Protein AF-0000000087551495 (afdb_homodimer)

Sequence (576 aa):
MKAAIYSQKKDLDTFLYLSKFISELESRNVKSVLYDGMAEALQFSKIFETFNNKQDLLDKEVDLFFTFGGDGTIVNSLTFIEDLEIPIVGVNTGRLGFLASFTKEEAFKELDAILKGDVKTSRRSVIEVVSPKLDDFFPYALNDVTVSRKETTSMITVDSYINNEFLNIFWGDGVIMSTPTGSTAYSLSCGGPIISPNNENFVITPIAPHNLNVRPLVVNDKVEIKFRVESRVPQYSLSLDSRIIHIETDKEVIIKKANFQILLVQPNNLSFYETIRQKLLWGRDKRNMKAAIYSQKKDLDTFLYLSKFISELESRNVKSVLYDGMAEALQFSKIFETFNNKQDLLDKEVDLFFTFGGDGTIVNSLTFIEDLEIPIVGVNTGRLGFLASFTKEEAFKELDAILKGDVKTSRRSVIEVVSPKLDDFFPYALNDVTVSRKETTSMITVDSYINNEFLNIFWGDGVIMSTPTGSTAYSLSCGGPIISPNNENFVITPIAPHNLNVRPLVVNDKVEIKFRVESRVPQYSLSLDSRIIHIETDKEVIIKKANFQILLVQPNNLSFYETIRQKLLWGRDKRN

Nearest PDB structures (foldseek):
  7mh7-assembly1_A  TM=9.220E-01  e=7.967E-30  Pseudomonas aeruginosa PAO1
  2an1-assembly3_B  TM=9.034E-01  e=3.719E-29  Salmonella enterica subsp. enterica serovar Typhimurium str. LT2
  2an1-assembly3_C  TM=9.181E-01  e=1.859E-27  Salmonella enterica subsp. enterica serovar Typhimurium str. LT2
  1u0r-assembly1_C  TM=8.702E-01  e=1.492E-25  Mycobacterium tuberculosis
  1u0r-assembly1_A  TM=8.605E-01  e=1.695E-24  Mycobacterium tuberculosis

Organism: NCBI:txid2305228

InterPro domains:
  IPR002504 NAD kinase [MF_00361] (1-282)
  IPR002504 NAD kinase [PF01513] (55-119)
  IPR016064 NAD kinase/diacylglycerol kinase-like domain superfamily [SSF111331] (5-285)
  IPR017437 ATP-NAD kinase, PpnK-type, C-terminal [G3DSA:2.60.200.30] (126-259)
  IPR017438 Inorganic polyphosphate/ATP-NAD kinase, N-terminal [G3DSA:3.40.50.10330] (20-282)

Radius of gyration: 27.6 Å; Cα contacts (8 Å, |Δi|>4): 1375; chains: 2; bounding box: 57×89×57 Å

Foldseek 3Di:
DEEEEDEPDADPVVLVLVVVVQVLCVVVVYAYEYAPVNCVSNVDPDDHHYDPAQVSCVVVVHQEYEYEAAPVRVQVCCRHNPFVQREYAAEHDDDHYLFNAHHSVRCSVCVVCVVVVVFDKAWAWKKFWPPPDDPPDDGIARFKKKWFADPDPAWKWKFKDKQNHTDDIFTGGTKIKTTLSNQPPPQVVQPGDRHDRPAQWIKMGHHGTPDPPDGIDIDGQAIKMKIQMDDPDQWIWIDRPPDIDIDGRVIMIIMGIDPHT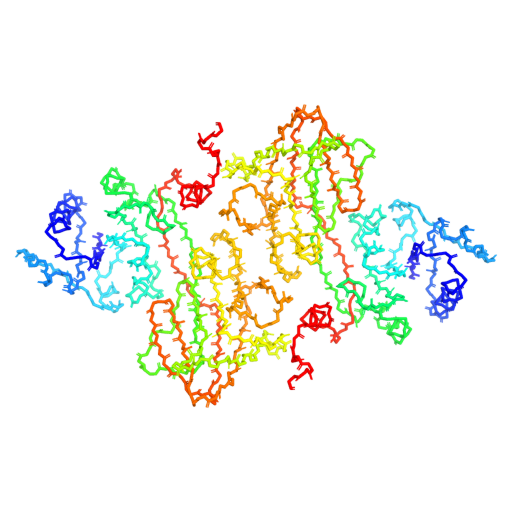HMYTHGRPDDSVVNCCVPVVPDDPPVD/DEEEEDEPDADPVVLVLVVVVQVLCVVVVYAYEYAPVNCVSNVDPDDHHYDPAQVSCVVVVHQEYEYEAAPVRVQVCCRHNPFVQREYAAEHDDDHYLFNAHHSVRCSVCVVCVVVVVFDKAWAWKKFWPPPDDPPDDGIARFKKKWFADPDPAWKWKFKDKQNHTDDIFTGGTKIKTTLSNQPPPQVVQPGDRHDRPAQWIKMGHHGTPDPPDDIDIDGQAIKMKIQMDDPDQWIWIDRPPDIDIDGRVIMIIMGIDPHTHMGTHGRPDDSVVNCCVPVVPDDDPVD

Structure (mmCIF, N/CA/C/O backbone):
data_AF-0000000087551495-model_v1
#
loop_
_entity.id
_entity.type
_entity.pdbx_description
1 polymer 'NAD kinase'
#
loop_
_atom_site.group_PDB
_atom_site.id
_atom_site.type_symbol
_atom_site.label_atom_id
_atom_site.label_alt_id
_atom_site.label_comp_id
_atom_site.label_asym_id
_atom_site.label_entity_id
_atom_site.label_seq_id
_atom_site.pdbx_PDB_ins_code
_atom_site.Cartn_x
_atom_site.Cartn_y
_atom_site.Cartn_z
_atom_site.occupancy
_atom_site.B_iso_or_equiv
_atom_site.auth_seq_id
_atom_site.auth_comp_id
_atom_site.auth_asym_id
_atom_site.auth_atom_id
_atom_site.pdbx_PDB_model_num
ATOM 1 N N . MET A 1 1 ? 10.328 -38.562 3.535 1 96.19 1 MET A N 1
ATOM 2 C CA . MET A 1 1 ? 9.852 -37.281 2.992 1 96.19 1 MET A CA 1
ATOM 3 C C . MET A 1 1 ? 9.156 -37.5 1.649 1 96.19 1 MET A C 1
ATOM 5 O O . MET A 1 1 ? 9.547 -38.375 0.874 1 96.19 1 MET A O 1
ATOM 9 N N . LYS A 1 2 ? 8.039 -36.844 1.337 1 98.44 2 LYS A N 1
ATOM 10 C CA . LYS A 1 2 ? 7.316 -36.969 0.073 1 98.44 2 LYS A CA 1
ATOM 11 C C . LYS A 1 2 ? 7.18 -35.594 -0.617 1 98.44 2 LYS A C 1
ATOM 13 O O . LYS A 1 2 ? 6.926 -34.594 0.038 1 98.44 2 LYS A O 1
ATOM 18 N N . ALA A 1 3 ? 7.367 -35.625 -1.881 1 98.69 3 ALA A N 1
ATOM 19 C CA . ALA A 1 3 ? 7.277 -34.406 -2.705 1 98.69 3 ALA A CA 1
ATOM 20 C C . ALA A 1 3 ? 6.203 -34.562 -3.777 1 98.69 3 ALA A C 1
ATOM 22 O O . ALA A 1 3 ? 6.23 -35.5 -4.57 1 98.69 3 ALA A O 1
ATOM 23 N N . ALA A 1 4 ? 5.266 -33.688 -3.717 1 98.81 4 ALA A N 1
ATOM 24 C CA . ALA A 1 4 ? 4.305 -33.625 -4.812 1 98.81 4 ALA A CA 1
ATOM 25 C C . ALA A 1 4 ? 4.887 -32.875 -6.012 1 98.81 4 ALA A C 1
ATOM 27 O O . ALA A 1 4 ? 5.59 -31.891 -5.855 1 98.81 4 ALA A O 1
ATOM 28 N N . ILE A 1 5 ? 4.59 -33.375 -7.195 1 98.44 5 ILE A N 1
ATOM 29 C CA . ILE A 1 5 ? 5.078 -32.781 -8.43 1 98.44 5 ILE A CA 1
ATOM 30 C C . ILE A 1 5 ? 3.9 -32.406 -9.328 1 98.44 5 ILE A C 1
ATOM 32 O O . ILE A 1 5 ? 3.057 -33.25 -9.633 1 98.44 5 ILE A O 1
ATOM 36 N N . TYR A 1 6 ? 3.873 -31.141 -9.664 1 98.12 6 TYR A N 1
ATOM 37 C CA . TYR A 1 6 ? 2.773 -30.594 -10.453 1 98.12 6 TYR A CA 1
ATOM 38 C C . TYR A 1 6 ? 3.297 -29.797 -11.641 1 98.12 6 TYR A C 1
ATOM 40 O O . TYR A 1 6 ? 4.18 -28.953 -11.484 1 98.12 6 TYR A O 1
ATOM 48 N N . SER A 1 7 ? 2.822 -30.031 -12.859 1 96.62 7 SER A N 1
ATOM 49 C CA . SER A 1 7 ? 3.07 -29.25 -14.062 1 96.62 7 SER A CA 1
ATOM 50 C C . SER A 1 7 ? 1.831 -29.188 -14.953 1 96.62 7 SER A C 1
ATOM 52 O O . SER A 1 7 ? 1.068 -30.156 -15.031 1 96.62 7 SER A O 1
ATOM 54 N N . GLN A 1 8 ? 1.647 -28.062 -15.57 1 92.69 8 GLN A N 1
ATOM 55 C CA . GLN A 1 8 ? 0.551 -27.922 -16.531 1 92.69 8 GLN A CA 1
ATOM 56 C C . GLN A 1 8 ? 0.999 -28.281 -17.938 1 92.69 8 GLN A C 1
ATOM 58 O O . GLN A 1 8 ? 0.169 -28.594 -18.797 1 92.69 8 GLN A O 1
ATOM 63 N N . LYS A 1 9 ? 2.301 -28.266 -18.125 1 90.5 9 LYS A N 1
ATOM 64 C CA . LYS A 1 9 ? 2.854 -28.656 -19.422 1 90.5 9 LYS A CA 1
ATOM 65 C C . LYS A 1 9 ? 2.959 -30.172 -19.547 1 90.5 9 LYS A C 1
ATOM 67 O O . LYS A 1 9 ? 3.236 -30.859 -18.562 1 90.5 9 LYS A O 1
ATOM 72 N N . LYS A 1 10 ? 2.785 -30.641 -20.828 1 87.06 10 LYS A N 1
ATOM 73 C CA . LYS A 1 10 ? 2.777 -32.094 -21.031 1 87.06 10 LYS A CA 1
ATOM 74 C C . LYS A 1 10 ? 3.609 -32.469 -22.25 1 87.06 10 LYS A C 1
ATOM 76 O O . LYS A 1 10 ? 3.328 -33.469 -22.906 1 87.06 10 LYS A O 1
ATOM 81 N N . ASP A 1 11 ? 4.578 -31.672 -22.484 1 89.75 11 ASP A N 1
ATOM 82 C CA . ASP A 1 11 ? 5.398 -31.953 -23.656 1 89.75 11 ASP A CA 1
ATOM 83 C C . ASP A 1 11 ? 6.574 -32.875 -23.297 1 89.75 11 ASP A C 1
ATOM 85 O O . ASP A 1 11 ? 6.797 -33.156 -22.125 1 89.75 11 ASP A O 1
ATOM 89 N N . LEU A 1 12 ? 7.289 -33.344 -24.281 1 90.5 12 LEU A N 1
ATOM 90 C CA . LEU A 1 12 ? 8.375 -34.312 -24.125 1 90.5 12 LEU A CA 1
ATOM 91 C C . LEU A 1 12 ? 9.516 -33.719 -23.312 1 90.5 12 LEU A C 1
ATOM 93 O O . LEU A 1 12 ? 10.117 -34.406 -22.484 1 90.5 12 LEU A O 1
ATOM 97 N N . ASP A 1 13 ? 9.805 -32.5 -23.547 1 91 13 ASP A N 1
ATOM 98 C CA . ASP A 1 13 ? 10.875 -31.844 -22.812 1 91 13 ASP A CA 1
ATOM 99 C C . ASP A 1 13 ? 10.578 -31.828 -21.312 1 91 13 ASP A C 1
ATOM 101 O O . ASP A 1 13 ? 11.461 -32.094 -20.5 1 91 13 ASP A O 1
ATOM 105 N N . THR A 1 14 ? 9.383 -31.531 -21 1 90.88 14 THR A N 1
ATOM 106 C CA . THR A 1 14 ? 8.953 -31.531 -19.594 1 90.88 14 THR A CA 1
ATOM 107 C C . THR A 1 14 ? 9.055 -32.938 -19.016 1 90.88 14 THR A C 1
ATOM 109 O O . THR A 1 14 ? 9.531 -33.094 -17.891 1 90.88 14 THR A O 1
ATOM 112 N N . PHE A 1 15 ? 8.648 -33.906 -19.812 1 93.12 15 PHE A N 1
ATOM 113 C CA . PHE A 1 15 ? 8.719 -35.281 -19.375 1 93.12 15 PHE A CA 1
ATOM 114 C C . PHE A 1 15 ? 10.148 -35.688 -19.031 1 93.12 15 PHE A C 1
ATOM 116 O O . PHE A 1 15 ? 10.398 -36.281 -17.984 1 93.12 15 PHE A O 1
ATOM 123 N N . LEU A 1 16 ? 11.016 -35.375 -19.891 1 93.75 16 LEU A N 1
ATOM 124 C CA . LEU A 1 16 ? 12.414 -35.719 -19.688 1 93.75 16 LEU A CA 1
ATOM 125 C C . LEU A 1 16 ? 12.984 -35.062 -18.453 1 93.75 16 LEU A C 1
ATOM 127 O O . LEU A 1 16 ? 13.688 -35.688 -17.656 1 93.75 16 LEU A O 1
ATOM 131 N N . TYR A 1 17 ? 12.648 -33.875 -18.312 1 93.62 17 TYR A N 1
ATOM 132 C CA . TYR A 1 17 ? 13.133 -33.125 -17.172 1 93.62 17 TYR A CA 1
ATOM 133 C C . TYR A 1 17 ? 12.562 -33.688 -15.867 1 93.62 17 TYR A C 1
ATOM 135 O O . TYR A 1 17 ? 13.297 -33.844 -14.891 1 93.62 17 TYR A O 1
ATOM 143 N N . LEU A 1 18 ? 11.32 -33.906 -15.867 1 95.62 18 LEU A N 1
ATOM 144 C CA . LEU A 1 18 ? 10.664 -34.406 -14.672 1 95.62 18 LEU A CA 1
ATOM 145 C C . LEU A 1 18 ? 11.203 -35.812 -14.312 1 95.62 18 LEU A C 1
ATOM 147 O O . LEU A 1 18 ? 11.367 -36.125 -13.133 1 95.62 18 LEU A O 1
ATOM 151 N N . SER A 1 19 ? 11.461 -36.625 -15.328 1 95.56 19 SER A N 1
ATOM 152 C CA . SER A 1 19 ? 12.016 -37.938 -15.094 1 95.56 19 SER A CA 1
ATOM 153 C C . SER A 1 19 ? 13.367 -37.875 -14.383 1 95.56 19 SER A C 1
ATOM 155 O O . SER A 1 19 ? 13.617 -38.594 -13.422 1 95.56 19 SER A O 1
ATOM 157 N N . LYS A 1 20 ? 14.133 -36.969 -14.906 1 96.31 20 LYS A N 1
ATOM 158 C CA . LYS A 1 20 ? 15.438 -36.75 -14.273 1 96.31 20 LYS A CA 1
ATOM 159 C C . LYS A 1 20 ? 15.273 -36.25 -12.844 1 96.31 20 LYS A C 1
ATOM 161 O O . LYS A 1 20 ? 15.969 -36.688 -11.93 1 96.31 20 LYS A O 1
ATOM 166 N N . PHE A 1 21 ? 14.398 -35.312 -12.641 1 97.19 21 PHE A N 1
ATOM 167 C CA . PHE A 1 21 ? 14.164 -34.688 -11.336 1 97.19 21 PHE A CA 1
ATOM 168 C C . PHE A 1 21 ? 13.672 -35.75 -10.344 1 97.19 21 PHE A C 1
ATOM 170 O O . PHE A 1 21 ? 14.133 -35.781 -9.203 1 97.19 21 PHE A O 1
ATOM 177 N N . ILE A 1 22 ? 12.766 -36.594 -10.742 1 97.19 22 ILE A N 1
ATOM 178 C CA . ILE A 1 22 ? 12.219 -37.656 -9.914 1 97.19 22 ILE A CA 1
ATOM 179 C C . ILE A 1 22 ? 13.336 -38.625 -9.508 1 97.19 22 ILE A C 1
ATOM 181 O O . ILE A 1 22 ? 13.406 -39.031 -8.352 1 97.19 22 ILE A O 1
ATOM 185 N N . SER A 1 23 ? 14.188 -38.938 -10.469 1 96.88 23 SER A N 1
ATOM 186 C CA . SER A 1 23 ? 15.32 -39.812 -10.18 1 96.88 23 SER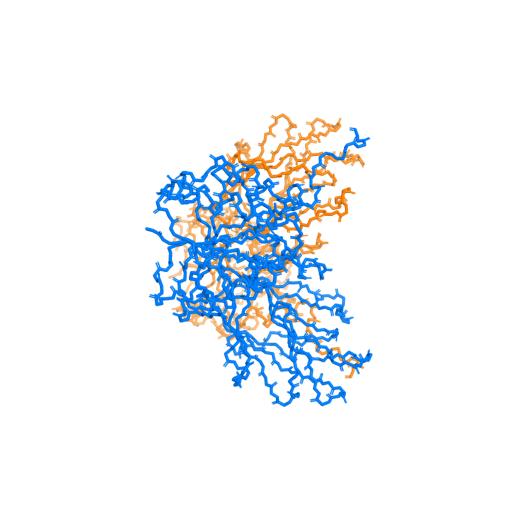 A CA 1
ATOM 187 C C . SER A 1 23 ? 16.234 -39.188 -9.117 1 96.88 23 SER A C 1
ATOM 189 O O . SER A 1 23 ? 16.734 -39.906 -8.242 1 96.88 23 SER A O 1
ATOM 191 N N . GLU A 1 24 ? 16.391 -37.906 -9.211 1 97.62 24 GLU A N 1
ATOM 192 C CA . GLU A 1 24 ? 17.219 -37.219 -8.227 1 97.62 24 GLU A CA 1
ATOM 193 C C . GLU A 1 24 ? 16.578 -37.25 -6.844 1 97.62 24 GLU A C 1
ATOM 195 O O . GLU A 1 24 ? 17.266 -37.406 -5.836 1 97.62 24 GLU A O 1
ATOM 200 N N . LEU A 1 25 ? 15.289 -37.031 -6.773 1 98.12 25 LEU A N 1
ATOM 201 C CA . LEU A 1 25 ? 14.578 -37.156 -5.504 1 98.12 25 LEU A CA 1
ATOM 202 C C . LEU A 1 25 ? 14.75 -38.562 -4.914 1 98.12 25 LEU A C 1
ATOM 204 O O . LEU A 1 25 ? 15.047 -38.688 -3.725 1 98.12 25 LEU A O 1
ATOM 208 N N . GLU A 1 26 ? 14.633 -39.562 -5.766 1 96.81 26 GLU A N 1
ATOM 209 C CA . GLU A 1 26 ? 14.742 -40.938 -5.328 1 96.81 26 GLU A CA 1
ATOM 210 C C . GLU A 1 26 ? 16.141 -41.219 -4.766 1 96.81 26 GLU A C 1
ATOM 212 O O . GLU A 1 26 ? 16.266 -41.938 -3.775 1 96.81 26 GLU A O 1
ATOM 217 N N . SER A 1 27 ? 17.109 -40.719 -5.414 1 97.56 27 SER A N 1
ATOM 218 C CA . SER A 1 27 ? 18.484 -40.906 -4.969 1 97.56 27 SER A CA 1
ATOM 219 C C . SER A 1 27 ? 18.703 -40.312 -3.58 1 97.56 27 SER A C 1
ATOM 221 O O . SER A 1 27 ? 19.672 -40.656 -2.904 1 97.56 27 SER A O 1
ATOM 223 N N . ARG A 1 28 ? 17.797 -39.469 -3.131 1 97.56 28 ARG A N 1
ATOM 224 C CA . ARG A 1 28 ? 17.875 -38.844 -1.816 1 97.56 28 ARG A CA 1
ATOM 225 C C . ARG A 1 28 ? 16.812 -39.406 -0.884 1 97.56 28 ARG A C 1
ATOM 227 O O . ARG A 1 28 ? 16.516 -38.812 0.158 1 97.56 28 ARG A O 1
ATOM 234 N N . ASN A 1 29 ? 16.172 -40.406 -1.341 1 97.56 29 ASN A N 1
ATOM 235 C CA . ASN A 1 29 ? 15.164 -41.156 -0.581 1 97.56 29 ASN A CA 1
ATOM 236 C C . ASN A 1 29 ? 13.906 -40.312 -0.379 1 97.56 29 ASN A C 1
ATOM 238 O O . ASN A 1 29 ? 13.312 -40.312 0.702 1 97.56 29 ASN A O 1
ATOM 242 N N . VAL A 1 30 ? 13.578 -39.469 -1.336 1 98.19 30 VAL A N 1
ATOM 243 C CA . VAL A 1 30 ? 12.344 -38.688 -1.342 1 98.19 30 VAL A CA 1
ATOM 244 C C . VAL A 1 30 ? 11.359 -39.281 -2.336 1 98.19 30 VAL A C 1
ATOM 246 O O . VAL A 1 30 ? 11.695 -39.5 -3.5 1 98.19 30 VAL A O 1
ATOM 249 N N . LYS A 1 31 ? 10.195 -39.625 -1.886 1 97.94 31 LYS A N 1
ATOM 250 C CA . LYS A 1 31 ? 9.172 -40.219 -2.738 1 97.94 31 LYS A CA 1
ATOM 251 C C . LYS A 1 31 ? 8.391 -39.156 -3.496 1 97.94 31 LYS A C 1
ATOM 253 O O . LYS A 1 31 ? 8.039 -38.094 -2.932 1 97.94 31 LYS A O 1
ATOM 258 N N . SER A 1 32 ? 8.125 -39.438 -4.734 1 98.06 32 SER A N 1
ATOM 259 C CA . SER A 1 32 ? 7.383 -38.5 -5.566 1 98.06 32 SER A CA 1
ATOM 260 C C . SER A 1 32 ? 5.906 -38.875 -5.641 1 98.06 32 SER A C 1
ATOM 262 O O . SER A 1 32 ? 5.566 -40.031 -5.734 1 98.06 32 SER A O 1
ATOM 264 N N . VAL A 1 33 ? 5.066 -37.938 -5.461 1 98.31 33 VAL A N 1
ATOM 265 C CA . VAL A 1 33 ? 3.631 -38.031 -5.695 1 98.31 33 VAL A CA 1
ATOM 266 C C . VAL A 1 33 ? 3.227 -37.125 -6.863 1 98.31 33 VAL A C 1
ATOM 268 O O . VAL A 1 33 ? 3.334 -35.906 -6.773 1 98.31 33 VAL A O 1
ATOM 271 N N . LEU A 1 34 ? 2.736 -37.688 -7.965 1 97.88 34 LEU A N 1
ATOM 272 C CA . LEU A 1 34 ? 2.543 -36.906 -9.188 1 97.88 34 LEU A CA 1
ATOM 273 C C . LEU A 1 34 ? 1.095 -36.469 -9.32 1 97.88 34 LEU A C 1
ATOM 275 O O . LEU A 1 34 ? 0.173 -37.188 -8.953 1 97.88 34 LEU A O 1
ATOM 279 N N . TYR A 1 35 ? 0.896 -35.25 -9.836 1 97.94 35 TYR A N 1
ATOM 280 C CA . TYR A 1 35 ? -0.448 -34.844 -10.234 1 97.94 35 TYR A CA 1
ATOM 281 C C . TYR A 1 35 ? -1.043 -35.844 -11.227 1 97.94 35 TYR A C 1
ATOM 283 O O . TYR A 1 35 ? -0.409 -36.188 -12.234 1 97.94 35 TYR A O 1
ATOM 291 N N . ASP A 1 36 ? -2.234 -36.25 -10.992 1 95.38 36 ASP A N 1
ATOM 292 C CA . ASP A 1 36 ? -2.887 -37.344 -11.719 1 95.38 36 ASP A CA 1
ATOM 293 C C . ASP A 1 36 ? -2.955 -37.031 -13.219 1 95.38 36 ASP A C 1
ATOM 295 O O . ASP A 1 36 ? -2.549 -37.844 -14.047 1 95.38 36 ASP A O 1
ATOM 299 N N . GLY A 1 37 ? -3.447 -35.781 -13.516 1 93.06 37 GLY A N 1
ATOM 300 C CA . GLY A 1 37 ? -3.584 -35.406 -14.906 1 93.06 37 GLY A CA 1
ATOM 301 C C . GLY A 1 37 ? -2.262 -35.375 -15.656 1 93.06 37 GLY A C 1
ATOM 302 O O . GLY A 1 37 ? -2.191 -35.781 -16.812 1 93.06 37 GLY A O 1
ATOM 303 N N . MET A 1 38 ? -1.267 -34.969 -14.977 1 93.5 38 MET A N 1
ATOM 304 C CA . MET A 1 38 ? 0.078 -34.906 -15.547 1 93.5 38 MET A CA 1
ATOM 305 C C . MET A 1 38 ? 0.646 -36.312 -15.75 1 93.5 38 MET A C 1
ATOM 307 O O . MET A 1 38 ? 1.216 -36.594 -16.797 1 93.5 38 MET A O 1
ATOM 311 N N . ALA A 1 39 ? 0.529 -37.219 -14.789 1 93.19 39 ALA A N 1
ATOM 312 C CA . ALA A 1 39 ? 1.035 -38.562 -14.859 1 93.19 39 ALA A CA 1
ATOM 313 C C . ALA A 1 39 ? 0.414 -39.312 -16.031 1 93.19 39 ALA A C 1
ATOM 315 O O . ALA A 1 39 ? 1.105 -40.062 -16.75 1 93.19 39 ALA A O 1
ATOM 316 N N . GLU A 1 40 ? -0.836 -39.125 -16.219 1 91.38 40 GLU A N 1
ATOM 317 C CA . GLU A 1 40 ? -1.546 -39.781 -17.312 1 91.38 40 GLU A CA 1
ATOM 318 C C . GLU A 1 40 ? -1.064 -39.25 -18.672 1 91.38 40 GLU A C 1
ATOM 320 O O . GLU A 1 40 ? -0.816 -40.031 -19.594 1 91.38 40 GLU A O 1
ATOM 325 N N . ALA A 1 41 ? -0.933 -37.969 -18.734 1 91.25 41 ALA A N 1
ATOM 326 C CA . ALA A 1 41 ? -0.586 -37.312 -20 1 91.25 41 ALA A CA 1
ATOM 327 C C . ALA A 1 41 ? 0.837 -37.688 -20.422 1 91.25 41 ALA A C 1
ATOM 329 O O . ALA A 1 41 ? 1.111 -37.875 -21.609 1 91.25 41 ALA A O 1
ATOM 330 N N . LEU A 1 42 ? 1.707 -37.75 -19.469 1 89.81 42 LEU A N 1
ATOM 331 C CA . LEU A 1 42 ? 3.117 -37.969 -19.766 1 89.81 42 LEU A CA 1
ATOM 332 C C . LEU A 1 42 ? 3.441 -39.469 -19.797 1 89.81 42 LEU A C 1
ATOM 334 O O . LEU A 1 42 ? 4.551 -39.844 -20.172 1 89.81 42 LEU A O 1
ATOM 338 N N . GLN A 1 43 ? 2.57 -40.312 -19.453 1 85.44 43 GLN A N 1
ATOM 339 C CA . GLN A 1 43 ? 2.666 -41.781 -19.531 1 85.44 43 GLN A CA 1
ATOM 340 C C . GLN A 1 43 ? 3.934 -42.281 -18.859 1 85.44 43 GLN A C 1
ATOM 342 O O . GLN A 1 43 ? 4.703 -43.031 -19.453 1 85.44 43 GLN A O 1
ATOM 347 N N . PHE A 1 44 ? 4.066 -41.906 -17.656 1 84.06 44 PHE A N 1
ATOM 348 C CA . PHE A 1 44 ? 5.203 -42.438 -16.891 1 84.06 44 PHE A CA 1
ATOM 349 C C . PHE A 1 44 ? 5.145 -43.969 -16.812 1 84.06 44 PHE A C 1
ATOM 351 O O . PHE A 1 44 ? 4.066 -44.531 -16.641 1 84.06 44 PHE A O 1
ATOM 358 N N . SER A 1 45 ? 6.285 -44.594 -16.953 1 75.44 45 SER A N 1
ATOM 359 C CA . SER A 1 45 ? 6.355 -46.031 -16.938 1 75.44 45 SER A CA 1
ATOM 360 C C . SER A 1 45 ? 6.18 -46.594 -15.531 1 75.44 45 SER A C 1
ATOM 362 O O . SER A 1 45 ? 5.531 -47.625 -15.344 1 75.44 45 SER A O 1
ATOM 364 N N . LYS A 1 46 ? 6.773 -45.969 -14.625 1 79.44 46 LYS A N 1
ATOM 365 C CA . LYS A 1 46 ? 6.695 -46.375 -13.227 1 79.44 46 LYS A CA 1
ATOM 366 C C . LYS A 1 46 ? 5.375 -45.938 -12.594 1 79.44 46 LYS A C 1
ATOM 368 O O . LYS A 1 46 ? 4.852 -44.875 -12.922 1 79.44 46 LYS A O 1
ATOM 373 N N . ILE A 1 47 ? 4.914 -46.812 -11.805 1 84.44 47 ILE A N 1
ATOM 374 C CA . ILE A 1 47 ? 3.686 -46.5 -11.086 1 84.44 47 ILE A CA 1
ATOM 375 C C . ILE A 1 47 ? 4.004 -45.562 -9.914 1 84.44 47 ILE A C 1
ATOM 377 O O . ILE A 1 47 ? 4.793 -45.938 -9.031 1 84.44 47 ILE A O 1
ATOM 381 N N . PHE A 1 48 ? 3.5 -44.438 -9.961 1 91.69 48 PHE A N 1
ATOM 382 C CA . PHE A 1 48 ? 3.672 -43.438 -8.898 1 91.69 48 PHE A CA 1
ATOM 383 C C . PHE A 1 48 ? 2.369 -43.25 -8.133 1 91.69 48 PHE A C 1
ATOM 385 O O . PHE A 1 48 ? 1.284 -43.469 -8.672 1 91.69 48 PHE A O 1
ATOM 392 N N . GLU A 1 49 ? 2.52 -42.938 -6.863 1 96 49 GLU A N 1
ATOM 393 C CA . GLU A 1 49 ? 1.368 -42.312 -6.207 1 96 49 GLU A CA 1
ATOM 394 C C . GLU A 1 49 ? 0.967 -41.031 -6.887 1 96 49 GLU A C 1
ATOM 396 O O . GLU A 1 49 ? 1.818 -40.312 -7.414 1 96 49 GLU A O 1
ATOM 401 N N . THR A 1 50 ? -0.335 -40.781 -6.891 1 97.25 50 THR A N 1
ATOM 402 C CA . THR A 1 50 ? -0.809 -39.594 -7.566 1 97.25 50 THR A CA 1
ATOM 403 C C . THR A 1 50 ? -1.723 -38.781 -6.652 1 97.25 50 THR A C 1
ATOM 405 O O . THR A 1 50 ? -2.135 -39.25 -5.594 1 97.25 50 THR A O 1
ATOM 408 N N . PHE A 1 51 ? -1.935 -37.531 -6.918 1 98.25 51 PHE A N 1
ATOM 409 C CA . PHE A 1 51 ? -2.875 -36.656 -6.215 1 98.25 51 PHE A CA 1
ATOM 410 C C . PHE A 1 51 ? -3.74 -35.875 -7.199 1 98.25 51 PHE A C 1
ATOM 412 O O . PHE A 1 51 ? -3.354 -35.688 -8.352 1 98.25 51 PHE A O 1
ATOM 419 N N . ASN A 1 52 ? -4.957 -35.469 -6.742 1 97.44 52 ASN A N 1
ATOM 420 C CA . ASN A 1 52 ? -5.848 -34.656 -7.574 1 97.44 52 ASN A CA 1
ATOM 421 C C . ASN A 1 52 ? -6.547 -33.562 -6.762 1 97.44 52 ASN A C 1
ATOM 423 O O . ASN A 1 52 ? -7.184 -32.688 -7.328 1 97.44 52 ASN A O 1
ATOM 427 N N . ASN A 1 53 ? -6.371 -33.656 -5.473 1 97.44 53 ASN A N 1
ATOM 428 C CA . ASN A 1 53 ? -7.012 -32.688 -4.594 1 97.44 53 ASN A CA 1
ATOM 429 C C . ASN A 1 53 ? -6.285 -32.594 -3.26 1 97.44 53 ASN A C 1
ATOM 431 O O . ASN A 1 53 ? -5.301 -33.281 -3.021 1 97.44 53 ASN A O 1
ATOM 435 N N . LYS A 1 54 ? -6.758 -31.719 -2.424 1 97.94 54 LYS A N 1
ATOM 436 C CA . LYS A 1 54 ? -6.16 -31.438 -1.122 1 97.94 54 LYS A CA 1
ATOM 437 C C . LYS A 1 54 ? -6.098 -32.688 -0.261 1 97.94 54 LYS A C 1
ATOM 439 O O . LYS A 1 54 ? -5.094 -32.969 0.401 1 97.94 54 LYS A O 1
ATOM 444 N N . GLN A 1 55 ? -7.176 -33.438 -0.258 1 98.25 55 GLN A N 1
ATOM 445 C CA . GLN A 1 55 ? -7.266 -34.656 0.583 1 98.25 55 GLN A CA 1
ATOM 446 C C . GLN A 1 55 ? -6.164 -35.656 0.239 1 98.25 55 GLN A C 1
ATOM 448 O O . GLN A 1 55 ? -5.605 -36.281 1.129 1 98.25 55 GLN A O 1
ATOM 453 N N . ASP A 1 56 ? -5.895 -35.781 -1.039 1 98.5 56 ASP A N 1
ATOM 454 C CA . ASP A 1 56 ? -4.82 -36.656 -1.463 1 98.5 56 ASP A CA 1
ATOM 455 C C . ASP A 1 56 ? -3.484 -36.25 -0.86 1 98.5 56 ASP A C 1
ATOM 457 O O . ASP A 1 56 ? -2.721 -37.094 -0.375 1 98.5 56 ASP A O 1
ATOM 461 N N . LEU A 1 57 ? -3.213 -34.938 -0.881 1 98.69 57 LEU A N 1
ATOM 462 C CA . LEU A 1 57 ? -1.963 -34.438 -0.34 1 98.69 57 LEU A CA 1
ATOM 463 C C . LEU A 1 57 ? -1.864 -34.688 1.157 1 98.69 57 LEU A C 1
ATOM 465 O O . LEU A 1 57 ? -0.794 -35.062 1.66 1 98.69 57 LEU A O 1
ATOM 469 N N . LEU A 1 58 ? -2.99 -34.469 1.819 1 98.25 58 LEU A N 1
ATOM 470 C CA . LEU A 1 58 ? -3.057 -34.719 3.256 1 98.25 58 LEU A CA 1
ATOM 471 C C . LEU A 1 58 ? -2.822 -36.188 3.566 1 98.25 58 LEU A C 1
ATOM 473 O O . LEU A 1 58 ? -1.981 -36.531 4.402 1 98.25 58 LEU A O 1
ATOM 477 N N . ASP A 1 59 ? -3.549 -37.094 2.854 1 98.31 59 ASP A N 1
ATOM 478 C CA . ASP A 1 59 ? -3.494 -38.531 3.096 1 98.31 59 ASP A CA 1
ATOM 479 C C . ASP A 1 59 ? -2.098 -39.062 2.814 1 98.31 59 ASP A C 1
ATOM 481 O O . ASP A 1 59 ? -1.638 -40 3.5 1 98.31 59 ASP A O 1
ATOM 485 N N . LYS A 1 60 ? -1.453 -38.5 1.877 1 98.06 60 LYS A N 1
ATOM 486 C CA . LYS A 1 60 ? -0.147 -39.031 1.464 1 98.06 60 LYS A CA 1
ATOM 487 C C . LYS A 1 60 ? 0.978 -38.312 2.227 1 98.06 60 LYS A C 1
ATOM 489 O O . LYS A 1 60 ? 2.156 -38.594 1.99 1 98.06 60 LYS A O 1
ATOM 494 N N . GLU A 1 61 ? 0.613 -37.375 3.084 1 98.19 61 GLU A N 1
ATOM 495 C CA . GLU A 1 61 ? 1.553 -36.688 3.969 1 98.19 61 GLU A CA 1
ATOM 496 C C . GLU A 1 61 ? 2.654 -36 3.174 1 98.19 61 GLU A C 1
ATOM 498 O O . GLU A 1 61 ? 3.84 -36.188 3.459 1 98.19 61 GLU A O 1
ATOM 503 N N . VAL A 1 62 ? 2.24 -35.281 2.199 1 98.69 62 VAL A N 1
ATOM 504 C CA . VAL A 1 62 ? 3.176 -34.562 1.341 1 98.69 62 VAL A CA 1
ATOM 505 C C . VAL A 1 62 ? 3.885 -33.469 2.145 1 98.69 62 VAL A C 1
ATOM 507 O O . VAL A 1 62 ? 3.244 -32.719 2.891 1 98.69 62 VAL A O 1
ATOM 510 N N . ASP A 1 63 ? 5.223 -33.375 1.947 1 98.56 63 ASP A N 1
ATOM 511 C CA . ASP A 1 63 ? 6.027 -32.406 2.707 1 98.56 63 ASP A CA 1
ATOM 512 C C . ASP A 1 63 ? 6.328 -31.172 1.882 1 98.56 63 ASP A C 1
ATOM 514 O O . ASP A 1 63 ? 6.465 -30.078 2.43 1 98.56 63 ASP A O 1
ATOM 518 N N . LEU A 1 64 ? 6.516 -31.359 0.63 1 98.69 64 LEU A N 1
ATOM 519 C CA . LEU A 1 64 ? 6.891 -30.297 -0.301 1 98.69 64 LEU A CA 1
ATOM 520 C C . LEU A 1 64 ? 6.082 -30.406 -1.591 1 98.69 64 LEU A C 1
ATOM 522 O O . LEU A 1 64 ? 5.742 -31.5 -2.033 1 98.69 64 LEU A O 1
ATOM 526 N N . PHE A 1 65 ? 5.785 -29.297 -2.148 1 98.88 65 PHE A N 1
ATOM 527 C CA . PHE A 1 65 ? 5.047 -29.219 -3.402 1 98.88 65 PHE A CA 1
ATOM 528 C C . PHE A 1 65 ? 5.871 -28.531 -4.477 1 98.88 65 PHE A C 1
ATOM 530 O O . PHE A 1 65 ? 6.078 -27.312 -4.414 1 98.88 65 PHE A O 1
ATOM 537 N N . PHE A 1 66 ? 6.289 -29.266 -5.477 1 98.69 66 PHE A N 1
ATOM 538 C CA . PHE A 1 66 ? 7.066 -28.703 -6.578 1 98.69 66 PHE A CA 1
ATOM 539 C C . PHE A 1 66 ? 6.164 -28.375 -7.766 1 98.69 66 PHE A C 1
ATOM 541 O O . PHE A 1 66 ? 5.355 -29.203 -8.18 1 98.69 66 PHE A O 1
ATOM 548 N N . THR A 1 67 ? 6.293 -27.219 -8.25 1 98.31 67 THR A N 1
ATOM 549 C CA . THR A 1 67 ? 5.629 -26.844 -9.492 1 98.31 67 THR A CA 1
ATOM 550 C C . THR A 1 67 ? 6.648 -26.609 -10.609 1 98.31 67 THR A C 1
ATOM 552 O O . THR A 1 67 ? 7.73 -26.078 -10.367 1 98.31 67 THR A O 1
ATOM 555 N N . PHE A 1 68 ? 6.352 -27.109 -11.727 1 97.19 68 PHE A N 1
ATOM 556 C CA . PHE A 1 68 ? 7.164 -26.891 -12.914 1 97.19 68 PHE A CA 1
ATOM 557 C C . PHE A 1 68 ? 6.383 -26.109 -13.969 1 97.19 68 PHE A C 1
ATOM 559 O O . PHE A 1 68 ? 5.438 -26.641 -14.562 1 97.19 68 PHE A O 1
ATOM 566 N N . GLY A 1 69 ? 6.723 -24.922 -14.203 1 95.75 69 GLY A N 1
ATOM 567 C CA . GLY A 1 69 ? 6.035 -23.938 -15.031 1 95.75 69 GLY A CA 1
ATOM 568 C C . GLY A 1 69 ? 6.234 -22.516 -14.555 1 95.75 69 GLY A C 1
ATOM 569 O O . GLY A 1 69 ? 7.125 -22.25 -13.75 1 95.75 69 GLY A O 1
ATOM 570 N N . GLY A 1 70 ? 5.469 -21.594 -15.07 1 95.06 70 GLY A N 1
ATOM 571 C CA . GLY A 1 70 ? 5.57 -20.203 -14.68 1 95.06 70 GLY A CA 1
ATOM 572 C C . GLY A 1 70 ? 4.73 -19.859 -13.469 1 95.06 70 GLY A C 1
ATOM 573 O O . GLY A 1 70 ? 4.301 -20.75 -12.734 1 95.06 70 GLY A O 1
ATOM 574 N N . ASP A 1 71 ? 4.516 -18.578 -13.266 1 96.62 71 ASP A N 1
ATOM 575 C CA . ASP A 1 71 ? 3.754 -18.078 -12.125 1 96.62 71 ASP A CA 1
ATOM 576 C C . ASP A 1 71 ? 2.338 -18.656 -12.117 1 96.62 71 ASP A C 1
ATOM 578 O O . ASP A 1 71 ? 1.799 -18.984 -11.062 1 96.62 71 ASP A O 1
ATOM 582 N N . GLY A 1 72 ? 1.774 -18.781 -13.297 1 96.25 72 GLY A N 1
ATOM 583 C CA . GLY A 1 72 ? 0.427 -19.328 -13.391 1 96.25 72 GLY A CA 1
ATOM 584 C C . GLY A 1 72 ? 0.296 -20.719 -12.781 1 96.25 72 GLY A C 1
ATOM 585 O O . GLY A 1 72 ? -0.749 -21.062 -12.227 1 96.25 72 GLY A O 1
ATOM 586 N N . THR A 1 73 ? 1.334 -21.531 -12.922 1 96.75 73 THR A N 1
ATOM 587 C CA . THR A 1 73 ? 1.329 -22.875 -12.359 1 96.75 73 THR A CA 1
ATOM 588 C C . THR A 1 73 ? 1.285 -22.828 -10.836 1 96.75 73 THR A C 1
ATOM 590 O O . THR A 1 73 ? 0.589 -23.625 -10.195 1 96.75 73 THR A O 1
ATOM 593 N N . ILE A 1 74 ? 2.008 -21.953 -10.258 1 97.69 74 ILE A N 1
ATOM 594 C CA . ILE A 1 74 ? 1.997 -21.781 -8.812 1 97.69 74 ILE A CA 1
ATOM 595 C C . ILE A 1 74 ? 0.625 -21.281 -8.359 1 97.69 74 ILE A C 1
ATOM 597 O O . ILE A 1 74 ? 0.068 -21.781 -7.379 1 97.69 74 ILE A O 1
ATOM 601 N N . VAL A 1 75 ? 0.112 -20.297 -9.047 1 98.19 75 VAL A N 1
ATOM 602 C CA . VAL A 1 75 ? -1.212 -19.766 -8.719 1 98.19 75 VAL A CA 1
ATOM 603 C C . VAL A 1 75 ? -2.227 -20.906 -8.703 1 98.19 75 VAL A C 1
ATOM 605 O O . VAL A 1 75 ? -3.035 -21.031 -7.781 1 98.19 75 VAL A O 1
ATOM 608 N N . ASN A 1 76 ? -2.123 -21.781 -9.688 1 97.38 76 ASN A N 1
ATOM 609 C CA . ASN A 1 76 ? -3.062 -22.906 -9.797 1 97.38 76 ASN A CA 1
ATOM 610 C C . ASN A 1 76 ? -2.84 -23.938 -8.695 1 97.38 76 ASN A C 1
ATOM 612 O O . ASN A 1 76 ? -3.76 -24.656 -8.328 1 97.38 76 ASN A O 1
ATOM 616 N N . SER A 1 77 ? -1.672 -24.031 -8.172 1 97.81 77 SER A N 1
ATOM 617 C CA . SER A 1 77 ? -1.387 -25 -7.121 1 97.81 77 SER A CA 1
ATOM 618 C C . SER A 1 77 ? -2.232 -24.719 -5.879 1 97.81 77 SER A C 1
ATOM 620 O O . SER A 1 77 ? -2.449 -25.625 -5.066 1 97.81 77 SER A O 1
ATOM 622 N N . LEU A 1 78 ? -2.691 -23.484 -5.703 1 98.12 78 LEU A N 1
ATOM 623 C CA . LEU A 1 78 ? -3.562 -23.125 -4.594 1 98.12 78 LEU A CA 1
ATOM 624 C C . LEU A 1 78 ? -4.781 -24.031 -4.531 1 98.12 78 LEU A C 1
ATOM 626 O O . LEU A 1 78 ? -5.254 -24.375 -3.443 1 98.12 78 LEU A O 1
ATOM 630 N N . THR A 1 79 ? -5.25 -24.516 -5.684 1 97 79 THR A N 1
ATOM 631 C CA . THR A 1 79 ? -6.469 -25.312 -5.738 1 97 79 THR A CA 1
ATOM 632 C C . THR A 1 79 ? -6.242 -26.703 -5.125 1 97 79 THR A C 1
ATOM 634 O O . THR A 1 79 ? -7.195 -27.391 -4.758 1 97 79 THR A O 1
ATOM 637 N N . PHE A 1 80 ? -5 -27.125 -5.039 1 97.88 80 PHE A N 1
ATOM 638 C CA . PHE A 1 80 ? -4.672 -28.422 -4.453 1 97.88 80 PHE A CA 1
ATOM 639 C C . PHE A 1 80 ? -4.266 -28.266 -2.994 1 97.88 80 PHE A C 1
ATOM 641 O O . PHE A 1 80 ? -4.676 -29.062 -2.143 1 97.88 80 PHE A O 1
ATOM 648 N N . ILE A 1 81 ? -3.492 -27.219 -2.684 1 97.94 81 ILE A N 1
ATOM 649 C CA . ILE A 1 81 ? -2.848 -27.062 -1.385 1 97.94 81 ILE A CA 1
ATOM 650 C C . ILE A 1 81 ? -3.85 -26.516 -0.375 1 97.94 81 ILE A C 1
ATOM 652 O O . ILE A 1 81 ? -3.953 -27.016 0.746 1 97.94 81 ILE A O 1
ATOM 656 N N . GLU A 1 82 ? -4.504 -25.344 -0.81 1 96.75 82 GLU A N 1
ATOM 657 C CA . GLU A 1 82 ? -5.48 -24.656 0.034 1 96.75 82 GLU A CA 1
ATOM 658 C C . GLU A 1 82 ? -4.871 -24.266 1.377 1 96.75 82 GLU A C 1
ATOM 660 O O . GLU A 1 82 ? -3.875 -23.547 1.425 1 96.75 82 GLU A O 1
ATOM 665 N N . ASP A 1 83 ? -5.406 -24.812 2.51 1 98.06 83 ASP A N 1
ATOM 666 C CA . ASP A 1 83 ? -4.992 -24.344 3.828 1 98.06 83 ASP A CA 1
ATOM 667 C C . ASP A 1 83 ? -3.955 -25.281 4.449 1 98.06 83 ASP A C 1
ATOM 669 O O . ASP A 1 83 ? -3.654 -25.172 5.641 1 98.06 83 ASP A O 1
ATOM 673 N N . LEU A 1 84 ? -3.418 -26.188 3.625 1 98.31 84 LEU A N 1
ATOM 674 C CA . LEU A 1 84 ? -2.461 -27.141 4.172 1 98.31 84 LEU A CA 1
ATOM 675 C C . LEU A 1 84 ? -1.133 -26.469 4.484 1 98.31 84 LEU A C 1
ATOM 677 O O . LEU A 1 84 ? -0.353 -26.953 5.301 1 98.31 84 LEU A O 1
ATOM 681 N N . GLU A 1 85 ? -0.864 -25.344 3.773 1 98.12 85 GLU A N 1
ATOM 682 C CA . GLU A 1 85 ? 0.356 -24.547 3.938 1 98.12 85 GLU A CA 1
ATOM 683 C C . GLU A 1 85 ? 1.599 -25.406 3.707 1 98.12 85 GLU A C 1
ATOM 685 O O . GLU A 1 85 ? 2.562 -25.328 4.473 1 98.12 85 GLU A O 1
ATOM 690 N N . ILE A 1 86 ? 1.48 -26.375 2.736 1 98.62 86 ILE A N 1
ATOM 691 C CA . ILE A 1 86 ? 2.645 -27.109 2.244 1 98.62 86 ILE A CA 1
ATOM 692 C C . ILE A 1 86 ? 3.547 -26.156 1.45 1 98.62 86 ILE A C 1
ATOM 694 O O . ILE A 1 86 ? 3.078 -25.453 0.554 1 98.62 86 ILE A O 1
ATOM 698 N N . PRO A 1 87 ? 4.867 -26.109 1.787 1 98.69 87 PRO A N 1
ATOM 699 C CA . PRO A 1 87 ? 5.766 -25.234 1.042 1 98.69 87 PRO A CA 1
ATOM 700 C C . PRO A 1 87 ? 5.809 -25.547 -0.45 1 98.69 87 PRO A C 1
ATOM 702 O O . PRO A 1 87 ? 5.875 -26.719 -0.832 1 98.69 87 PRO A O 1
ATOM 705 N N . ILE A 1 88 ? 5.758 -24.547 -1.256 1 98.75 88 ILE A N 1
ATOM 706 C CA . ILE A 1 88 ? 5.77 -24.688 -2.709 1 98.75 88 ILE A CA 1
ATOM 707 C C . ILE A 1 88 ? 7.137 -24.281 -3.254 1 98.75 88 ILE A C 1
ATOM 709 O O . ILE A 1 88 ? 7.645 -23.203 -2.932 1 98.75 88 ILE A O 1
ATOM 713 N N . VAL A 1 89 ? 7.68 -25.109 -4 1 98.44 89 VAL A N 1
ATOM 714 C CA . VAL A 1 89 ? 8.906 -24.812 -4.738 1 98.44 89 VAL A CA 1
ATOM 715 C C . VAL A 1 89 ? 8.586 -24.641 -6.223 1 98.44 89 VAL A C 1
ATOM 717 O O . VAL A 1 89 ? 8.312 -25.625 -6.918 1 98.44 89 VAL A O 1
ATOM 720 N N . GLY A 1 90 ? 8.664 -23.406 -6.691 1 97.94 90 GLY A N 1
ATOM 721 C CA . GLY A 1 90 ? 8.359 -23.125 -8.086 1 97.94 90 GLY A CA 1
ATOM 722 C C . GLY A 1 90 ? 9.578 -23.141 -8.984 1 97.94 90 GLY A C 1
ATOM 723 O O . GLY A 1 90 ? 10.484 -22.312 -8.828 1 97.94 90 GLY A O 1
ATOM 724 N N . VAL A 1 91 ? 9.57 -24.062 -9.914 1 96.88 91 VAL A N 1
ATOM 725 C CA . VAL A 1 91 ? 10.648 -24.156 -10.898 1 96.88 91 VAL A CA 1
ATOM 726 C C . VAL A 1 91 ? 10.172 -23.609 -12.242 1 96.88 91 VAL A C 1
ATOM 728 O O . VAL A 1 91 ? 9.289 -24.188 -12.875 1 96.88 91 VAL A O 1
ATOM 731 N N . ASN A 1 92 ? 10.781 -22.516 -12.594 1 93.69 92 ASN A N 1
ATOM 732 C CA . ASN A 1 92 ? 10.406 -21.859 -13.844 1 93.69 92 ASN A CA 1
ATOM 733 C C . ASN A 1 92 ? 11.031 -22.578 -15.047 1 93.69 92 ASN A C 1
ATOM 735 O O . ASN A 1 92 ? 12.258 -22.688 -15.141 1 93.69 92 ASN A O 1
ATOM 739 N N . THR A 1 93 ? 10.289 -23.062 -15.969 1 86.06 93 THR A N 1
ATOM 740 C CA . THR A 1 93 ? 10.773 -23.766 -17.156 1 86.06 93 THR A CA 1
ATOM 741 C C . THR A 1 93 ? 11.008 -22.781 -18.297 1 86.06 93 THR A C 1
ATOM 743 O O . THR A 1 93 ? 11.383 -23.203 -19.406 1 86.06 93 THR A O 1
ATOM 746 N N . GLY A 1 94 ? 10.812 -21.484 -18.141 1 82.31 94 GLY A N 1
ATOM 747 C CA . GLY A 1 94 ? 11.086 -20.391 -19.062 1 82.31 94 GLY A CA 1
ATOM 748 C C . GLY A 1 94 ? 11.844 -19.234 -18.438 1 82.31 94 GLY A C 1
ATOM 749 O O . GLY A 1 94 ? 12.898 -19.438 -17.844 1 82.31 94 GLY A O 1
ATOM 750 N N . ARG A 1 95 ? 11.312 -18.078 -18.578 1 80.69 95 ARG A N 1
ATOM 751 C CA . ARG A 1 95 ? 11.898 -16.891 -17.953 1 80.69 95 ARG A CA 1
ATOM 752 C C . ARG A 1 95 ? 11.43 -16.75 -16.516 1 80.69 95 ARG A C 1
ATOM 754 O O . ARG A 1 95 ? 10.273 -17.047 -16.188 1 80.69 95 ARG A O 1
ATOM 761 N N . LEU A 1 96 ? 12.273 -16.266 -15.742 1 83.75 96 LEU A N 1
ATOM 762 C CA . LEU A 1 96 ? 12 -16.125 -14.312 1 83.75 96 LEU A CA 1
ATOM 763 C C . LEU A 1 96 ? 10.75 -15.281 -14.078 1 83.75 96 LEU A C 1
ATOM 765 O O . LEU A 1 96 ? 10.555 -14.258 -14.734 1 83.75 96 LEU A O 1
ATOM 769 N N . GLY A 1 97 ? 9.906 -15.75 -13.156 1 89.5 97 GLY A N 1
ATOM 770 C CA . GLY A 1 97 ? 8.688 -15.047 -12.789 1 89.5 97 GLY A CA 1
ATOM 771 C C . GLY A 1 97 ? 8.773 -14.383 -11.43 1 89.5 97 GLY A C 1
ATOM 772 O O . GLY A 1 97 ? 9.852 -14.289 -10.844 1 89.5 97 GLY A O 1
ATOM 773 N N . PHE A 1 98 ? 7.723 -13.836 -10.977 1 92.94 98 PHE A N 1
ATOM 774 C CA . PHE A 1 98 ? 7.625 -13.234 -9.656 1 92.94 98 PHE A CA 1
ATOM 775 C C . PHE A 1 98 ? 7.469 -14.297 -8.578 1 92.94 98 PHE A C 1
ATOM 777 O O . PHE A 1 98 ? 7.855 -14.086 -7.426 1 92.94 98 PHE A O 1
ATOM 784 N N . LEU A 1 99 ? 6.906 -15.453 -8.984 1 96.31 99 LEU A N 1
ATOM 785 C CA . LEU A 1 99 ? 6.633 -16.516 -8.016 1 96.31 99 LEU A CA 1
ATOM 786 C C . LEU A 1 99 ? 7.555 -17.703 -8.227 1 96.31 99 LEU A C 1
ATOM 788 O O . LEU A 1 99 ? 8.18 -18.188 -7.285 1 96.31 99 LEU A O 1
ATOM 792 N N . ALA A 1 100 ? 7.609 -18.188 -9.438 1 95.75 100 ALA A N 1
ATOM 793 C CA . ALA A 1 100 ? 8.516 -19.281 -9.758 1 95.75 100 ALA A CA 1
ATOM 794 C C . ALA A 1 100 ? 9.969 -18.812 -9.75 1 95.75 100 ALA A C 1
ATOM 796 O O . ALA A 1 100 ? 10.477 -18.328 -10.758 1 95.75 100 ALA A O 1
ATOM 797 N N . SER A 1 101 ? 10.688 -19.109 -8.703 1 94.06 101 SER A N 1
ATOM 798 C CA . SER A 1 101 ? 11.922 -18.375 -8.438 1 94.06 101 SER A CA 1
ATOM 799 C C . SER A 1 101 ? 13.141 -19.25 -8.711 1 94.06 101 SER A C 1
ATOM 801 O O . SER A 1 101 ? 14.281 -18.781 -8.648 1 94.06 101 SER A O 1
ATOM 803 N N . PHE A 1 102 ? 12.953 -20.531 -9 1 95.94 102 PHE A N 1
ATOM 804 C CA . PHE A 1 102 ? 14.078 -21.406 -9.336 1 95.94 102 PHE A CA 1
ATOM 805 C C . PHE A 1 102 ? 14.117 -21.672 -10.836 1 95.94 102 PHE A C 1
ATOM 807 O O . PHE A 1 102 ? 13.094 -21.984 -11.445 1 95.94 102 PHE A O 1
ATOM 814 N N . THR A 1 103 ? 15.273 -21.547 -11.367 1 94.06 103 THR A N 1
ATOM 815 C CA . THR A 1 103 ? 15.461 -22.109 -12.703 1 94.06 103 THR A CA 1
ATOM 816 C C . THR A 1 103 ? 15.594 -23.625 -12.633 1 94.06 103 THR A C 1
ATOM 818 O O . THR A 1 103 ? 15.789 -24.188 -11.555 1 94.06 103 THR A O 1
ATOM 821 N N . LYS A 1 104 ? 15.539 -24.281 -13.75 1 93.88 104 LYS A N 1
ATOM 822 C CA . LYS A 1 104 ? 15.758 -25.734 -13.805 1 93.88 104 LYS A CA 1
ATOM 823 C C . LYS A 1 104 ? 17.109 -26.109 -13.203 1 93.88 104 LYS A C 1
ATOM 825 O O . LYS A 1 104 ? 17.188 -27.047 -12.414 1 93.88 104 LYS A O 1
ATOM 830 N N . GLU A 1 105 ? 18.094 -25.328 -13.547 1 93.81 105 GLU A N 1
ATOM 831 C CA . GLU A 1 105 ? 19.438 -25.578 -13.055 1 93.81 105 GLU A CA 1
ATOM 832 C C . GLU A 1 105 ? 19.531 -25.375 -11.547 1 93.81 105 GLU A C 1
ATOM 834 O O . GLU A 1 105 ? 20.109 -26.188 -10.836 1 93.81 105 GLU A O 1
ATOM 839 N N . GLU A 1 106 ? 18.953 -24.375 -11.086 1 93.88 106 GLU A N 1
ATOM 840 C CA . GLU A 1 106 ? 19 -24.047 -9.664 1 93.88 106 GLU A CA 1
ATOM 841 C C . GLU A 1 106 ? 18.25 -25.078 -8.828 1 93.88 106 GLU A C 1
ATOM 843 O O . GLU A 1 106 ? 18.656 -25.391 -7.703 1 93.88 106 GLU A O 1
ATOM 848 N N . ALA A 1 107 ? 17.156 -25.547 -9.375 1 95.12 107 ALA A N 1
ATOM 849 C CA . ALA A 1 107 ? 16.375 -26.562 -8.656 1 95.12 107 ALA A CA 1
ATOM 850 C C . ALA A 1 107 ? 17.234 -27.797 -8.359 1 95.12 107 ALA A C 1
ATOM 852 O O . ALA A 1 107 ? 17.156 -28.359 -7.266 1 95.12 107 ALA A O 1
ATOM 853 N N . PHE A 1 108 ? 18.031 -28.203 -9.344 1 95.81 108 PHE A N 1
ATOM 854 C CA . PHE A 1 108 ? 18.922 -29.344 -9.141 1 95.81 108 PHE A CA 1
ATOM 855 C C . PHE A 1 108 ? 20.047 -29 -8.172 1 95.81 108 PHE A C 1
ATOM 857 O O . PHE A 1 108 ? 20.328 -29.75 -7.242 1 95.81 108 PHE A O 1
ATOM 864 N N . LYS A 1 109 ? 20.625 -27.859 -8.398 1 96.12 109 LYS A N 1
ATOM 865 C CA . LYS A 1 109 ? 21.781 -27.438 -7.613 1 96.12 109 LYS A CA 1
ATOM 866 C C . LYS A 1 109 ? 21.406 -27.266 -6.141 1 96.12 109 LYS A C 1
ATOM 868 O O . LYS A 1 109 ? 22.203 -27.594 -5.254 1 96.12 109 LYS A O 1
ATOM 873 N N . GLU A 1 110 ? 20.188 -26.75 -5.918 1 96.75 110 GLU A N 1
ATOM 874 C CA . GLU A 1 110 ? 19.797 -26.406 -4.555 1 96.75 110 GLU A CA 1
ATOM 875 C C . GLU A 1 110 ? 18.891 -27.469 -3.947 1 96.75 110 GLU A C 1
ATOM 877 O O . GLU A 1 110 ? 18.312 -27.266 -2.873 1 96.75 110 GLU A O 1
ATOM 882 N N . LEU A 1 111 ? 18.75 -28.578 -4.559 1 98.06 111 LEU A N 1
ATOM 883 C CA . LEU A 1 111 ? 17.781 -29.594 -4.152 1 98.06 111 LEU A CA 1
ATOM 884 C C . LEU A 1 111 ? 18.047 -30.047 -2.717 1 98.06 111 LEU A C 1
ATOM 886 O O . LEU A 1 111 ? 17.094 -30.156 -1.925 1 98.06 111 LEU A O 1
ATOM 890 N N . ASP A 1 112 ? 19.281 -30.25 -2.316 1 98.12 112 ASP A N 1
ATOM 891 C CA . ASP A 1 112 ? 19.609 -30.672 -0.958 1 98.12 112 ASP A CA 1
ATOM 892 C C . ASP A 1 112 ? 19.188 -29.625 0.061 1 98.12 112 ASP A C 1
ATOM 894 O O . ASP A 1 112 ? 18.578 -29.953 1.087 1 98.12 112 ASP A O 1
ATOM 898 N N . ALA A 1 113 ? 19.5 -28.391 -0.274 1 97.81 113 ALA A N 1
ATOM 899 C CA . ALA A 1 113 ? 19.125 -27.281 0.615 1 97.81 113 ALA A CA 1
ATOM 900 C C . ALA A 1 113 ? 17.609 -27.188 0.749 1 97.81 113 ALA A C 1
ATOM 902 O O . ALA A 1 113 ? 17.094 -26.953 1.845 1 97.81 113 ALA A O 1
ATOM 903 N N . ILE A 1 114 ? 16.938 -27.344 -0.367 1 98.12 114 ILE A N 1
ATOM 904 C CA . ILE A 1 114 ? 15.477 -27.281 -0.387 1 98.12 114 ILE A CA 1
ATOM 905 C C . ILE A 1 114 ? 14.906 -28.406 0.488 1 98.12 114 ILE A C 1
ATOM 907 O O . ILE A 1 114 ? 14.039 -28.156 1.331 1 98.12 114 ILE A O 1
ATOM 911 N N . LEU A 1 115 ? 15.422 -29.641 0.344 1 98.25 115 LEU A N 1
ATOM 912 C CA . LEU A 1 115 ? 14.914 -30.797 1.063 1 98.25 115 LEU A CA 1
ATOM 913 C C . LEU A 1 115 ? 15.188 -30.688 2.559 1 98.25 115 LEU A C 1
ATOM 915 O O . LEU A 1 115 ? 14.406 -31.156 3.381 1 98.25 115 LEU A O 1
ATOM 919 N N . LYS A 1 116 ? 16.25 -29.938 2.914 1 97 116 LYS A N 1
ATOM 920 C CA . LYS A 1 116 ? 16.641 -29.781 4.312 1 97 116 LYS A CA 1
ATOM 921 C C . LYS A 1 116 ? 15.945 -28.578 4.945 1 97 116 LYS A C 1
ATOM 923 O O . LYS A 1 116 ? 16.016 -28.375 6.164 1 97 116 LYS A O 1
ATOM 928 N N . GLY A 1 117 ? 15.367 -27.766 4.168 1 96 117 GLY A N 1
ATOM 929 C CA . GLY A 1 117 ? 14.711 -26.562 4.668 1 96 117 GLY A CA 1
ATOM 930 C C . GLY A 1 117 ? 15.672 -25.406 4.887 1 96 117 GLY A C 1
ATOM 931 O O . GLY A 1 117 ? 15.344 -24.438 5.59 1 96 117 GLY A O 1
ATOM 932 N N . ASP A 1 118 ? 16.828 -25.469 4.285 1 96.38 118 ASP A N 1
ATOM 933 C CA . ASP A 1 118 ? 17.844 -24.422 4.402 1 96.38 118 ASP A CA 1
ATOM 934 C C . ASP A 1 118 ? 17.656 -23.359 3.318 1 96.38 118 ASP A C 1
ATOM 936 O O . ASP A 1 118 ? 18.609 -23.016 2.621 1 96.38 118 ASP A O 1
ATOM 940 N N . VAL A 1 119 ? 16.453 -22.984 3.08 1 95.06 119 VAL A N 1
ATOM 941 C CA . VAL A 1 119 ? 16.078 -21.969 2.098 1 95.06 119 VAL A CA 1
ATOM 942 C C . VAL A 1 119 ? 15.062 -21 2.709 1 95.06 119 VAL A C 1
ATOM 944 O O . VAL A 1 119 ? 14.43 -21.312 3.721 1 95.06 119 VAL A O 1
ATOM 947 N N . LYS A 1 120 ? 14.977 -19.844 2.088 1 94.81 120 LYS A N 1
ATOM 948 C CA . LYS A 1 120 ? 14.023 -18.828 2.521 1 94.81 120 LYS A CA 1
ATOM 949 C C . LYS A 1 120 ? 12.594 -19.219 2.156 1 94.81 120 LYS A C 1
ATOM 951 O O . LYS A 1 120 ? 12.359 -19.812 1.104 1 94.81 120 LYS A O 1
ATOM 956 N N . THR A 1 121 ? 11.672 -18.938 3.055 1 96 121 THR A N 1
ATOM 957 C CA . THR A 1 121 ? 10.258 -19.141 2.785 1 96 121 THR A CA 1
ATOM 958 C C . THR A 1 121 ? 9.492 -17.828 2.914 1 96 121 THR A C 1
ATOM 960 O O . THR A 1 121 ? 9.648 -17.094 3.898 1 96 121 THR A O 1
ATOM 963 N N . SER A 1 122 ? 8.789 -17.469 1.9 1 95.81 122 SER A N 1
ATOM 964 C CA . SER A 1 122 ? 7.953 -16.281 1.88 1 95.81 122 SER A CA 1
ATOM 965 C C . SER A 1 122 ? 6.484 -16.625 2.09 1 95.81 122 SER A C 1
ATOM 967 O O . SER A 1 122 ? 5.945 -17.5 1.407 1 95.81 122 SER A O 1
ATOM 969 N N . ARG A 1 123 ? 5.844 -15.961 3.01 1 97 123 ARG A N 1
ATOM 970 C CA . ARG A 1 123 ? 4.426 -16.172 3.271 1 97 123 ARG A CA 1
ATOM 971 C C . ARG A 1 123 ? 3.568 -15.219 2.443 1 97 123 ARG A C 1
ATOM 973 O O . ARG A 1 123 ? 3.771 -14 2.477 1 97 123 ARG A O 1
ATOM 980 N N . ARG A 1 124 ? 2.646 -15.773 1.704 1 98.06 124 ARG A N 1
ATOM 981 C CA . ARG A 1 124 ? 1.81 -15 0.792 1 98.06 124 ARG A CA 1
ATOM 982 C C . ARG A 1 124 ? 0.344 -15.055 1.21 1 98.06 124 ARG A C 1
ATOM 984 O O . ARG A 1 124 ? -0.194 -16.141 1.454 1 98.06 124 ARG A O 1
ATOM 991 N N . SER A 1 125 ? -0.274 -13.859 1.326 1 98.38 125 SER A N 1
ATOM 992 C CA . SER A 1 125 ? -1.682 -13.797 1.706 1 98.38 125 SER A CA 1
ATOM 993 C C . SER A 1 125 ? -2.576 -14.336 0.595 1 98.38 125 SER A C 1
ATOM 995 O O . SER A 1 125 ? -2.189 -14.344 -0.575 1 98.38 125 SER A O 1
ATOM 997 N N . VAL A 1 126 ? -3.732 -14.836 1.003 1 98.62 126 VAL A N 1
ATOM 998 C CA . VAL A 1 126 ? -4.754 -15.359 0.102 1 98.62 126 VAL A CA 1
ATOM 999 C C . VAL A 1 126 ? -6.078 -14.633 0.345 1 98.62 126 VAL A C 1
ATOM 1001 O O . VAL A 1 126 ? -6.398 -14.281 1.481 1 98.62 126 VAL A O 1
ATOM 1004 N N . ILE A 1 127 ? -6.785 -14.352 -0.716 1 98.62 127 ILE A N 1
ATOM 1005 C CA . ILE A 1 127 ? -8.109 -13.758 -0.626 1 98.62 127 ILE A CA 1
ATOM 1006 C C . ILE A 1 127 ? -9.172 -14.852 -0.552 1 98.62 127 ILE A C 1
ATOM 1008 O O . ILE A 1 127 ? -9.047 -15.883 -1.214 1 98.62 127 ILE A O 1
ATOM 1012 N N . GLU A 1 128 ? -10.195 -14.617 0.211 1 98.38 128 GLU A N 1
ATOM 1013 C CA . GLU A 1 128 ? -11.352 -15.5 0.288 1 98.38 128 GLU A CA 1
ATOM 1014 C C . GLU A 1 128 ? -12.641 -14.758 -0.046 1 98.38 128 GLU A C 1
ATOM 1016 O O . GLU A 1 128 ? -12.914 -13.695 0.516 1 98.38 128 GLU A O 1
ATOM 1021 N N . VAL A 1 129 ? -13.406 -15.281 -0.996 1 98.06 129 VAL A N 1
ATOM 1022 C CA . VAL A 1 129 ? -14.773 -14.82 -1.223 1 98.06 129 VAL A CA 1
ATOM 1023 C C . VAL A 1 129 ? -15.727 -15.539 -0.263 1 98.06 129 VAL A C 1
ATOM 1025 O O . VAL A 1 129 ? -15.922 -16.75 -0.363 1 98.06 129 VAL A O 1
ATOM 1028 N N . VAL A 1 130 ? -16.312 -14.805 0.619 1 96.62 130 VAL A N 1
ATOM 1029 C CA . VAL A 1 130 ? -17.125 -15.438 1.652 1 96.62 130 VAL A CA 1
ATOM 1030 C C . VAL A 1 130 ? -18.609 -15.391 1.262 1 96.62 130 VAL A C 1
ATOM 1032 O O . VAL A 1 130 ? -19.422 -16.125 1.81 1 96.62 130 VAL A O 1
ATOM 1035 N N . SER A 1 131 ? -18.969 -14.406 0.378 1 95.75 131 SER A N 1
ATOM 1036 C CA . SER A 1 131 ? -20.312 -14.312 -0.182 1 95.75 131 SER A CA 1
ATOM 1037 C C . SER A 1 131 ? -20.266 -13.859 -1.638 1 95.75 131 SER A C 1
ATOM 1039 O O . SER A 1 131 ? -19.484 -12.977 -1.999 1 95.75 131 SER A O 1
ATOM 1041 N N . PRO A 1 132 ? -21.156 -14.469 -2.486 1 93.19 132 PRO A N 1
ATOM 1042 C CA . PRO A 1 132 ? -22.078 -15.578 -2.217 1 93.19 132 PRO A CA 1
ATOM 1043 C C . PRO A 1 132 ? -21.359 -16.922 -2.037 1 93.19 132 PRO A C 1
ATOM 1045 O O . PRO A 1 132 ? -20.203 -17.062 -2.451 1 93.19 132 PRO A O 1
ATOM 1048 N N . LYS A 1 133 ? -22.062 -17.75 -1.315 1 88.12 133 LYS A N 1
ATOM 1049 C CA . LYS A 1 133 ? -21.531 -19.109 -1.262 1 88.12 133 LYS A CA 1
ATOM 1050 C C . LYS A 1 133 ? -21.75 -19.828 -2.592 1 88.12 133 LYS A C 1
ATOM 1052 O O . LYS A 1 133 ? -22.875 -19.906 -3.09 1 88.12 133 LYS A O 1
ATOM 1057 N N . LEU A 1 134 ? -20.781 -20.156 -3.145 1 79.5 134 LEU A N 1
ATOM 1058 C CA . LEU A 1 134 ? -20.828 -20.797 -4.453 1 79.5 134 LEU A CA 1
ATOM 1059 C C . LEU A 1 134 ? -20.5 -22.281 -4.34 1 79.5 134 LEU A C 1
ATOM 1061 O O . LEU A 1 134 ? -19.391 -22.656 -3.932 1 79.5 134 LEU A O 1
ATOM 1065 N N . ASP A 1 135 ? -21.562 -23.297 -4.414 1 79.25 135 ASP A N 1
ATOM 1066 C CA . ASP A 1 135 ? -21.438 -24.734 -4.227 1 79.25 135 ASP A CA 1
ATOM 1067 C C . ASP A 1 135 ? -20.484 -25.328 -5.254 1 79.25 135 ASP A C 1
ATOM 1069 O O . ASP A 1 135 ? -19.828 -26.344 -4.988 1 79.25 135 ASP A O 1
ATOM 1073 N N . ASP A 1 136 ? -19.516 -25.016 -5.887 1 84.81 136 ASP A N 1
ATOM 1074 C CA . ASP A 1 136 ? -18.641 -25.656 -6.855 1 84.81 136 ASP A CA 1
ATOM 1075 C C . ASP A 1 136 ? -17.625 -24.672 -7.422 1 84.81 136 ASP A C 1
ATOM 1077 O O . ASP A 1 136 ? -17.156 -24.828 -8.555 1 84.81 136 ASP A O 1
ATOM 1081 N N . PHE A 1 137 ? -17.469 -23.734 -6.672 1 90.88 137 PHE A N 1
ATOM 1082 C CA . PHE A 1 137 ? -16.469 -22.781 -7.125 1 90.88 137 PHE A CA 1
ATOM 1083 C C . PHE A 1 137 ? -15.414 -22.562 -6.051 1 90.88 137 PHE A C 1
ATOM 1085 O O . PHE A 1 137 ? -15.742 -22.391 -4.875 1 90.88 137 PHE A O 1
ATOM 1092 N N . PHE A 1 138 ? -14.203 -22.703 -6.434 1 95.06 138 PHE A N 1
ATOM 1093 C CA . PHE A 1 138 ? -13.078 -22.5 -5.531 1 95.06 138 PHE A CA 1
ATOM 1094 C C . PHE A 1 138 ? -12.984 -21.047 -5.098 1 95.06 138 PHE A C 1
ATOM 1096 O O . PHE A 1 138 ? -12.695 -20.172 -5.914 1 95.06 138 PHE A O 1
ATOM 1103 N N . PRO A 1 139 ? -13.156 -20.719 -3.768 1 96.94 139 PRO A N 1
ATOM 1104 C CA . PRO A 1 139 ? -13.43 -19.344 -3.348 1 96.94 139 PRO A CA 1
ATOM 1105 C C . PRO A 1 139 ? -12.164 -18.578 -2.98 1 96.94 139 PRO A C 1
ATOM 1107 O O . PRO A 1 139 ? -12.234 -17.547 -2.316 1 96.94 139 PRO A O 1
ATOM 1110 N N . TYR A 1 140 ? -10.977 -19.109 -3.35 1 97.94 140 TYR A N 1
ATOM 1111 C CA . TYR A 1 140 ? -9.742 -18.469 -2.93 1 97.94 140 TYR A CA 1
ATOM 1112 C C . TYR A 1 140 ? -8.961 -17.953 -4.133 1 97.94 140 TYR A C 1
ATOM 1114 O O . TYR A 1 140 ? -9.062 -18.5 -5.23 1 97.94 140 TYR A O 1
ATOM 1122 N N . ALA A 1 141 ? -8.258 -16.906 -3.943 1 98.62 141 ALA A N 1
ATOM 1123 C CA . ALA A 1 141 ? -7.395 -16.328 -4.973 1 98.62 141 ALA A CA 1
ATOM 1124 C C . ALA A 1 141 ? -6.059 -15.875 -4.387 1 98.62 141 ALA A C 1
ATOM 1126 O O . ALA A 1 141 ? -6.02 -15.305 -3.293 1 98.62 141 ALA A O 1
ATOM 1127 N N . LEU A 1 142 ? -5.016 -16.172 -5.086 1 98.69 142 LEU A N 1
ATOM 1128 C CA . LEU A 1 142 ? -3.682 -15.75 -4.668 1 98.69 142 LEU A CA 1
ATOM 1129 C C . LEU A 1 142 ? -3.379 -14.336 -5.148 1 98.69 142 LEU A C 1
ATOM 1131 O O . LEU A 1 142 ? -2.77 -13.547 -4.422 1 98.69 142 LEU A O 1
ATOM 1135 N N . ASN A 1 143 ? -3.834 -14.016 -6.367 1 98.5 143 ASN A N 1
ATOM 1136 C CA . ASN A 1 143 ? -3.557 -12.703 -6.953 1 98.5 143 ASN A CA 1
ATOM 1137 C C . ASN A 1 143 ? -4.684 -11.719 -6.672 1 98.5 143 ASN A C 1
ATOM 1139 O O . ASN A 1 143 ? -4.465 -10.688 -6.035 1 98.5 143 ASN A O 1
ATOM 1143 N N . ASP A 1 144 ? -5.875 -12.031 -7.191 1 98.75 144 ASP A N 1
ATOM 1144 C CA . ASP A 1 144 ? -6.895 -10.992 -7.102 1 98.75 144 ASP A CA 1
ATOM 1145 C C . ASP A 1 144 ? -8.289 -11.578 -7.305 1 98.75 144 ASP A C 1
ATOM 1147 O O . ASP A 1 144 ? -8.438 -12.711 -7.781 1 98.75 144 ASP A O 1
ATOM 1151 N N . VAL A 1 145 ? -9.242 -10.922 -6.824 1 98.75 145 VAL A N 1
ATOM 1152 C CA . VAL A 1 145 ? -10.656 -11.055 -7.156 1 98.75 145 VAL A CA 1
ATOM 1153 C C . VAL A 1 145 ? -11.109 -9.852 -7.977 1 98.75 145 VAL A C 1
ATOM 1155 O O . VAL A 1 145 ? -10.891 -8.703 -7.582 1 98.75 145 VAL A O 1
ATOM 1158 N N . THR A 1 146 ? -11.773 -10.102 -9.141 1 98.69 146 THR A N 1
ATOM 1159 C CA . THR A 1 146 ? -12.188 -9.031 -10.039 1 98.69 146 THR A CA 1
ATOM 1160 C C . THR A 1 146 ? -13.688 -9.102 -10.312 1 98.69 146 THR A C 1
ATOM 1162 O O . THR A 1 146 ? -14.211 -10.172 -10.625 1 98.69 146 THR A O 1
ATOM 1165 N N . VAL A 1 147 ? -14.328 -8.039 -10.133 1 98.5 147 VAL A N 1
ATOM 1166 C CA . VAL A 1 147 ? -15.695 -7.836 -10.594 1 98.5 147 VAL A CA 1
ATOM 1167 C C . VAL A 1 147 ? -15.68 -7.066 -11.914 1 98.5 147 VAL A C 1
ATOM 1169 O O . VAL A 1 147 ? -15.109 -5.977 -12 1 98.5 147 VAL A O 1
ATOM 1172 N N . SER A 1 148 ? -16.328 -7.605 -12.938 1 98.38 148 SER A N 1
ATOM 1173 C CA . SER A 1 148 ? -16.312 -6.93 -14.227 1 98.38 148 SER A CA 1
ATOM 1174 C C . SER A 1 148 ? -17.625 -7.152 -14.984 1 98.38 148 SER A C 1
ATOM 1176 O O . SER A 1 148 ? -18.406 -8.047 -14.641 1 98.38 148 SER A O 1
ATOM 1178 N N . ARG A 1 149 ? -17.875 -6.398 -15.938 1 97.5 149 ARG A N 1
ATOM 1179 C CA . ARG A 1 149 ? -19.047 -6.523 -16.797 1 97.5 149 ARG A CA 1
ATOM 1180 C C . ARG A 1 149 ? -19.016 -7.836 -17.578 1 97.5 149 ARG A C 1
ATOM 1182 O O . ARG A 1 149 ? -17.953 -8.336 -17.922 1 97.5 149 ARG A O 1
ATOM 1189 N N . LYS A 1 150 ? -20.156 -8.305 -17.766 1 96.38 150 LYS A N 1
ATOM 1190 C CA . LYS A 1 150 ? -20.297 -9.555 -18.5 1 96.38 150 LYS A CA 1
ATOM 1191 C C . LYS A 1 150 ? -20.984 -9.312 -19.859 1 96.38 150 LYS A C 1
ATOM 1193 O O . LYS A 1 150 ? -22.141 -8.891 -19.906 1 96.38 150 LYS A O 1
ATOM 1198 N N . GLU A 1 151 ? -20.344 -9.617 -20.984 1 91.56 151 GLU A N 1
ATOM 1199 C CA . GLU A 1 151 ? -20.906 -9.672 -22.344 1 91.56 151 GLU A CA 1
ATOM 1200 C C . GLU A 1 151 ? -21.688 -8.398 -22.656 1 91.56 151 GLU A C 1
ATOM 1202 O O . GLU A 1 151 ? -22.812 -8.469 -23.156 1 91.56 151 GLU A O 1
ATOM 1207 N N . THR A 1 152 ? -21.312 -7.293 -22.328 1 91.06 152 THR A N 1
ATOM 1208 C CA . THR A 1 152 ? -21.891 -6 -22.656 1 91.06 152 THR A CA 1
ATOM 1209 C C . THR A 1 152 ? -20.812 -4.957 -22.906 1 91.06 152 THR A C 1
ATOM 1211 O O . THR A 1 152 ? -19.703 -5.086 -22.391 1 91.06 152 THR A O 1
ATOM 1214 N N . THR A 1 153 ? -21.109 -3.98 -23.688 1 92.12 153 THR A N 1
ATOM 1215 C CA . THR A 1 153 ? -20.219 -2.848 -23.891 1 92.12 153 THR A CA 1
ATOM 1216 C C . THR A 1 153 ? -20.516 -1.732 -22.891 1 92.12 153 THR A C 1
ATOM 1218 O O . THR A 1 153 ? -19.75 -0.782 -22.766 1 92.12 153 THR A O 1
ATOM 1221 N N . SER A 1 154 ? -21.594 -1.93 -22.234 1 94.5 154 SER A N 1
ATOM 1222 C CA . SER A 1 154 ? -21.969 -0.908 -21.266 1 94.5 154 SER A CA 1
ATOM 1223 C C . SER A 1 154 ? -21.141 -1.009 -20 1 94.5 154 SER A C 1
ATOM 1225 O O . SER A 1 154 ? -20.844 -2.109 -19.531 1 94.5 154 SER A O 1
ATOM 1227 N N . MET A 1 155 ? -20.875 0.078 -19.453 1 95 155 MET A N 1
ATOM 1228 C CA . MET A 1 155 ? -20.188 0.142 -18.156 1 95 155 MET A CA 1
ATOM 1229 C C . MET A 1 155 ? -21.094 -0.388 -17.047 1 95 155 MET A C 1
ATOM 1231 O O . MET A 1 155 ? -22.312 -0.432 -17.203 1 95 155 MET A O 1
ATOM 1235 N N . ILE A 1 156 ? -20.453 -0.785 -16.016 1 96.88 156 ILE A N 1
ATOM 1236 C CA . ILE A 1 156 ? -21.203 -1.186 -14.82 1 96.88 156 ILE A CA 1
ATOM 1237 C C . ILE A 1 156 ? -20.875 -0.243 -13.664 1 96.88 156 ILE A C 1
ATOM 1239 O O . ILE A 1 156 ? -19.875 0.493 -13.719 1 96.88 156 ILE A O 1
ATOM 1243 N N . THR A 1 157 ? -21.781 -0.251 -12.68 1 96.75 157 THR A N 1
ATOM 1244 C CA . THR A 1 157 ? -21.5 0.436 -11.422 1 96.75 157 THR A CA 1
ATOM 1245 C C . THR A 1 157 ? -21.266 -0.569 -10.297 1 96.75 157 THR A C 1
ATOM 1247 O O . THR A 1 157 ? -21.969 -1.586 -10.219 1 96.75 157 THR A O 1
ATOM 1250 N N . VAL A 1 158 ? -20.25 -0.345 -9.539 1 97.75 158 VAL A N 1
ATOM 1251 C CA . VAL A 1 158 ? -19.906 -1.208 -8.414 1 97.75 158 VAL A CA 1
ATOM 1252 C C . VAL A 1 158 ? -19.891 -0.394 -7.125 1 97.75 158 VAL A C 1
ATOM 1254 O O . VAL A 1 158 ? -18.938 0.34 -6.855 1 97.75 158 VAL A O 1
ATOM 1257 N N . ASP A 1 159 ? -20.984 -0.553 -6.336 1 97.5 159 ASP A N 1
ATOM 1258 C CA . ASP A 1 159 ? -20.953 -0.008 -4.98 1 97.5 159 ASP A CA 1
ATOM 1259 C C . ASP A 1 159 ? -19.938 -0.757 -4.117 1 97.5 159 ASP A C 1
ATOM 1261 O O . ASP A 1 159 ? -19.953 -1.988 -4.059 1 97.5 159 ASP A O 1
ATOM 1265 N N . SER A 1 160 ? -19.172 -0.012 -3.434 1 97.75 160 SER A N 1
ATOM 1266 C CA . SER A 1 160 ? -18.094 -0.631 -2.654 1 97.75 160 SER A CA 1
ATOM 1267 C C . SER A 1 160 ? -18.141 -0.179 -1.199 1 97.75 160 SER A C 1
ATOM 1269 O O . SER A 1 160 ? -18.406 0.99 -0.915 1 97.75 160 SER A O 1
ATOM 1271 N N . TYR A 1 161 ? -17.875 -1.113 -0.335 1 98 161 TYR A N 1
ATOM 1272 C CA . TYR A 1 161 ? -17.891 -0.881 1.105 1 98 161 TYR A CA 1
ATOM 1273 C C . TYR A 1 161 ? -16.672 -1.517 1.771 1 98 161 TYR A C 1
ATOM 1275 O O . TYR A 1 161 ? -16.25 -2.607 1.386 1 98 161 TYR A O 1
ATOM 1283 N N . ILE A 1 162 ? -16.141 -0.875 2.752 1 97.31 162 ILE A N 1
ATOM 1284 C CA . ILE A 1 162 ? -15.094 -1.408 3.611 1 97.31 162 ILE A CA 1
ATOM 1285 C C . ILE A 1 162 ? -15.586 -1.465 5.055 1 97.31 162 ILE A C 1
ATOM 1287 O O . ILE A 1 162 ? -15.922 -0.434 5.645 1 97.31 162 ILE A O 1
ATOM 1291 N N . ASN A 1 163 ? -15.641 -2.676 5.641 1 96.5 163 ASN A N 1
ATOM 1292 C CA . ASN A 1 163 ? -16.219 -2.879 6.965 1 96.5 163 ASN A CA 1
ATOM 1293 C C . ASN A 1 163 ? -17.594 -2.225 7.09 1 96.5 163 ASN A C 1
ATOM 1295 O O . ASN A 1 163 ? -17.859 -1.498 8.047 1 96.5 163 ASN A O 1
ATOM 1299 N N . ASN A 1 164 ? -18.375 -2.338 6.09 1 95.62 164 ASN A N 1
ATOM 1300 C CA . ASN A 1 164 ? -19.766 -1.896 6.012 1 95.62 164 ASN A CA 1
ATOM 1301 C C . ASN A 1 164 ? -19.859 -0.377 5.902 1 95.62 164 ASN A C 1
ATOM 1303 O O . ASN A 1 164 ? -20.953 0.183 5.957 1 95.62 164 ASN A O 1
ATOM 1307 N N . GLU A 1 165 ? -18.75 0.248 5.797 1 95.5 165 GLU A N 1
ATOM 1308 C CA . GLU A 1 165 ? -18.75 1.677 5.5 1 95.5 165 GLU A CA 1
ATOM 1309 C C . GLU A 1 165 ? -18.656 1.927 3.996 1 95.5 165 GLU A C 1
ATOM 1311 O O . GLU A 1 165 ? -17.797 1.348 3.32 1 95.5 165 GLU A O 1
ATOM 1316 N N . PHE A 1 166 ? -19.516 2.812 3.539 1 96.19 166 PHE A N 1
ATOM 1317 C CA . PHE A 1 166 ? -19.547 3.117 2.113 1 96.19 166 PHE A CA 1
ATOM 1318 C C . PHE A 1 166 ? -18.25 3.791 1.675 1 96.19 166 PHE A C 1
ATOM 1320 O O . PHE A 1 166 ? -17.812 4.773 2.281 1 96.19 166 PHE A O 1
ATOM 1327 N N . LEU A 1 167 ? -17.594 3.236 0.727 1 95.25 167 LEU A N 1
ATOM 1328 C CA . LEU A 1 167 ? -16.375 3.789 0.155 1 95.25 167 LEU A CA 1
ATOM 1329 C C . LEU A 1 167 ? -16.688 4.668 -1.051 1 95.25 167 LEU A C 1
ATOM 1331 O O . LEU A 1 167 ? -16.578 5.895 -0.977 1 95.25 167 LEU A O 1
ATOM 1335 N N . ASN A 1 168 ? -17.203 4.008 -2.113 1 93.94 168 ASN A N 1
ATOM 1336 C CA . ASN A 1 168 ? -17.422 4.68 -3.389 1 93.94 168 ASN A CA 1
ATOM 1337 C C . ASN A 1 168 ? -18.25 3.811 -4.34 1 93.94 168 ASN A C 1
ATOM 1339 O O . ASN A 1 168 ? -18.484 2.637 -4.062 1 93.94 168 ASN A O 1
ATOM 1343 N N . ILE A 1 169 ? -18.719 4.527 -5.355 1 95.19 169 ILE A N 1
ATOM 1344 C CA . ILE A 1 169 ? -19.25 3.82 -6.516 1 95.19 169 ILE A CA 1
ATOM 1345 C C . ILE A 1 169 ? -18.234 3.869 -7.656 1 95.19 169 ILE A C 1
ATOM 1347 O O . ILE A 1 169 ? -17.906 4.949 -8.156 1 95.19 169 ILE A O 1
ATOM 1351 N N . PHE A 1 170 ? -17.75 2.742 -8.031 1 95.62 170 PHE A N 1
ATOM 1352 C CA . PHE A 1 170 ? -16.906 2.664 -9.211 1 95.62 170 PHE A CA 1
ATOM 1353 C C . PHE A 1 170 ? -17.734 2.508 -10.469 1 95.62 170 PHE A C 1
ATOM 1355 O O . PHE A 1 170 ? -18.578 1.606 -10.562 1 95.62 170 PHE A O 1
ATOM 1362 N N . TRP A 1 171 ? -17.594 3.34 -11.375 1 95.75 171 TRP A N 1
ATOM 1363 C CA . TRP A 1 171 ? -18.281 3.318 -12.664 1 95.75 171 TRP A CA 1
ATOM 1364 C C . TRP A 1 171 ? -17.297 3.068 -13.805 1 95.75 171 TRP A C 1
ATOM 1366 O O . TRP A 1 171 ? -16.391 3.869 -14.031 1 95.75 171 TRP A O 1
ATOM 1376 N N . GLY A 1 172 ? -17.391 1.978 -14.461 1 96.94 172 GLY A N 1
ATOM 1377 C CA . GLY A 1 172 ? -16.469 1.582 -15.508 1 96.94 172 GLY A CA 1
ATOM 1378 C C . GLY A 1 172 ? -16.594 0.119 -15.891 1 96.94 172 GLY A C 1
ATOM 1379 O O . GLY A 1 172 ? -17.688 -0.435 -15.906 1 96.94 172 GLY A O 1
ATOM 1380 N N . ASP A 1 173 ? -15.43 -0.519 -16.281 1 98 173 ASP A N 1
ATOM 1381 C CA . ASP A 1 173 ? -15.438 -1.92 -16.688 1 98 173 ASP A CA 1
ATOM 1382 C C . ASP A 1 173 ? -15.508 -2.846 -15.469 1 98 173 ASP A C 1
ATOM 1384 O O . ASP A 1 173 ? -15.898 -4.008 -15.594 1 98 173 ASP A O 1
ATOM 1388 N N . GLY A 1 174 ? -15.039 -2.369 -14.344 1 98.06 174 GLY A N 1
ATOM 1389 C CA . GLY A 1 174 ? -15.039 -3.184 -13.133 1 98.06 174 GLY A CA 1
ATOM 1390 C C . GLY A 1 174 ? -14.078 -2.688 -12.078 1 98.06 174 GLY A C 1
ATOM 1391 O O . GLY A 1 174 ? -13.68 -1.521 -12.094 1 98.06 174 GLY A O 1
ATOM 1392 N N . VAL A 1 175 ? -13.781 -3.598 -11.125 1 98.62 175 VAL A N 1
ATOM 1393 C CA . VAL A 1 175 ? -12.883 -3.279 -10.023 1 98.62 175 VAL A CA 1
ATOM 1394 C C . VAL A 1 175 ? -12.117 -4.531 -9.602 1 98.62 175 VAL A C 1
ATOM 1396 O O . VAL A 1 175 ? -12.664 -5.641 -9.633 1 98.62 175 VAL A O 1
ATOM 1399 N N . ILE A 1 176 ? -10.867 -4.344 -9.25 1 98.81 176 ILE A N 1
ATOM 1400 C 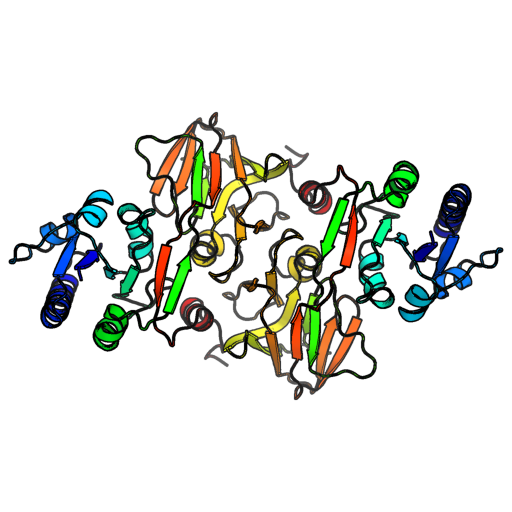CA . ILE A 1 176 ? -9.992 -5.43 -8.836 1 98.81 176 ILE A CA 1
ATOM 1401 C C . ILE A 1 176 ? -9.633 -5.27 -7.359 1 98.81 176 ILE A C 1
ATOM 1403 O O . ILE A 1 176 ? -9.305 -4.172 -6.91 1 98.81 176 ILE A O 1
ATOM 1407 N N . MET A 1 177 ? -9.734 -6.27 -6.562 1 98.75 177 MET A N 1
ATOM 1408 C CA . MET A 1 177 ? -9.094 -6.383 -5.254 1 98.75 177 MET A CA 1
ATOM 1409 C C . MET A 1 177 ? -7.914 -7.344 -5.305 1 98.75 177 MET A C 1
ATOM 1411 O O . MET A 1 177 ? -8.078 -8.523 -5.617 1 98.75 177 MET A O 1
ATOM 1415 N N . SER A 1 178 ? -6.754 -6.852 -4.957 1 98.81 178 SER A N 1
ATOM 1416 C CA . SER A 1 178 ? -5.559 -7.668 -5.156 1 98.81 178 SER A CA 1
ATOM 1417 C C . SER A 1 178 ? -4.746 -7.789 -3.871 1 98.81 178 SER A C 1
ATOM 1419 O O . SER A 1 178 ? -4.758 -6.879 -3.039 1 98.81 178 SER A O 1
ATOM 1421 N N . THR A 1 179 ? -4.078 -8.906 -3.689 1 98.75 179 THR A N 1
ATOM 1422 C CA . THR A 1 179 ? -3.057 -9.117 -2.67 1 98.75 179 THR A CA 1
ATOM 1423 C C . THR A 1 179 ? -1.75 -8.438 -3.072 1 98.75 179 THR A C 1
ATOM 1425 O O . THR A 1 179 ? -1.615 -7.953 -4.199 1 98.75 179 THR A O 1
ATOM 1428 N N . PRO A 1 180 ? -0.75 -8.422 -2.15 1 98.56 180 PRO A N 1
ATOM 1429 C CA . PRO A 1 180 ? 0.581 -7.973 -2.568 1 98.56 180 PRO A CA 1
ATOM 1430 C C . PRO A 1 180 ? 1.146 -8.805 -3.717 1 98.56 180 PRO A C 1
ATOM 1432 O O . PRO A 1 180 ? 1.753 -8.258 -4.641 1 98.56 180 PRO A O 1
ATOM 1435 N N . THR A 1 181 ? 0.886 -10.109 -3.709 1 98.12 181 THR A N 1
ATOM 1436 C CA . THR A 1 181 ? 1.319 -10.969 -4.805 1 98.12 181 THR A CA 1
ATOM 1437 C C . THR A 1 181 ? 0.679 -10.531 -6.117 1 98.12 181 THR A C 1
ATOM 1439 O O . THR A 1 181 ? 1.368 -10.375 -7.129 1 98.12 181 THR A O 1
ATOM 1442 N N . GLY A 1 182 ? -0.583 -10.266 -6.055 1 98.25 182 GLY A N 1
ATOM 1443 C CA . GLY A 1 182 ? -1.339 -9.906 -7.242 1 98.25 182 GLY A CA 1
ATOM 1444 C C . GLY A 1 182 ? -1.071 -8.492 -7.719 1 98.25 182 GLY A C 1
ATOM 1445 O O . GLY A 1 182 ? -1.498 -8.102 -8.805 1 98.25 182 GLY A O 1
ATOM 1446 N N . SER A 1 183 ? -0.385 -7.664 -6.938 1 98.44 183 SER A N 1
ATOM 1447 C CA . SER A 1 183 ? -0.1 -6.281 -7.316 1 98.44 183 SER A CA 1
ATOM 1448 C C . SER A 1 183 ? 0.733 -6.223 -8.594 1 98.44 183 SER A C 1
ATOM 1450 O O . SER A 1 183 ? 0.748 -5.199 -9.281 1 98.44 183 SER A O 1
ATOM 1452 N N . THR A 1 184 ? 1.41 -7.297 -9 1 96.56 184 THR A N 1
ATOM 1453 C CA . THR A 1 184 ? 2.234 -7.332 -10.203 1 96.56 184 THR A CA 1
ATOM 1454 C C . THR A 1 184 ? 1.517 -8.07 -11.328 1 96.56 184 THR A C 1
ATOM 1456 O O . THR A 1 184 ? 2.121 -8.391 -12.352 1 96.56 184 THR A O 1
ATOM 1459 N N . ALA A 1 185 ? 0.288 -8.391 -11.117 1 96.69 185 ALA A N 1
ATOM 1460 C CA . ALA A 1 185 ? -0.521 -9.062 -12.133 1 96.69 185 ALA A CA 1
ATOM 1461 C C . ALA A 1 185 ? -1.508 -8.102 -12.781 1 96.69 185 ALA A C 1
ATOM 1463 O O . ALA A 1 185 ? -1.108 -7.066 -13.328 1 96.69 185 ALA A O 1
ATOM 1464 N N . TYR A 1 186 ? -2.861 -8.43 -12.766 1 98.06 186 TYR A N 1
ATOM 1465 C CA . TYR A 1 186 ? -3.877 -7.656 -13.469 1 98.06 186 TYR A CA 1
ATOM 1466 C C . TYR A 1 186 ? -3.977 -6.246 -12.898 1 98.06 186 TYR A C 1
ATOM 1468 O O . TYR A 1 186 ? -4.164 -5.281 -13.641 1 98.06 186 TYR A O 1
ATOM 1476 N N . SER A 1 187 ? -3.824 -6.109 -11.578 1 98.38 187 SER A N 1
ATOM 1477 C CA . SER A 1 187 ? -3.887 -4.809 -10.922 1 98.38 187 SER A CA 1
ATOM 1478 C C . SER A 1 187 ? -2.854 -3.846 -11.5 1 98.38 187 SER A C 1
ATOM 1480 O O . SER A 1 187 ? -3.143 -2.664 -11.703 1 98.38 187 SER A O 1
ATOM 1482 N N . LEU A 1 188 ? -1.679 -4.359 -11.758 1 97.69 188 LEU A N 1
ATOM 1483 C CA . LEU A 1 188 ? -0.604 -3.537 -12.305 1 97.69 188 LEU A CA 1
ATOM 1484 C C . LEU A 1 188 ? -0.994 -2.967 -13.664 1 97.69 188 LEU A C 1
ATOM 1486 O O . LEU A 1 188 ? -0.767 -1.784 -13.93 1 97.69 188 LEU A O 1
ATOM 1490 N N . SER A 1 189 ? -1.572 -3.697 -14.484 1 96.69 189 SER A N 1
ATOM 1491 C CA . SER A 1 189 ? -1.982 -3.295 -15.828 1 96.69 189 SER A CA 1
ATOM 1492 C C . SER A 1 189 ? -3.055 -2.213 -15.773 1 96.69 189 SER A C 1
ATOM 1494 O O . SER A 1 189 ? -3.227 -1.457 -16.734 1 96.69 189 SER A O 1
ATOM 1496 N N . CYS A 1 190 ? -3.756 -2.168 -14.672 1 97.62 190 CYS A N 1
ATOM 1497 C CA . CYS A 1 190 ? -4.852 -1.215 -14.531 1 97.62 190 CYS A CA 1
ATOM 1498 C C . CYS A 1 190 ? -4.426 -0.004 -13.711 1 97.62 190 CYS A C 1
ATOM 1500 O O . CYS A 1 190 ? -5.266 0.75 -13.227 1 97.62 190 CYS A O 1
ATOM 1502 N N . GLY A 1 191 ? -3.146 0.091 -13.5 1 96.62 191 GLY A N 1
ATOM 1503 C CA . GLY A 1 191 ? -2.637 1.307 -12.883 1 96.62 191 GLY A CA 1
ATOM 1504 C C . GLY A 1 191 ? -2.375 1.159 -11.398 1 96.62 191 GLY A C 1
ATOM 1505 O O . GLY A 1 191 ? -2.059 2.137 -10.719 1 96.62 191 GLY A O 1
ATOM 1506 N N . GLY A 1 192 ? -2.51 -0.021 -10.828 1 98.31 192 GLY A N 1
ATOM 1507 C CA . GLY A 1 192 ? -2.193 -0.256 -9.43 1 98.31 192 GLY A CA 1
ATOM 1508 C C . GLY A 1 192 ? -0.708 -0.178 -9.133 1 98.31 192 GLY A C 1
ATOM 1509 O O . GLY A 1 192 ? 0.119 -0.321 -10.031 1 98.31 192 GLY A O 1
ATOM 1510 N N . PRO A 1 193 ? -0.385 0.047 -7.871 1 98.62 193 PRO A N 1
ATOM 1511 C CA . PRO A 1 193 ? 1.02 0.032 -7.453 1 98.62 193 PRO A CA 1
ATOM 1512 C C . PRO A 1 193 ? 1.575 -1.382 -7.301 1 98.62 193 PRO A C 1
ATOM 1514 O O . PRO A 1 193 ? 0.812 -2.35 -7.277 1 98.62 193 PRO A O 1
ATOM 1517 N N . ILE A 1 194 ? 2.891 -1.456 -7.301 1 98.25 194 ILE A N 1
ATOM 1518 C CA . ILE A 1 194 ? 3.533 -2.68 -6.836 1 98.25 194 ILE A CA 1
ATOM 1519 C C . ILE A 1 194 ? 3.572 -2.691 -5.309 1 98.25 194 ILE A C 1
ATOM 1521 O O . ILE A 1 194 ? 3.852 -1.668 -4.68 1 98.25 194 ILE A O 1
ATOM 1525 N N . ILE A 1 195 ? 3.301 -3.787 -4.727 1 98.5 195 ILE A N 1
ATOM 1526 C CA . ILE A 1 195 ? 3.361 -3.943 -3.279 1 98.5 195 ILE A CA 1
ATOM 1527 C C . ILE A 1 195 ? 4.324 -5.074 -2.92 1 98.5 195 ILE A C 1
ATOM 1529 O O . ILE A 1 195 ? 4.203 -6.188 -3.436 1 98.5 195 ILE A O 1
ATOM 1533 N N . SER A 1 196 ? 5.266 -4.828 -2.092 1 96.69 196 SER A N 1
ATOM 1534 C CA . SER A 1 196 ? 6.176 -5.891 -1.68 1 96.69 196 SER A CA 1
ATOM 1535 C C . SER A 1 196 ? 5.445 -6.969 -0.886 1 96.69 196 SER A C 1
ATOM 1537 O O . SER A 1 196 ? 4.492 -6.676 -0.165 1 96.69 196 SER A O 1
ATOM 1539 N N . PRO A 1 197 ? 5.75 -8.289 -1 1 92.5 197 PRO A N 1
ATOM 1540 C CA . PRO A 1 197 ? 4.965 -9.453 -0.573 1 92.5 197 PRO A CA 1
ATOM 1541 C C . PRO A 1 197 ? 4.695 -9.461 0.931 1 92.5 197 PRO A C 1
ATOM 1543 O O . PRO A 1 197 ? 3.689 -10.016 1.379 1 92.5 197 PRO A O 1
ATOM 1546 N N . ASN A 1 198 ? 5.516 -8.891 1.812 1 87.75 198 ASN A N 1
ATOM 1547 C CA . ASN A 1 198 ? 5.348 -9.047 3.254 1 87.75 198 ASN A CA 1
ATOM 1548 C C . ASN A 1 198 ? 4.52 -7.906 3.846 1 87.75 198 ASN A C 1
ATOM 1550 O O . ASN A 1 198 ? 4.352 -7.824 5.062 1 87.75 198 ASN A O 1
ATOM 1554 N N . ASN A 1 199 ? 3.859 -7.172 3.008 1 95.88 199 ASN A N 1
ATOM 1555 C CA . ASN A 1 199 ? 2.947 -6.133 3.473 1 95.88 199 ASN A CA 1
ATOM 1556 C C . ASN A 1 199 ? 1.562 -6.699 3.779 1 95.88 199 ASN A C 1
ATOM 1558 O O . ASN A 1 199 ? 1.071 -7.57 3.064 1 95.88 199 ASN A O 1
ATOM 1562 N N . GLU A 1 200 ? 0.945 -6.238 4.789 1 97.06 200 GLU A N 1
ATOM 1563 C CA . GLU A 1 200 ? -0.385 -6.668 5.207 1 97.06 200 GLU A CA 1
ATOM 1564 C C . GLU A 1 200 ? -1.465 -5.742 4.652 1 97.06 200 GLU A C 1
ATOM 1566 O O . GLU A 1 200 ? -2.172 -5.078 5.41 1 97.06 200 GLU A O 1
ATOM 1571 N N . ASN A 1 201 ? -1.611 -5.789 3.322 1 97.81 201 ASN A N 1
ATOM 1572 C CA . ASN A 1 201 ? -2.531 -4.879 2.65 1 97.81 201 ASN A CA 1
ATOM 1573 C C . ASN A 1 201 ? -3.236 -5.555 1.479 1 97.81 201 ASN A C 1
ATOM 1575 O O . ASN A 1 201 ? -2.803 -6.609 1.014 1 97.81 201 ASN A O 1
ATOM 1579 N N . PHE A 1 202 ? -4.312 -4.977 1.109 1 98.44 202 PHE A N 1
ATOM 1580 C CA . PHE A 1 202 ? -4.922 -5.164 -0.201 1 98.44 202 PHE A CA 1
ATOM 1581 C C . PHE A 1 202 ? -4.93 -3.859 -0.988 1 98.44 202 PHE A C 1
ATOM 1583 O O . PHE A 1 202 ? -4.77 -2.781 -0.412 1 98.44 202 PHE A O 1
ATOM 1590 N N . VAL A 1 203 ? -5.004 -4.004 -2.264 1 98.81 203 VAL A N 1
ATOM 1591 C CA . VAL A 1 203 ? -5.188 -2.822 -3.1 1 98.81 203 VAL A CA 1
ATOM 1592 C C . VAL A 1 203 ? -6.449 -2.975 -3.941 1 98.81 203 VAL A C 1
ATOM 1594 O O . VAL A 1 203 ? -6.727 -4.055 -4.469 1 98.81 203 VAL A O 1
ATOM 1597 N N . ILE A 1 204 ? -7.285 -1.979 -3.93 1 98.69 204 ILE A N 1
ATOM 1598 C CA . ILE A 1 204 ? -8.461 -1.872 -4.781 1 98.69 204 ILE A CA 1
ATOM 1599 C C . ILE A 1 204 ? -8.141 -1.008 -6 1 98.69 204 ILE A C 1
ATOM 1601 O O . ILE A 1 204 ? -7.781 0.163 -5.859 1 98.69 204 ILE A O 1
ATOM 1605 N N . THR A 1 205 ? -8.281 -1.524 -7.18 1 98.69 205 THR A N 1
ATOM 1606 C CA . THR A 1 205 ? -7.906 -0.854 -8.422 1 98.69 205 THR A CA 1
ATOM 1607 C C . THR A 1 205 ? -9.078 -0.828 -9.398 1 98.69 205 THR A C 1
ATOM 1609 O O . THR A 1 205 ? -9.562 -1.88 -9.82 1 98.69 205 THR A O 1
ATOM 1612 N N . PRO A 1 206 ? -9.562 0.334 -9.781 1 98.06 206 PRO A N 1
ATOM 1613 C CA . PRO A 1 206 ? -10.617 0.409 -10.797 1 98.06 206 PRO A CA 1
ATOM 1614 C C . PRO A 1 206 ? -10.133 -0.007 -12.18 1 98.06 206 PRO A C 1
ATOM 1616 O O . PRO A 1 206 ? -8.961 0.19 -12.516 1 98.06 206 PRO A O 1
ATOM 1619 N N . ILE A 1 207 ? -11.031 -0.555 -12.93 1 98.06 207 ILE A N 1
ATOM 1620 C CA . ILE A 1 207 ? -10.727 -0.914 -14.312 1 98.06 207 ILE A CA 1
ATOM 1621 C C . ILE A 1 207 ? -11.398 0.078 -15.266 1 98.06 207 ILE A C 1
ATOM 1623 O O . ILE A 1 207 ? -12.625 0.101 -15.383 1 98.06 207 ILE A O 1
ATOM 1627 N N . ALA A 1 208 ? -10.633 0.895 -15.953 1 96.5 208 ALA A N 1
ATOM 1628 C CA . ALA A 1 208 ? -11.102 1.867 -16.938 1 96.5 208 ALA A CA 1
ATOM 1629 C C . ALA A 1 208 ? -12.242 2.715 -16.375 1 96.5 208 ALA A C 1
ATOM 1631 O O . ALA A 1 208 ? -13.328 2.764 -16.938 1 96.5 208 ALA A O 1
ATOM 1632 N N . PRO A 1 209 ? -11.984 3.375 -15.273 1 95.31 209 PRO A N 1
ATOM 1633 C CA . PRO A 1 209 ? -13.047 4.168 -14.648 1 95.31 209 PRO A CA 1
ATOM 1634 C C . PRO A 1 209 ? -13.492 5.344 -15.516 1 95.31 209 PRO A C 1
ATOM 1636 O O . PRO A 1 209 ? -12.664 5.961 -16.203 1 95.31 209 PRO A O 1
ATOM 1639 N N . HIS A 1 210 ? -14.711 5.605 -15.414 1 92.81 210 HIS A N 1
ATOM 1640 C CA . HIS A 1 210 ? -15.281 6.758 -16.109 1 92.81 210 HIS A CA 1
ATOM 1641 C C . HIS A 1 210 ? -14.789 8.07 -15.508 1 92.81 210 HIS A C 1
ATOM 1643 O O . HIS A 1 210 ? -14.547 9.039 -16.219 1 92.81 210 HIS A O 1
ATOM 1649 N N . ASN A 1 211 ? -14.695 8.086 -14.25 1 89.5 211 ASN A N 1
ATOM 1650 C CA . ASN A 1 211 ? -14.18 9.25 -13.547 1 89.5 211 ASN A CA 1
ATOM 1651 C C . ASN A 1 211 ? -12.656 9.273 -13.539 1 89.5 211 ASN A C 1
ATOM 1653 O O . ASN A 1 211 ? -12.016 8.336 -13.062 1 89.5 211 ASN A O 1
ATOM 1657 N N . LEU A 1 212 ? -12.125 10.406 -13.898 1 86.69 212 LEU A N 1
ATOM 1658 C CA . LEU A 1 212 ? -10.68 10.508 -14.07 1 86.69 212 LEU A CA 1
ATOM 1659 C C . LEU A 1 212 ? -9.984 10.703 -12.719 1 86.69 212 LEU A C 1
ATOM 1661 O O . LEU A 1 212 ? -8.766 10.562 -12.617 1 86.69 212 LEU A O 1
ATOM 1665 N N . ASN A 1 213 ? -10.734 10.914 -11.688 1 90.38 213 ASN A N 1
ATOM 1666 C CA . ASN A 1 213 ? -10.141 11.227 -10.391 1 90.38 213 ASN A CA 1
ATOM 1667 C C . ASN A 1 213 ? -10.023 9.977 -9.516 1 90.38 213 ASN A C 1
ATOM 1669 O O . ASN A 1 213 ? -9.453 10.031 -8.43 1 90.38 213 ASN A O 1
ATOM 1673 N N . VAL A 1 214 ? -10.477 8.93 -10.008 1 93 214 VAL A N 1
ATOM 1674 C CA . VAL A 1 214 ? -10.438 7.719 -9.203 1 93 214 VAL A CA 1
ATOM 1675 C C . VAL A 1 214 ? -9.023 7.141 -9.211 1 93 214 VAL A C 1
ATOM 1677 O O . VAL A 1 214 ? -8.367 7.105 -10.258 1 93 214 VAL A O 1
ATOM 1680 N N . ARG A 1 215 ? -8.516 6.746 -8.07 1 96.31 215 ARG A N 1
ATOM 1681 C CA . ARG A 1 215 ? -7.18 6.191 -7.879 1 96.31 215 ARG A CA 1
ATOM 1682 C C . ARG A 1 215 ? -7.242 4.836 -7.18 1 96.31 215 ARG A C 1
ATOM 1684 O O . ARG A 1 215 ? -8.219 4.531 -6.496 1 96.31 215 ARG A O 1
ATOM 1691 N N . PRO A 1 216 ? -6.168 4.023 -7.379 1 98.25 216 PRO A N 1
ATOM 1692 C CA . PRO A 1 216 ? -6.078 2.826 -6.535 1 98.25 216 PRO A CA 1
ATOM 1693 C C . PRO A 1 216 ? -6.02 3.158 -5.047 1 98.25 216 PRO A C 1
ATOM 1695 O O . PRO A 1 216 ? -5.445 4.18 -4.66 1 98.25 216 PRO A O 1
ATOM 1698 N N . LEU A 1 217 ? -6.629 2.318 -4.273 1 98.5 217 LEU A N 1
ATOM 1699 C CA . LEU A 1 217 ? -6.676 2.504 -2.826 1 98.5 217 LEU A CA 1
ATOM 1700 C C . LEU A 1 217 ? -6.051 1.316 -2.104 1 98.5 217 LEU A C 1
ATOM 1702 O O . LEU A 1 217 ? -6.477 0.175 -2.291 1 98.5 217 LEU A O 1
ATOM 1706 N N . VAL A 1 218 ? -5.012 1.561 -1.305 1 98.75 218 VAL A N 1
ATOM 1707 C CA . VAL A 1 218 ? -4.387 0.542 -0.469 1 98.75 218 VAL A CA 1
ATOM 1708 C C . VAL A 1 218 ? -5.027 0.547 0.918 1 98.75 218 VAL A C 1
ATOM 1710 O O . VAL A 1 218 ? -5.086 1.587 1.577 1 98.75 218 VAL A O 1
ATOM 1713 N N . VAL A 1 219 ? -5.504 -0.596 1.354 1 98.06 219 VAL A N 1
ATOM 1714 C CA . VAL A 1 219 ? -6.113 -0.767 2.67 1 98.06 219 VAL A CA 1
ATOM 1715 C C . VAL A 1 219 ? -5.434 -1.92 3.406 1 98.06 219 VAL A C 1
ATOM 1717 O O . VAL A 1 219 ? -4.77 -2.756 2.789 1 98.06 219 VAL A O 1
ATOM 1720 N N . ASN A 1 220 ? -5.555 -1.924 4.734 1 96.94 220 ASN A N 1
ATOM 1721 C CA . ASN A 1 220 ? -5.039 -3.082 5.457 1 96.94 220 ASN A CA 1
ATOM 1722 C C . ASN A 1 220 ? -5.797 -4.355 5.094 1 96.94 220 ASN A C 1
ATOM 1724 O O . ASN A 1 220 ? -6.926 -4.289 4.602 1 96.94 220 ASN A O 1
ATOM 1728 N N . ASP A 1 221 ? -5.191 -5.504 5.285 1 97.62 221 ASP A N 1
ATOM 1729 C CA . ASP A 1 221 ? -5.793 -6.746 4.805 1 97.62 221 ASP A CA 1
ATOM 1730 C C . ASP A 1 221 ? -6.676 -7.383 5.879 1 97.62 221 ASP A C 1
ATOM 1732 O O . ASP A 1 221 ? -7.094 -8.531 5.742 1 97.62 221 ASP A O 1
ATOM 1736 N N . LYS A 1 222 ? -6.965 -6.684 6.996 1 97.31 222 LYS A N 1
ATOM 1737 C CA . LYS A 1 222 ? -7.859 -7.18 8.039 1 97.31 222 LYS A CA 1
ATOM 1738 C C . LYS A 1 222 ? -9.305 -6.77 7.766 1 97.31 222 LYS A C 1
ATOM 1740 O O . LYS A 1 222 ? -10.219 -7.195 8.477 1 97.31 222 LYS A O 1
ATOM 1745 N N . VAL A 1 223 ? -9.531 -6.039 6.754 1 97.06 223 VAL A N 1
ATOM 1746 C CA . VAL A 1 223 ? -10.852 -5.473 6.477 1 97.06 223 VAL A CA 1
ATOM 1747 C C . VAL A 1 223 ? -11.688 -6.477 5.691 1 97.06 223 VAL A C 1
ATOM 1749 O O . VAL A 1 223 ? -11.148 -7.414 5.094 1 97.06 223 VAL A O 1
ATOM 1752 N N . GLU A 1 224 ? -12.961 -6.289 5.738 1 98.31 224 GLU A N 1
ATOM 1753 C CA . GLU A 1 224 ? -13.922 -6.918 4.84 1 98.31 224 GLU A CA 1
ATOM 1754 C C . GLU A 1 224 ? -14.367 -5.949 3.748 1 98.31 224 GLU A C 1
ATOM 1756 O O . GLU A 1 224 ? -14.703 -4.797 4.031 1 98.31 224 GLU A O 1
ATOM 1761 N N . ILE A 1 225 ? -14.359 -6.375 2.523 1 98.5 225 ILE A N 1
ATOM 1762 C CA . ILE A 1 225 ? -14.75 -5.543 1.391 1 98.5 225 ILE A CA 1
ATOM 1763 C C . ILE A 1 225 ? -15.992 -6.121 0.723 1 98.5 225 ILE A C 1
ATOM 1765 O O . ILE A 1 225 ? -16.078 -7.332 0.494 1 98.5 225 ILE A O 1
ATOM 1769 N N . LYS A 1 226 ? -16.906 -5.309 0.44 1 98.69 226 LYS A N 1
ATOM 1770 C CA . LYS A 1 226 ? -18.172 -5.711 -0.184 1 98.69 226 LYS A CA 1
ATOM 1771 C C . LYS A 1 226 ? -18.406 -4.953 -1.486 1 98.69 226 LYS A C 1
ATOM 1773 O O . LYS A 1 226 ? -18.203 -3.738 -1.55 1 98.69 226 LYS A O 1
ATOM 1778 N N . PHE A 1 227 ? -18.828 -5.625 -2.527 1 98.62 227 PHE A N 1
ATOM 1779 C CA . PHE A 1 227 ? -19.203 -5.035 -3.805 1 98.62 227 PHE A CA 1
ATOM 1780 C C . PHE A 1 227 ? -20.656 -5.367 -4.148 1 98.62 227 PHE A C 1
ATOM 1782 O O . PHE A 1 227 ? -21.078 -6.516 -4.012 1 98.62 227 PHE A O 1
ATOM 1789 N N . ARG A 1 228 ? -21.391 -4.41 -4.504 1 98.38 228 ARG A N 1
ATOM 1790 C CA . ARG A 1 228 ? -22.703 -4.559 -5.109 1 98.38 228 ARG A CA 1
ATOM 1791 C C . ARG A 1 228 ? -22.703 -4.051 -6.551 1 98.38 228 ARG A C 1
ATOM 1793 O O . ARG A 1 228 ? -22.375 -2.893 -6.805 1 98.38 228 ARG A O 1
ATOM 1800 N N . VAL A 1 229 ? -23.203 -4.879 -7.457 1 98.06 229 VAL A N 1
ATOM 1801 C CA . VAL A 1 229 ? -23.031 -4.574 -8.875 1 98.06 229 VAL A CA 1
ATOM 1802 C C . VAL A 1 229 ? -24.375 -4.215 -9.5 1 98.06 229 VAL A C 1
ATOM 1804 O O . VAL A 1 229 ? -25.375 -4.891 -9.266 1 98.06 229 VAL A O 1
ATOM 1807 N N . GLU A 1 230 ? -24.422 -3.166 -10.242 1 97.44 230 GLU A N 1
ATOM 1808 C CA . GLU A 1 230 ? -25.5 -2.844 -11.156 1 97.44 230 GLU A CA 1
ATOM 1809 C C . GLU A 1 230 ? -25.047 -2.926 -12.609 1 97.44 230 GLU A C 1
ATOM 1811 O O . GLU A 1 230 ? -23.984 -2.422 -12.961 1 97.44 230 GLU A O 1
ATOM 1816 N N . SER A 1 231 ? -25.812 -3.525 -13.391 1 96.69 231 SER A N 1
ATOM 1817 C CA . SER A 1 231 ? -25.5 -3.74 -14.797 1 96.69 231 SER A CA 1
ATOM 1818 C C . SER A 1 231 ? -26.766 -3.723 -15.648 1 96.69 231 SER A C 1
ATOM 1820 O O . SER A 1 231 ? -27.859 -3.92 -15.141 1 96.69 231 SER A O 1
ATOM 1822 N N . ARG A 1 232 ? -26.641 -3.445 -16.891 1 95.88 232 ARG A N 1
ATOM 1823 C CA . ARG A 1 232 ? -27.75 -3.48 -17.828 1 95.88 232 ARG A CA 1
ATOM 1824 C C . ARG A 1 232 ? -28.188 -4.918 -18.109 1 95.88 232 ARG A C 1
ATOM 1826 O O . ARG A 1 232 ? -29.297 -5.152 -18.594 1 95.88 232 ARG A O 1
ATOM 1833 N N . VAL A 1 233 ? -27.234 -5.824 -17.938 1 96.38 233 VAL A N 1
ATOM 1834 C CA . VAL A 1 233 ? -27.562 -7.238 -18.094 1 96.38 233 VAL A CA 1
ATOM 1835 C C . VAL A 1 233 ? -27.672 -7.906 -16.719 1 96.38 233 VAL A C 1
ATOM 1837 O O . VAL A 1 233 ? -27.141 -7.395 -15.734 1 96.38 233 VAL A O 1
ATOM 1840 N N . PRO A 1 234 ? -28.297 -8.977 -16.625 1 96.94 234 PRO A N 1
ATOM 1841 C CA . PRO A 1 234 ? -28.703 -9.539 -15.336 1 96.94 234 PRO A CA 1
ATOM 1842 C C . PRO A 1 234 ? -27.531 -10.172 -14.586 1 96.94 234 PRO A C 1
ATOM 1844 O O . PRO A 1 234 ? -27.688 -10.555 -13.422 1 96.94 234 PRO A O 1
ATOM 1847 N N . GLN A 1 235 ? -26.328 -10.273 -15.242 1 97.88 235 GLN A N 1
ATOM 1848 C CA . GLN A 1 235 ? -25.188 -10.914 -14.586 1 97.88 235 GLN A CA 1
ATOM 1849 C C . GLN A 1 235 ? -23.922 -10.07 -14.727 1 97.88 235 GLN A C 1
ATOM 1851 O O . GLN A 1 235 ? -23.828 -9.227 -15.609 1 97.88 235 GLN A O 1
ATOM 1856 N N . TYR A 1 236 ? -23.031 -10.281 -13.812 1 98 236 TYR A N 1
ATOM 1857 C CA . TYR A 1 236 ? -21.672 -9.781 -13.922 1 98 236 TYR A CA 1
ATOM 1858 C C . TYR A 1 236 ? -20.656 -10.914 -13.773 1 98 236 TYR A C 1
ATOM 1860 O O . TYR A 1 236 ? -21.031 -12.031 -13.398 1 98 236 TYR A O 1
ATOM 1868 N N . SER A 1 237 ? -19.438 -10.648 -14.188 1 98.06 237 SER A N 1
ATOM 1869 C CA . SER A 1 237 ? -18.375 -11.648 -14.102 1 98.06 237 SER A CA 1
ATOM 1870 C C . SER A 1 237 ? -17.578 -11.492 -12.812 1 98.06 237 SER A C 1
ATOM 1872 O O . SER A 1 237 ? -17.219 -10.375 -12.43 1 98.06 237 SER A O 1
ATOM 1874 N N . LEU A 1 238 ? -17.375 -12.562 -12.125 1 97.81 238 LEU A N 1
ATOM 1875 C CA . LEU A 1 238 ? -16.469 -12.664 -10.992 1 97.81 238 LEU A CA 1
ATOM 1876 C C . LEU A 1 238 ? -15.273 -13.555 -11.336 1 97.81 238 LEU A C 1
ATOM 1878 O O . LEU A 1 238 ? -15.445 -14.727 -11.68 1 97.81 238 LEU A O 1
ATOM 1882 N N . SER A 1 239 ? -14.117 -12.961 -11.242 1 97.94 239 SER A N 1
ATOM 1883 C CA . SER A 1 239 ? -12.906 -13.727 -11.539 1 97.94 239 SER A CA 1
ATOM 1884 C C . SER A 1 239 ? -12.047 -13.891 -10.289 1 97.94 239 SER A C 1
ATOM 1886 O O . SER A 1 239 ? -11.836 -12.93 -9.547 1 97.94 239 SER A O 1
ATOM 1888 N N . LEU A 1 240 ? -11.633 -15.047 -10 1 98 240 LEU A N 1
ATOM 1889 C CA . LEU A 1 240 ? -10.617 -15.375 -9.008 1 98 240 LEU A CA 1
ATOM 1890 C C . LEU A 1 240 ? -9.359 -15.922 -9.68 1 98 240 LEU A C 1
ATOM 1892 O O . LEU A 1 240 ? -9.328 -17.078 -10.086 1 98 240 LEU A O 1
ATOM 1896 N N . ASP A 1 241 ? -8.422 -14.992 -9.727 1 97.81 241 ASP A N 1
ATOM 1897 C CA . ASP A 1 241 ? -7.242 -15.273 -10.539 1 97.81 241 ASP A CA 1
ATOM 1898 C C . ASP A 1 241 ? -7.633 -15.617 -11.969 1 97.81 241 ASP A C 1
ATOM 1900 O O . ASP A 1 241 ? -8.211 -14.797 -12.68 1 97.81 241 ASP A O 1
ATOM 1904 N N . SER A 1 242 ? -7.445 -16.828 -12.43 1 94.06 242 SER A N 1
ATOM 1905 C CA . SER A 1 242 ? -7.699 -17.188 -13.828 1 94.06 242 SER A CA 1
ATOM 1906 C C . SER A 1 242 ? -9.055 -17.859 -13.984 1 94.06 242 SER A C 1
ATOM 1908 O O . SER A 1 242 ? -9.469 -18.203 -15.102 1 94.06 242 SER A O 1
ATOM 1910 N N . ARG A 1 243 ? -9.734 -18.031 -12.922 1 96.12 243 ARG A N 1
ATOM 1911 C CA . ARG A 1 243 ? -11.047 -18.656 -12.969 1 96.12 243 ARG A CA 1
ATOM 1912 C C . ARG A 1 243 ? -12.164 -17.625 -13.023 1 96.12 243 ARG A C 1
ATOM 1914 O O . ARG A 1 243 ? -12.094 -16.594 -12.352 1 96.12 243 ARG A O 1
ATOM 1921 N N . ILE A 1 244 ? -13.203 -17.922 -13.82 1 96.44 244 ILE A N 1
ATOM 1922 C CA . ILE A 1 244 ? -14.281 -16.953 -13.992 1 96.44 244 ILE A CA 1
ATOM 1923 C C . ILE A 1 244 ? -15.633 -17.641 -13.773 1 96.44 244 ILE A C 1
ATOM 1925 O O . ILE A 1 244 ? -15.828 -18.781 -14.219 1 96.44 244 ILE A O 1
ATOM 1929 N N . ILE A 1 245 ? -16.516 -16.984 -13.117 1 95.88 245 ILE A N 1
ATOM 1930 C CA . ILE A 1 245 ? -17.906 -17.391 -13.008 1 95.88 245 ILE A CA 1
ATOM 1931 C C . ILE A 1 245 ? -18.812 -16.172 -13.211 1 95.88 245 ILE A C 1
ATOM 1933 O O . ILE A 1 245 ? -18.344 -15.031 -13.18 1 95.88 245 ILE A O 1
ATOM 1937 N N . HIS A 1 246 ? -20.016 -16.406 -13.438 1 96.69 246 HIS A N 1
ATOM 1938 C CA . HIS A 1 246 ? -21 -15.344 -13.625 1 96.69 246 HIS A CA 1
ATOM 1939 C C . HIS A 1 246 ? -22.031 -15.336 -12.508 1 96.69 246 HIS A C 1
ATOM 1941 O O . HIS A 1 246 ? -22.547 -16.391 -12.125 1 96.69 246 HIS A O 1
ATOM 1947 N N . ILE A 1 247 ? -22.219 -14.195 -11.953 1 96.25 247 ILE A N 1
ATOM 1948 C CA . ILE A 1 247 ? -23.078 -14.023 -10.789 1 96.25 247 ILE A CA 1
ATOM 1949 C C . ILE A 1 247 ? -24.25 -13.102 -11.133 1 96.25 247 ILE A C 1
ATOM 1951 O O . ILE A 1 247 ? -24.062 -12.109 -11.852 1 96.25 247 ILE A O 1
ATOM 1955 N N . GLU A 1 248 ? -25.422 -13.391 -10.594 1 96.62 248 GLU A N 1
ATOM 1956 C CA . GLU A 1 248 ? -26.578 -12.5 -10.758 1 96.62 248 GLU A CA 1
ATOM 1957 C C . GLU A 1 248 ? -26.344 -11.164 -10.062 1 96.62 248 GLU A C 1
ATOM 1959 O O . GLU A 1 248 ? -25.75 -11.117 -8.977 1 96.62 248 GLU A O 1
ATOM 1964 N N . THR A 1 249 ? -26.922 -10.062 -10.602 1 96.81 249 THR A N 1
ATOM 1965 C CA . THR A 1 249 ? -26.641 -8.711 -10.125 1 96.81 249 THR A CA 1
ATOM 1966 C C . THR A 1 249 ? -27.297 -8.477 -8.766 1 96.81 249 THR A C 1
ATOM 1968 O O . THR A 1 249 ? -26.969 -7.516 -8.07 1 96.81 249 THR A O 1
ATOM 1971 N N . ASP A 1 250 ? -28.219 -9.273 -8.352 1 95.88 250 ASP A N 1
ATOM 1972 C CA . ASP A 1 250 ? -28.875 -9.094 -7.059 1 95.88 250 ASP A CA 1
ATOM 1973 C C . ASP A 1 250 ? -28.031 -9.688 -5.93 1 95.88 250 ASP A C 1
ATOM 1975 O O . ASP A 1 250 ? -28.375 -9.547 -4.754 1 95.88 250 ASP A O 1
ATOM 1979 N N . LYS A 1 251 ? -26.969 -10.336 -6.27 1 96.25 251 LYS A N 1
ATOM 1980 C CA . LYS A 1 251 ? -26.062 -10.914 -5.277 1 96.25 251 LYS A CA 1
ATOM 1981 C C . LYS A 1 251 ? -24.844 -10.023 -5.059 1 96.25 251 LYS A C 1
ATOM 1983 O O . LYS A 1 251 ? -24.203 -9.586 -6.02 1 96.25 251 LYS A O 1
ATOM 1988 N N . GLU A 1 252 ? -24.516 -9.75 -3.855 1 97 252 GLU A N 1
ATOM 1989 C CA . GLU A 1 252 ? -23.312 -8.992 -3.523 1 97 252 GLU A CA 1
ATOM 1990 C C . GLU A 1 252 ? -22.109 -9.922 -3.328 1 97 252 GLU A C 1
ATOM 1992 O O . GLU A 1 252 ? -22.281 -11.117 -3.082 1 97 252 GLU A O 1
ATOM 1997 N N . VAL A 1 253 ? -20.969 -9.422 -3.432 1 98.12 253 VAL A N 1
ATOM 1998 C CA . VAL A 1 253 ? -19.734 -10.156 -3.211 1 98.12 253 VAL A CA 1
ATOM 1999 C C . VAL A 1 253 ? -19.031 -9.625 -1.963 1 98.12 253 VAL A C 1
ATOM 2001 O O . VAL A 1 253 ? -18.844 -8.414 -1.818 1 98.12 253 VAL A O 1
ATOM 2004 N N . ILE A 1 254 ? -18.703 -10.469 -1.035 1 98.62 254 ILE A N 1
ATOM 2005 C CA . ILE A 1 254 ? -17.953 -10.102 0.166 1 98.62 254 ILE A CA 1
ATOM 2006 C C . ILE A 1 254 ? -16.609 -10.844 0.182 1 98.62 254 ILE A C 1
ATOM 2008 O O . ILE A 1 254 ? -16.562 -12.062 0.007 1 98.62 254 ILE A O 1
ATOM 2012 N N . ILE A 1 255 ? -15.562 -10.102 0.373 1 98.38 255 ILE A N 1
ATOM 2013 C CA . ILE A 1 255 ? -14.195 -10.602 0.267 1 98.38 255 ILE A CA 1
ATOM 2014 C C . ILE A 1 255 ? -13.43 -10.281 1.547 1 98.38 255 ILE A C 1
ATOM 2016 O O . ILE A 1 255 ? -13.586 -9.203 2.117 1 98.38 255 ILE A O 1
ATOM 2020 N N . LYS A 1 256 ? -12.578 -11.141 2.004 1 98.5 256 LYS A N 1
ATOM 2021 C CA . LYS A 1 256 ? -11.672 -10.93 3.129 1 98.5 256 LYS A CA 1
ATOM 2022 C C . LYS A 1 256 ? -10.383 -11.719 2.945 1 98.5 256 LYS A C 1
ATOM 2024 O O . LYS A 1 256 ? -10.25 -12.492 1.996 1 98.5 256 LYS A O 1
ATOM 2029 N N . LYS A 1 257 ? -9.461 -11.453 3.812 1 98.75 257 LYS A N 1
ATOM 2030 C CA . LYS A 1 257 ? -8.25 -12.273 3.861 1 98.75 257 LYS A CA 1
ATOM 2031 C C . LYS A 1 257 ? -8.555 -13.688 4.348 1 98.75 257 LYS A C 1
ATOM 2033 O O . LYS A 1 257 ? -9.32 -13.867 5.297 1 98.75 257 LYS A O 1
ATOM 2038 N N . ALA A 1 258 ? -8.031 -14.695 3.674 1 98.62 258 ALA A N 1
ATOM 2039 C CA . ALA A 1 258 ? -8.188 -16.078 4.125 1 98.62 258 ALA A CA 1
ATOM 2040 C C . ALA A 1 258 ? -7.453 -16.312 5.445 1 98.62 258 ALA A C 1
ATOM 2042 O O . ALA A 1 258 ? -6.594 -15.508 5.832 1 98.62 258 ALA A O 1
ATOM 2043 N N . ASN A 1 259 ? -7.777 -17.375 6.125 1 98.12 259 ASN A N 1
ATOM 2044 C CA . ASN A 1 259 ? -7.184 -17.688 7.418 1 98.12 259 ASN A CA 1
ATOM 2045 C C . ASN A 1 259 ? -5.918 -18.531 7.258 1 98.12 259 ASN A C 1
ATOM 2047 O O . ASN A 1 259 ? -5.422 -19.094 8.234 1 98.12 259 ASN A O 1
ATOM 2051 N N . PHE A 1 260 ? -5.438 -18.672 6.102 1 98.38 260 PHE A N 1
ATOM 2052 C CA . PHE A 1 260 ? -4.191 -19.375 5.82 1 98.38 260 PHE A CA 1
ATOM 2053 C C . PHE A 1 260 ? -3.354 -18.609 4.801 1 98.38 260 PHE A C 1
ATOM 2055 O O . PHE A 1 260 ? -3.812 -17.625 4.23 1 98.38 260 PHE A O 1
ATOM 2062 N N . GLN A 1 261 ? -2.139 -19 4.605 1 98.12 261 GLN A N 1
ATOM 2063 C CA . GLN A 1 261 ? -1.216 -18.406 3.645 1 98.12 261 GLN A CA 1
ATOM 2064 C C . GLN A 1 261 ? -0.567 -19.484 2.771 1 98.12 261 GLN A C 1
ATOM 2066 O O . GLN A 1 261 ? -0.617 -20.672 3.1 1 98.12 261 GLN A O 1
ATOM 2071 N N . ILE A 1 262 ? -0.082 -19.031 1.69 1 97.94 262 ILE A N 1
ATOM 2072 C CA . ILE A 1 262 ? 0.755 -19.891 0.856 1 97.94 262 ILE A CA 1
ATOM 2073 C C . ILE A 1 262 ? 2.223 -19.688 1.228 1 97.94 262 ILE A C 1
ATOM 2075 O O . ILE A 1 262 ? 2.674 -18.562 1.436 1 97.94 262 ILE A O 1
ATOM 2079 N N . LEU A 1 263 ? 2.922 -20.812 1.349 1 98.19 263 LEU A N 1
ATOM 2080 C CA . LEU A 1 263 ? 4.352 -20.766 1.646 1 98.19 263 LEU A CA 1
ATOM 2081 C C . LEU A 1 263 ? 5.176 -20.953 0.378 1 98.19 263 LEU A C 1
ATOM 2083 O O . LEU A 1 263 ? 5.168 -22.031 -0.216 1 98.19 263 LEU A O 1
ATOM 2087 N N . LEU A 1 264 ? 5.863 -19.938 -0.015 1 97.81 264 LEU A N 1
ATOM 2088 C CA . LEU A 1 264 ? 6.668 -19.984 -1.232 1 97.81 264 LEU A CA 1
ATOM 2089 C C . LEU A 1 264 ? 8.156 -20.078 -0.9 1 97.81 264 LEU A C 1
ATOM 2091 O O . LEU A 1 264 ? 8.703 -19.188 -0.238 1 97.81 264 LEU A O 1
ATOM 2095 N N . VAL A 1 265 ? 8.781 -21.141 -1.355 1 97.69 265 VAL A N 1
ATOM 2096 C CA . VAL A 1 265 ? 10.211 -21.328 -1.152 1 97.69 265 VAL A CA 1
ATOM 2097 C C . VAL A 1 265 ? 10.992 -20.562 -2.209 1 97.69 265 VAL A C 1
ATOM 2099 O O . VAL A 1 265 ? 10.656 -20.594 -3.395 1 97.69 265 VAL A O 1
ATOM 2102 N N . GLN A 1 266 ? 11.984 -19.859 -1.753 1 95.25 266 GLN A N 1
ATOM 2103 C CA . GLN A 1 266 ? 12.797 -19.047 -2.648 1 95.25 266 GLN A CA 1
ATOM 2104 C C . GLN A 1 266 ? 14.281 -19.266 -2.393 1 95.25 266 GLN A C 1
ATOM 2106 O O . GLN A 1 266 ? 14.68 -19.625 -1.28 1 95.25 266 GLN A O 1
ATOM 2111 N N . PRO A 1 267 ? 15.062 -19.047 -3.49 1 93.88 267 PRO A N 1
ATOM 2112 C CA . PRO A 1 267 ? 16.516 -19.078 -3.258 1 93.88 267 PRO A CA 1
ATOM 2113 C C . PRO A 1 267 ? 16.969 -18.047 -2.219 1 93.88 267 PRO A C 1
ATOM 2115 O O . PRO A 1 267 ? 16.438 -16.938 -2.172 1 93.88 267 PRO A O 1
ATOM 2118 N N . ASN A 1 268 ? 17.953 -18.391 -1.435 1 92.06 268 ASN A N 1
ATOM 2119 C CA . ASN A 1 268 ? 18.438 -17.531 -0.359 1 92.06 268 ASN A CA 1
ATOM 2120 C C . ASN A 1 268 ? 19 -16.219 -0.897 1 92.06 268 ASN A C 1
ATOM 2122 O O . ASN A 1 268 ? 18.938 -15.188 -0.222 1 92.06 268 ASN A O 1
ATOM 2126 N N . ASN A 1 269 ? 19.469 -16.266 -2.104 1 88.25 269 ASN A N 1
ATOM 2127 C CA . ASN A 1 269 ? 20.156 -15.094 -2.65 1 88.25 269 ASN A CA 1
ATOM 2128 C C . ASN A 1 269 ? 19.219 -14.227 -3.48 1 88.25 269 ASN A C 1
ATOM 2130 O O . ASN A 1 269 ? 19.609 -13.172 -3.982 1 88.25 269 ASN A O 1
ATOM 2134 N N . LEU A 1 270 ? 18.031 -14.664 -3.617 1 86.88 270 LEU A N 1
ATOM 2135 C CA . LEU A 1 270 ? 17.094 -13.906 -4.438 1 86.88 270 LEU A CA 1
ATOM 2136 C C . LEU A 1 270 ? 16.312 -12.914 -3.586 1 86.88 270 LEU A C 1
ATOM 2138 O O . LEU A 1 270 ? 15.82 -13.266 -2.51 1 86.88 270 LEU A O 1
ATOM 2142 N N . SER A 1 271 ? 16.328 -11.641 -4.082 1 88.88 271 SER A N 1
ATOM 2143 C CA . SER A 1 271 ? 15.5 -10.656 -3.398 1 88.88 271 SER A CA 1
ATOM 2144 C C . SER A 1 271 ? 14.328 -10.227 -4.27 1 88.88 271 SER A C 1
ATOM 2146 O O . SER A 1 271 ? 14.398 -10.305 -5.5 1 88.88 271 SER A O 1
ATOM 2148 N N . PHE A 1 272 ? 13.297 -9.836 -3.645 1 91.56 272 PHE A N 1
ATOM 2149 C CA . PHE A 1 272 ? 12.109 -9.328 -4.324 1 91.56 272 PHE A CA 1
ATOM 2150 C C . PHE A 1 272 ? 12.477 -8.18 -5.258 1 91.56 272 PHE A C 1
ATOM 2152 O O . PHE A 1 272 ? 11.977 -8.102 -6.383 1 91.56 272 PHE A O 1
ATOM 2159 N N . TYR A 1 273 ? 13.344 -7.355 -4.844 1 92.94 273 TYR A N 1
ATOM 2160 C CA . TYR A 1 273 ? 13.711 -6.164 -5.602 1 92.94 273 TYR A CA 1
ATOM 2161 C C . TYR A 1 273 ? 14.523 -6.527 -6.84 1 92.94 273 TYR A C 1
ATOM 2163 O O . TYR A 1 273 ? 14.375 -5.902 -7.891 1 92.94 273 TYR A O 1
ATOM 2171 N N . GLU A 1 274 ? 15.328 -7.535 -6.676 1 91.06 274 GLU A N 1
ATOM 2172 C CA . GLU A 1 274 ? 16.016 -8.055 -7.852 1 91.06 274 GLU A CA 1
ATOM 2173 C C . GLU A 1 274 ? 15.031 -8.602 -8.875 1 91.06 274 GLU A C 1
ATOM 2175 O O . GLU A 1 274 ? 15.195 -8.398 -10.078 1 91.06 274 GLU A O 1
ATOM 2180 N N . THR A 1 275 ? 14.055 -9.297 -8.406 1 91.94 275 THR A N 1
ATOM 2181 C CA . THR A 1 275 ? 13.031 -9.867 -9.281 1 91.94 275 THR A CA 1
ATOM 2182 C C . THR A 1 275 ? 12.289 -8.766 -10.031 1 91.94 275 THR A C 1
ATOM 2184 O O . THR A 1 275 ? 12.062 -8.875 -11.234 1 91.94 275 THR A O 1
ATOM 2187 N N . ILE A 1 276 ? 11.914 -7.73 -9.344 1 91.5 276 ILE A N 1
ATOM 2188 C CA . ILE A 1 276 ? 11.211 -6.617 -9.969 1 91.5 276 ILE A CA 1
ATOM 2189 C C . ILE A 1 276 ? 12.078 -6.008 -11.07 1 91.5 276 ILE A C 1
ATOM 2191 O O . ILE A 1 276 ? 11.586 -5.711 -12.164 1 91.5 276 ILE A O 1
ATOM 2195 N N . ARG A 1 277 ? 13.344 -5.801 -10.797 1 90.44 277 ARG A N 1
ATOM 2196 C CA . ARG A 1 277 ? 14.25 -5.207 -11.773 1 90.44 277 ARG A CA 1
ATOM 2197 C C . ARG A 1 277 ? 14.32 -6.062 -13.039 1 90.44 277 ARG A C 1
ATOM 2199 O O . ARG A 1 277 ? 14.312 -5.539 -14.148 1 90.44 277 ARG A O 1
ATOM 2206 N N . GLN A 1 278 ? 14.383 -7.273 -12.828 1 86.38 278 GLN A N 1
ATOM 2207 C CA . GLN A 1 278 ? 14.516 -8.195 -13.953 1 86.38 278 GLN A CA 1
ATOM 2208 C C . GLN A 1 278 ? 13.219 -8.273 -14.758 1 86.38 278 GLN A C 1
ATOM 2210 O O . GLN A 1 278 ? 13.242 -8.266 -15.992 1 86.38 278 GLN A O 1
ATOM 2215 N N . LYS A 1 279 ? 12.141 -8.25 -14.062 1 88.06 279 LYS A N 1
ATOM 2216 C CA . LYS A 1 279 ? 10.859 -8.516 -14.703 1 88.06 279 LYS A CA 1
ATOM 2217 C C . LYS A 1 279 ? 10.273 -7.246 -15.312 1 88.06 279 LYS A C 1
ATOM 2219 O O . LYS A 1 279 ? 9.57 -7.305 -16.328 1 88.06 279 LYS A O 1
ATOM 2224 N N . LEU A 1 280 ? 10.492 -6.148 -14.664 1 86.94 280 LEU A N 1
ATOM 2225 C CA . LEU A 1 280 ? 9.867 -4.914 -15.125 1 86.94 280 LEU A CA 1
ATOM 2226 C C . LEU A 1 280 ? 10.883 -4.027 -15.836 1 86.94 280 LEU A C 1
ATOM 2228 O O . LEU A 1 280 ? 10.562 -2.904 -16.234 1 86.94 280 LEU A O 1
ATOM 2232 N N . LEU A 1 281 ? 12.094 -4.547 -16.016 1 79.06 281 LEU A N 1
ATOM 2233 C CA . LEU A 1 281 ? 13.172 -3.85 -16.719 1 79.06 281 LEU A CA 1
ATOM 2234 C C . LEU A 1 281 ? 13.461 -2.502 -16.062 1 79.06 281 LEU A C 1
ATOM 2236 O O . LEU A 1 281 ? 13.547 -1.481 -16.75 1 79.06 281 LEU A O 1
ATOM 2240 N N . TRP A 1 282 ? 13.32 -2.662 -14.727 1 76.62 282 TRP A N 1
ATOM 2241 C CA . TRP A 1 282 ? 13.719 -1.481 -13.969 1 76.62 282 TRP A CA 1
ATOM 2242 C C . TRP A 1 282 ? 15.234 -1.279 -14.039 1 76.62 282 TRP A C 1
ATOM 2244 O O . TRP A 1 282 ? 15.992 -2.248 -14.094 1 76.62 282 TRP A O 1
ATOM 2254 N N . GLY A 1 283 ? 15.852 -0.109 -14.305 1 67.56 283 GLY A N 1
ATOM 2255 C CA . GLY A 1 283 ? 17.281 0.087 -14.266 1 67.56 283 GLY A CA 1
ATOM 2256 C C . GLY A 1 283 ? 17.812 0.902 -15.438 1 67.56 283 GLY A C 1
ATOM 2257 O O . GLY A 1 283 ? 17.047 1.626 -16.078 1 67.56 283 GLY A O 1
ATOM 2258 N N . ARG A 1 284 ? 19.141 0.787 -15.594 1 60.97 284 ARG A N 1
ATOM 2259 C CA . ARG A 1 284 ? 19.844 1.632 -16.562 1 60.97 284 ARG A CA 1
ATOM 2260 C C . ARG A 1 284 ? 19.484 1.24 -17.984 1 60.97 284 ARG A C 1
ATOM 2262 O O . ARG A 1 284 ? 19.422 0.053 -18.312 1 60.97 284 ARG A O 1
ATOM 2269 N N . ASP A 1 285 ? 18.641 2.139 -18.531 1 55.03 285 ASP A N 1
ATOM 2270 C CA . ASP A 1 285 ? 18.469 1.961 -19.969 1 55.03 285 ASP A CA 1
ATOM 2271 C C . ASP A 1 285 ? 19.812 1.643 -20.656 1 55.03 285 ASP A C 1
ATOM 2273 O O . ASP A 1 285 ? 20.797 2.342 -20.438 1 55.03 285 ASP A O 1
ATOM 2277 N N . LYS A 1 286 ? 19.938 0.36 -21.031 1 48.97 286 LYS A N 1
ATOM 2278 C CA . LYS A 1 286 ? 21.141 0.043 -21.797 1 48.97 286 LYS A CA 1
ATOM 2279 C C . LYS A 1 286 ? 21.422 1.107 -22.859 1 48.97 286 LYS A C 1
ATOM 2281 O O . LYS A 1 286 ? 22.484 1.113 -23.469 1 48.97 286 LYS A O 1
ATOM 2286 N N . ARG A 1 287 ? 20.547 1.858 -23.359 1 41.34 287 ARG A N 1
ATOM 2287 C CA . ARG A 1 287 ? 20.812 2.787 -24.453 1 41.34 287 ARG A CA 1
ATOM 2288 C C . ARG A 1 287 ? 21.656 3.965 -23.969 1 41.34 287 ARG A C 1
ATOM 2290 O O . ARG A 1 287 ? 22 4.852 -24.75 1 41.34 287 ARG A O 1
ATOM 2297 N N . ASN A 1 288 ? 21.625 4.211 -22.531 1 34.38 288 ASN A N 1
ATOM 2298 C CA . ASN A 1 288 ? 22.5 5.332 -22.219 1 34.38 288 ASN A CA 1
ATOM 2299 C C . ASN A 1 288 ? 23.938 4.871 -21.984 1 34.38 288 ASN A C 1
ATOM 2301 O O . ASN A 1 288 ? 24.172 3.873 -21.297 1 34.38 288 ASN A O 1
ATOM 2305 N N . MET B 1 1 ? -6.133 22.406 32.438 1 96.25 1 MET B N 1
ATOM 2306 C CA . MET B 1 1 ? -5.863 22 31.078 1 96.25 1 MET B CA 1
ATOM 2307 C C . MET B 1 1 ? -5.402 23.188 30.234 1 96.25 1 MET B C 1
ATOM 2309 O O . MET B 1 1 ? -5.859 24.312 30.438 1 96.25 1 MET B O 1
ATOM 2313 N N . LYS B 1 2 ? -4.422 23.047 29.328 1 98.5 2 LYS B N 1
ATOM 2314 C CA . LYS B 1 2 ? -3.926 24.125 28.469 1 98.5 2 LYS B CA 1
ATOM 2315 C C . LYS B 1 2 ? -4.016 23.734 26.984 1 98.5 2 LYS B C 1
ATOM 2317 O O . LYS B 1 2 ? -3.727 22.594 26.625 1 98.5 2 LYS B O 1
ATOM 2322 N N . ALA B 1 3 ? -4.418 24.656 26.219 1 98.69 3 ALA B N 1
ATOM 2323 C CA . ALA B 1 3 ? -4.574 24.469 24.781 1 98.69 3 ALA B CA 1
ATOM 2324 C C . ALA B 1 3 ? -3.699 25.438 24 1 98.69 3 ALA B C 1
ATOM 2326 O O . ALA B 1 3 ? -3.797 26.656 24.172 1 98.69 3 ALA B O 1
ATOM 2327 N N . ALA B 1 4 ? -2.834 24.875 23.219 1 98.81 4 ALA B N 1
ATOM 2328 C CA . ALA B 1 4 ? -2.09 25.719 22.281 1 98.81 4 ALA B CA 1
ATOM 2329 C C . ALA B 1 4 ? -2.934 26.062 21.062 1 98.81 4 ALA B C 1
ATOM 2331 O O . ALA B 1 4 ? -3.676 25.219 20.562 1 98.81 4 ALA B O 1
ATOM 2332 N N . ILE B 1 5 ? -2.816 27.281 20.609 1 98.44 5 ILE B N 1
ATOM 2333 C CA . ILE B 1 5 ? -3.564 27.75 19.438 1 98.44 5 ILE B CA 1
ATOM 2334 C C . ILE B 1 5 ? -2.596 28.25 18.375 1 98.44 5 ILE B C 1
ATOM 2336 O O . ILE B 1 5 ? -1.759 29.125 18.641 1 98.44 5 ILE B O 1
ATOM 2340 N N . TYR B 1 6 ? -2.725 27.656 17.203 1 98.12 6 TYR B N 1
ATOM 2341 C CA . TYR B 1 6 ? -1.826 27.969 16.109 1 98.12 6 TYR B CA 1
ATOM 2342 C C . TYR B 1 6 ? -2.611 28.25 14.828 1 98.12 6 TYR B C 1
ATOM 2344 O O . TYR B 1 6 ? -3.51 27.484 14.461 1 98.12 6 TYR B O 1
ATOM 2352 N N . SER B 1 7 ? -2.346 29.344 14.117 1 96.69 7 SER B N 1
ATOM 2353 C CA . SER B 1 7 ? -2.859 29.672 12.797 1 96.69 7 SER B CA 1
ATOM 2354 C C . SER B 1 7 ? -1.804 30.391 11.953 1 96.69 7 SER B C 1
ATOM 2356 O O . SER B 1 7 ? -0.996 31.156 12.484 1 96.69 7 SER B O 1
ATOM 2358 N N . GLN B 1 8 ? -1.817 30.094 10.695 1 92.62 8 GLN B N 1
ATOM 2359 C CA . GLN B 1 8 ? -0.917 30.781 9.773 1 92.62 8 GLN B CA 1
ATOM 2360 C C . GLN B 1 8 ? -1.572 32.031 9.195 1 92.62 8 GLN B C 1
ATOM 2362 O O . GLN B 1 8 ? -0.884 32.938 8.711 1 92.62 8 GLN B O 1
ATOM 2367 N N . LYS B 1 9 ? -2.889 32.062 9.281 1 90.56 9 LYS B N 1
ATOM 2368 C CA . LYS B 1 9 ? -3.623 33.219 8.82 1 90.56 9 LYS B CA 1
ATOM 2369 C C . LYS B 1 9 ? -3.629 34.312 9.883 1 90.56 9 LYS B C 1
ATOM 2371 O O . LYS B 1 9 ? -3.682 34.031 11.078 1 90.56 9 LYS B O 1
ATOM 2376 N N . LYS B 1 10 ? -3.635 35.594 9.352 1 87.19 10 LYS B N 1
ATOM 2377 C CA . LYS B 1 10 ? -3.549 36.719 10.289 1 87.19 10 LYS B CA 1
ATOM 2378 C C . LYS B 1 10 ? -4.543 37.812 9.922 1 87.19 10 LYS B C 1
ATOM 2380 O O . LYS B 1 10 ? -4.297 39 10.18 1 87.19 10 LYS B O 1
ATOM 2385 N N . ASP B 1 11 ? -5.602 37.406 9.352 1 89.88 11 ASP B N 1
ATOM 2386 C CA . ASP B 1 11 ? -6.586 38.406 8.945 1 89.88 11 ASP B CA 1
ATOM 2387 C C . ASP B 1 11 ? -7.609 38.656 10.047 1 89.88 11 ASP B C 1
ATOM 2389 O O . ASP B 1 11 ? -7.594 37.969 11.078 1 89.88 11 ASP B O 1
ATOM 2393 N N . LEU B 1 12 ? -8.445 39.625 9.891 1 90.56 12 LEU B N 1
ATOM 2394 C CA . LEU B 1 12 ? -9.414 40.094 10.891 1 90.56 12 LEU B CA 1
ATOM 2395 C C . LEU B 1 12 ? -10.43 38.969 11.18 1 90.56 12 LEU B C 1
ATOM 2397 O O . LEU B 1 12 ? -10.828 38.781 12.336 1 90.56 12 LEU B O 1
ATOM 2401 N N . ASP B 1 13 ? -10.852 38.312 10.172 1 91.12 13 ASP B N 1
ATOM 2402 C CA . ASP B 1 13 ? -11.82 37.25 10.359 1 91.12 13 ASP B CA 1
ATOM 2403 C C . ASP B 1 13 ? -11.266 36.156 11.281 1 91.12 13 ASP B C 1
ATOM 2405 O O . ASP B 1 13 ? -11.977 35.656 12.164 1 91.12 13 ASP B O 1
ATOM 2409 N N . THR B 1 14 ? -10.062 35.812 11.055 1 90.88 14 THR B N 1
ATOM 2410 C CA . THR B 1 14 ? -9.398 34.844 11.898 1 90.88 14 THR B CA 1
ATOM 2411 C C . THR B 1 14 ? -9.289 35.344 13.336 1 90.88 14 THR B C 1
ATOM 2413 O O . THR B 1 14 ? -9.539 34.594 14.273 1 90.88 14 THR B O 1
ATOM 2416 N N . PHE B 1 15 ? -8.953 36.594 13.453 1 93.12 15 PHE B N 1
ATOM 2417 C CA . PHE B 1 15 ? -8.844 37.219 14.773 1 93.12 15 PHE B CA 1
ATOM 2418 C C . PHE B 1 15 ? -10.164 37.094 15.531 1 93.12 15 PHE B C 1
ATOM 2420 O O . PHE B 1 15 ? -10.18 36.688 16.703 1 93.12 15 PHE B O 1
ATOM 2427 N N . LEU B 1 16 ? -11.18 37.469 14.906 1 93.94 16 LEU B N 1
ATOM 2428 C CA . LEU B 1 16 ? -12.492 37.438 15.539 1 93.94 16 LEU B CA 1
ATOM 2429 C C . LEU B 1 16 ? -12.883 36.031 15.945 1 93.94 16 LEU B C 1
ATOM 2431 O O . LEU B 1 16 ? -13.398 35.812 17.047 1 93.94 16 LEU B O 1
ATOM 2435 N N . TYR B 1 17 ? -12.625 35.156 15.102 1 93.75 17 TYR B N 1
ATOM 2436 C CA . TYR B 1 17 ? -12.961 33.75 15.375 1 93.75 17 TYR B CA 1
ATOM 2437 C C . TYR B 1 17 ? -12.133 33.219 16.547 1 93.75 17 TYR B C 1
ATOM 2439 O O . TYR B 1 17 ? -12.664 32.562 17.438 1 93.75 17 TYR B O 1
ATOM 2447 N N . LEU B 1 18 ? -10.891 33.469 16.484 1 95.75 18 LEU B N 1
ATOM 2448 C CA . LEU B 1 18 ? -9.992 33 17.547 1 95.75 18 LEU B CA 1
ATOM 2449 C C . LEU B 1 18 ? -10.359 33.625 18.891 1 95.75 18 LEU B C 1
ATOM 2451 O O . LEU B 1 18 ? -10.281 32.938 19.922 1 95.75 18 LEU B O 1
ATOM 2455 N N . SER B 1 19 ? -10.719 34.906 18.859 1 95.62 19 SER B N 1
ATOM 2456 C CA . SER B 1 19 ? -11.125 35.562 20.094 1 95.62 19 SER B CA 1
ATOM 2457 C C . SER B 1 19 ? -12.328 34.875 20.734 1 95.62 19 SER B C 1
ATOM 2459 O O . SER B 1 19 ? -12.359 34.656 21.938 1 95.62 19 SER B O 1
ATOM 2461 N N . LYS B 1 20 ? -13.25 34.625 19.875 1 96.38 20 LYS B N 1
ATOM 2462 C CA . LYS B 1 20 ? -14.43 33.906 20.359 1 96.38 20 LYS B CA 1
ATOM 2463 C C . LYS B 1 20 ? -14.062 32.5 20.891 1 96.38 20 LYS B C 1
ATOM 2465 O O . LYS B 1 20 ? -14.555 32.094 21.938 1 96.38 20 LYS B O 1
ATOM 2470 N N . PHE B 1 21 ? -13.242 31.797 20.156 1 97.19 21 PHE B N 1
ATOM 2471 C CA . PHE B 1 21 ? -12.82 30.453 20.531 1 97.19 21 PHE B CA 1
ATOM 2472 C C . PHE B 1 21 ? -12.094 30.469 21.875 1 97.19 21 PHE B C 1
ATOM 2474 O O . PHE B 1 21 ? -12.344 29.609 22.734 1 97.19 21 PHE B O 1
ATOM 2481 N N . ILE B 1 22 ? -11.203 31.391 22.062 1 97.19 22 ILE B N 1
ATOM 2482 C CA . ILE B 1 22 ? -10.438 31.547 23.297 1 97.19 22 ILE B CA 1
ATOM 2483 C C . ILE B 1 22 ? -11.391 31.797 24.469 1 97.19 22 ILE B C 1
ATOM 2485 O O . ILE B 1 22 ? -11.227 31.234 25.547 1 97.19 22 ILE B O 1
ATOM 2489 N N . SER B 1 23 ? -12.367 32.656 24.219 1 96.88 23 SER B N 1
ATOM 2490 C CA . SER B 1 23 ? -13.367 32.938 25.25 1 96.88 23 SER B CA 1
ATOM 2491 C C . SER B 1 23 ? -14.117 31.672 25.641 1 96.88 23 SER B C 1
ATOM 2493 O O . SER B 1 23 ? -14.406 31.469 26.828 1 96.88 23 SER B O 1
ATOM 2495 N N . GLU B 1 24 ? -14.391 30.875 24.688 1 97.62 24 GLU B N 1
ATOM 2496 C CA . GLU B 1 24 ? -15.078 29.609 24.953 1 97.62 24 GLU B CA 1
ATOM 2497 C C . GLU B 1 24 ? -14.203 28.672 25.781 1 97.62 24 GLU B C 1
ATOM 2499 O O . GLU B 1 24 ? -14.703 27.984 26.672 1 97.62 24 GLU B O 1
ATOM 2504 N N . LEU B 1 25 ? -12.945 28.578 25.438 1 98.12 25 LEU B N 1
ATOM 2505 C CA . LEU B 1 25 ? -12.016 27.781 26.234 1 98.12 25 LEU B CA 1
ATOM 2506 C C . LEU B 1 25 ? -11.977 28.266 27.672 1 98.12 25 LEU B C 1
ATOM 2508 O O . LEU B 1 25 ? -12.047 27.469 28.609 1 98.12 25 LEU B O 1
ATOM 2512 N N . GLU B 1 26 ? -11.93 29.594 27.828 1 96.75 26 GLU B N 1
ATOM 2513 C CA . GLU B 1 26 ? -11.859 30.188 29.156 1 96.75 26 GLU B CA 1
ATOM 2514 C C . GLU B 1 26 ? -13.102 29.859 29.984 1 96.75 26 GLU B C 1
ATOM 2516 O O . GLU B 1 26 ? -13.016 29.625 31.188 1 96.75 26 GLU B O 1
ATOM 2521 N N . SER B 1 27 ? -14.211 29.906 29.344 1 97.56 27 SER B N 1
ATOM 2522 C CA . SER B 1 27 ? -15.469 29.609 30.016 1 97.56 27 SER B CA 1
ATOM 2523 C C . SER B 1 27 ? -15.484 28.172 30.531 1 97.56 27 SER B C 1
ATOM 2525 O O . SER B 1 27 ? -16.297 27.828 31.391 1 97.56 27 SER B O 1
ATOM 2527 N N . ARG B 1 28 ? -14.594 27.344 30.062 1 97.56 28 ARG B N 1
ATOM 2528 C CA . ARG B 1 28 ? -14.477 25.953 30.469 1 97.56 28 ARG B CA 1
ATOM 2529 C C . ARG B 1 28 ? -13.219 25.734 31.297 1 97.56 28 ARG B C 1
ATOM 2531 O O . ARG B 1 28 ? -12.797 24.594 31.5 1 97.56 28 ARG B O 1
ATOM 2538 N N . ASN B 1 29 ? -12.602 26.797 31.641 1 97.56 29 ASN B N 1
ATOM 2539 C CA . ASN B 1 29 ? -11.422 26.797 32.5 1 97.56 29 ASN B CA 1
ATOM 2540 C C . ASN B 1 29 ? -10.219 26.188 31.781 1 97.56 29 ASN B C 1
ATOM 2542 O O . ASN B 1 29 ? -9.453 25.438 32.406 1 97.56 29 ASN B O 1
ATOM 2546 N N . VAL B 1 30 ? -10.133 26.344 30.484 1 98.19 30 VAL B N 1
ATOM 2547 C CA . VAL B 1 30 ? -8.977 25.922 29.688 1 98.19 30 VAL B CA 1
ATOM 2548 C C . VAL B 1 30 ? -8.141 27.141 29.328 1 98.19 30 VAL B C 1
ATOM 2550 O O . VAL B 1 30 ? -8.656 28.125 28.781 1 98.19 30 VAL B O 1
ATOM 2553 N N . LYS B 1 31 ? -6.887 27.125 29.656 1 97.94 31 LYS B N 1
ATOM 2554 C CA . LYS B 1 31 ? -5.988 28.234 29.359 1 97.94 31 LYS B CA 1
ATOM 2555 C C . LYS B 1 31 ? -5.441 28.141 27.938 1 97.94 31 LYS B C 1
ATOM 2557 O O . LYS B 1 31 ? -5.094 27.047 27.469 1 97.94 31 LYS B O 1
ATOM 2562 N N . SER B 1 32 ? -5.383 29.25 27.281 1 98.06 32 SER B N 1
ATOM 2563 C CA . SER B 1 32 ? -4.871 29.297 25.922 1 98.06 32 SER B CA 1
ATOM 2564 C C . SER B 1 32 ? -3.408 29.719 25.891 1 98.06 32 SER B C 1
ATOM 2566 O O . SER B 1 32 ? -2.998 30.609 26.641 1 98.06 32 SER B O 1
ATOM 2568 N N . VAL B 1 33 ? -2.621 29.031 25.172 1 98.31 33 VAL B N 1
ATOM 2569 C CA . VAL B 1 33 ? -1.245 29.391 24.844 1 98.31 33 VAL B CA 1
ATOM 2570 C C . VAL B 1 33 ? -1.123 29.672 23.344 1 98.31 33 VAL B C 1
ATOM 2572 O O . VAL B 1 33 ? -1.31 28.781 22.531 1 98.31 33 VAL B O 1
ATOM 2575 N N . LEU B 1 34 ? -0.789 30.891 22.938 1 97.94 34 LEU B N 1
ATOM 2576 C CA . LEU B 1 34 ? -0.875 31.281 21.547 1 97.94 34 LEU B CA 1
ATOM 2577 C C . LEU B 1 34 ? 0.487 31.188 20.859 1 97.94 34 LEU B C 1
ATOM 2579 O O . LEU B 1 34 ? 1.515 31.484 21.484 1 97.94 34 LEU B O 1
ATOM 2583 N N . TYR B 1 35 ? 0.495 30.781 19.609 1 98 35 TYR B N 1
ATOM 2584 C CA . TYR B 1 35 ? 1.712 30.922 18.812 1 98 35 TYR B CA 1
ATOM 2585 C C . TYR B 1 35 ? 2.199 32.344 18.797 1 98 35 TYR B C 1
ATOM 2587 O O . TYR B 1 35 ? 1.429 33.281 18.5 1 98 35 TYR B O 1
ATOM 2595 N N . ASP B 1 36 ? 3.438 32.562 19.047 1 95.56 36 ASP B N 1
ATOM 2596 C CA . ASP B 1 36 ? 4.031 33.875 19.25 1 95.56 36 ASP B CA 1
ATOM 2597 C C . ASP B 1 36 ? 3.818 34.75 18.031 1 95.56 36 ASP B C 1
ATOM 2599 O O . ASP B 1 36 ? 3.338 35.875 18.172 1 95.56 36 ASP B O 1
ATOM 2603 N N . GLY B 1 37 ? 4.152 34.219 16.844 1 93.31 37 GLY B N 1
ATOM 2604 C CA . GLY B 1 37 ? 4.012 35 15.625 1 93.31 37 GLY B CA 1
ATOM 2605 C C . GLY B 1 37 ? 2.584 35.406 15.352 1 93.31 37 GLY B C 1
ATOM 2606 O O . GLY B 1 37 ? 2.34 36.531 14.898 1 93.31 37 GLY B O 1
ATOM 2607 N N . MET B 1 38 ? 1.698 34.562 15.648 1 93.69 38 MET B N 1
ATOM 2608 C CA . MET B 1 38 ? 0.274 34.812 15.469 1 93.69 38 MET B CA 1
ATOM 2609 C C . MET B 1 38 ? -0.215 35.875 16.469 1 93.69 38 MET B C 1
ATOM 2611 O O . MET B 1 38 ? -0.935 36.781 16.094 1 93.69 38 MET B O 1
ATOM 2615 N N . ALA B 1 39 ? 0.131 35.781 17.75 1 93.5 39 ALA B N 1
ATOM 2616 C CA . ALA B 1 39 ? -0.279 36.719 18.797 1 93.5 39 ALA B CA 1
ATOM 2617 C C . ALA B 1 39 ? 0.183 38.125 18.469 1 93.5 39 ALA B C 1
ATOM 2619 O O . ALA B 1 39 ? -0.569 39.094 18.656 1 93.5 39 ALA B O 1
ATOM 2620 N N . GLU B 1 40 ? 1.374 38.219 18 1 91.75 40 GLU B N 1
ATOM 2621 C CA . GLU B 1 40 ? 1.929 39.531 17.641 1 91.75 40 GLU B CA 1
ATOM 2622 C C . GLU B 1 40 ? 1.188 40.125 16.453 1 91.75 40 GLU B C 1
ATOM 2624 O O . GLU B 1 40 ? 0.838 41.312 16.469 1 91.75 40 GLU B O 1
ATOM 2629 N N . ALA B 1 41 ? 0.956 39.312 15.469 1 91.31 41 ALA B N 1
ATOM 2630 C CA . ALA B 1 41 ? 0.351 39.781 14.227 1 91.31 41 ALA B CA 1
ATOM 2631 C C . ALA B 1 41 ? -1.094 40.219 14.453 1 91.31 41 ALA B C 1
ATOM 2633 O O . ALA B 1 41 ? -1.553 41.188 13.867 1 91.31 41 ALA B O 1
ATOM 2634 N N . LEU B 1 42 ? -1.772 39.5 15.289 1 90.06 42 LEU B N 1
ATOM 2635 C CA . LEU B 1 42 ? -3.193 39.781 15.492 1 90.06 42 LEU B CA 1
ATOM 2636 C C . LEU B 1 42 ? -3.402 40.75 16.641 1 90.06 42 LEU B C 1
ATOM 2638 O O . LEU B 1 42 ? -4.527 41.188 16.891 1 90.06 42 LEU B O 1
ATOM 2642 N N . GLN B 1 43 ? -2.414 41.125 17.344 1 85.69 43 GLN B N 1
ATOM 2643 C CA . GLN B 1 43 ? -2.41 42.156 18.375 1 85.69 43 GLN B CA 1
ATOM 2644 C C . GLN B 1 43 ? -3.482 41.875 19.422 1 85.69 43 GLN B C 1
ATOM 2646 O O . GLN B 1 43 ? -4.289 42.75 19.75 1 85.69 43 GLN B O 1
ATOM 2651 N N . PHE B 1 44 ? -3.414 40.75 19.953 1 84.88 44 PHE B N 1
ATOM 2652 C CA . PHE B 1 44 ? -4.344 40.438 21.031 1 84.88 44 PHE B CA 1
ATOM 2653 C C . PHE B 1 44 ? -4.148 41.375 22.219 1 84.88 44 PHE B C 1
ATOM 2655 O O . PHE B 1 44 ? -3.014 41.719 22.547 1 84.88 44 PHE B O 1
ATOM 2662 N N . SER B 1 45 ? -5.238 41.844 22.766 1 76.06 45 SER B N 1
ATOM 2663 C CA . SER B 1 45 ? -5.191 42.812 23.859 1 76.06 45 SER B CA 1
ATOM 2664 C C . SER B 1 45 ? -4.738 42.156 25.156 1 76.06 45 SER B C 1
ATOM 2666 O O . SER B 1 45 ? -4.016 42.781 25.953 1 76.06 45 SER B O 1
ATOM 2668 N N . LYS B 1 46 ? -5.199 41.031 25.391 1 79.38 46 LYS B N 1
ATOM 2669 C CA . LYS B 1 46 ? -4.852 40.281 26.609 1 79.38 46 LYS B CA 1
ATOM 2670 C C . LYS B 1 46 ? -3.477 39.625 26.484 1 79.38 46 LYS B C 1
ATOM 2672 O O . LYS B 1 46 ? -3.094 39.188 25.391 1 79.38 46 LYS B O 1
ATOM 2677 N N . ILE B 1 47 ? -2.848 39.688 27.578 1 84.69 47 ILE B N 1
ATOM 2678 C CA . ILE B 1 47 ? -1.541 39.031 27.594 1 84.69 47 ILE B CA 1
ATOM 2679 C C . ILE B 1 47 ? -1.717 37.531 27.719 1 84.69 47 ILE B C 1
ATOM 2681 O O . ILE B 1 47 ? -2.303 37.031 28.703 1 84.69 47 ILE B O 1
ATOM 2685 N N . PHE B 1 48 ? -1.365 36.844 26.75 1 91.81 48 PHE B N 1
ATOM 2686 C CA . PHE B 1 48 ? -1.419 35.375 26.75 1 91.81 48 PHE B CA 1
ATOM 2687 C C . PHE B 1 48 ? -0.02 34.781 26.859 1 91.81 48 PHE B C 1
ATOM 2689 O O . PHE B 1 48 ? 0.964 35.438 26.484 1 91.81 48 PHE B O 1
ATOM 2696 N N . GLU B 1 49 ? 0.025 33.625 27.484 1 96.06 49 GLU B N 1
ATOM 2697 C CA . GLU B 1 49 ? 1.226 32.812 27.266 1 96.06 49 GLU B CA 1
ATOM 2698 C C . GLU B 1 49 ? 1.396 32.469 25.797 1 96.06 49 GLU B C 1
ATOM 2700 O O . GLU B 1 49 ? 0.411 32.312 25.062 1 96.06 49 GLU B O 1
ATOM 2705 N N . THR B 1 50 ? 2.656 32.438 25.375 1 97.38 50 THR B N 1
ATOM 2706 C CA . THR B 1 50 ? 2.908 32.156 23.969 1 97.38 50 THR B CA 1
ATOM 2707 C C . THR B 1 50 ? 3.904 31 23.812 1 97.38 50 THR B C 1
ATOM 2709 O O . THR B 1 50 ? 4.535 30.578 24.781 1 97.38 50 THR B O 1
ATOM 2712 N N . PHE B 1 51 ? 3.963 30.391 22.688 1 98.31 51 PHE B N 1
ATOM 2713 C CA . PHE B 1 51 ? 4.941 29.375 22.344 1 98.31 51 PHE B CA 1
ATOM 2714 C C . PHE B 1 51 ? 5.559 29.641 20.969 1 98.31 51 PHE B C 1
ATOM 2716 O O . PHE B 1 51 ? 4.961 30.328 20.141 1 98.31 51 PHE B O 1
ATOM 2723 N N . ASN B 1 52 ? 6.805 29.109 20.75 1 97.56 52 ASN B N 1
ATOM 2724 C CA . ASN B 1 52 ? 7.477 29.266 19.469 1 97.56 52 ASN B CA 1
ATOM 2725 C C . ASN B 1 52 ? 8.211 27.984 19.062 1 97.56 52 ASN B C 1
ATOM 2727 O O . ASN B 1 52 ? 8.656 27.859 17.922 1 97.56 52 ASN B O 1
ATOM 2731 N N . ASN B 1 53 ? 8.273 27.094 20 1 97.5 53 ASN B N 1
ATOM 2732 C CA . ASN B 1 53 ? 8.977 25.844 19.75 1 97.5 53 ASN B CA 1
ATOM 2733 C C . ASN B 1 53 ? 8.492 24.719 20.656 1 97.5 53 ASN B C 1
ATOM 2735 O O . ASN B 1 53 ? 7.625 24.938 21.5 1 97.5 53 ASN B O 1
ATOM 2739 N N . LYS B 1 54 ? 9.039 23.562 20.484 1 98 54 LYS B N 1
ATOM 2740 C CA . LYS B 1 54 ? 8.664 22.375 21.234 1 98 54 LYS B CA 1
ATOM 2741 C C . LYS B 1 54 ? 8.859 22.578 22.734 1 98 54 LYS B C 1
ATOM 2743 O O . LYS B 1 54 ? 8.008 22.188 23.547 1 98 54 LYS B O 1
ATOM 2748 N N . GLN B 1 55 ? 9.969 23.172 23.094 1 98.31 55 GLN B N 1
ATOM 2749 C CA . GLN B 1 55 ? 10.305 23.359 24.5 1 98.31 55 GLN B CA 1
ATOM 2750 C C . GLN B 1 55 ? 9.242 24.188 25.219 1 98.31 55 GLN B C 1
ATOM 2752 O O . GLN B 1 55 ? 8.898 23.922 26.359 1 98.31 55 GLN B O 1
ATOM 2757 N N . ASP B 1 56 ? 8.758 25.203 24.531 1 98.56 56 ASP B N 1
ATOM 2758 C CA . ASP B 1 56 ? 7.699 26.031 25.094 1 98.56 56 ASP B CA 1
ATOM 2759 C C . ASP B 1 56 ? 6.457 25.203 25.406 1 98.56 56 ASP B C 1
ATOM 2761 O O . ASP B 1 56 ? 5.859 25.344 26.484 1 98.56 56 ASP B O 1
ATOM 2765 N N . LEU B 1 57 ? 6.086 24.312 24.5 1 98.69 57 LEU B N 1
ATOM 2766 C CA . LEU B 1 57 ? 4.914 23.469 24.688 1 98.69 57 LEU B CA 1
ATOM 2767 C C . LEU B 1 57 ? 5.105 22.547 25.875 1 98.69 57 LEU B C 1
ATOM 2769 O O . LEU B 1 57 ? 4.168 22.312 26.656 1 98.69 57 LEU B O 1
ATOM 2773 N N . LEU B 1 58 ? 6.312 21.984 25.953 1 98.31 58 LEU B N 1
ATOM 2774 C CA . LEU B 1 58 ? 6.648 21.109 27.062 1 98.31 58 LEU B CA 1
ATOM 2775 C C . LEU B 1 58 ? 6.59 21.844 28.391 1 98.31 58 LEU B C 1
ATOM 2777 O O . LEU B 1 58 ? 5.949 21.391 29.328 1 98.31 58 LEU B O 1
ATOM 2781 N N . ASP B 1 59 ? 7.246 23.031 28.453 1 98.31 59 ASP B N 1
ATOM 2782 C CA . ASP B 1 59 ? 7.348 23.812 29.672 1 98.31 59 ASP B CA 1
ATOM 2783 C C . ASP B 1 59 ? 5.973 24.281 30.141 1 98.31 59 ASP B C 1
ATOM 2785 O O . ASP B 1 59 ? 5.715 24.359 31.344 1 98.31 59 ASP B O 1
ATOM 2789 N N . LYS B 1 60 ? 5.133 24.547 29.219 1 98.12 60 LYS B N 1
ATOM 2790 C CA . LYS B 1 60 ? 3.816 25.094 29.562 1 98.12 60 LYS B CA 1
ATOM 2791 C C . LYS B 1 60 ? 2.793 23.969 29.75 1 98.12 60 LYS B C 1
ATOM 2793 O O . LYS B 1 60 ? 1.617 24.234 30 1 98.12 60 LYS B O 1
ATOM 2798 N N . GLU B 1 61 ? 3.227 22.734 29.547 1 98.25 61 GLU B N 1
ATOM 2799 C CA . GLU B 1 61 ? 2.406 21.547 29.797 1 98.25 61 GLU B CA 1
ATOM 2800 C C . GLU B 1 61 ? 1.133 21.578 28.953 1 98.25 61 GLU B C 1
ATOM 2802 O O . GLU B 1 61 ? 0.032 21.406 29.484 1 98.25 61 GLU B O 1
ATOM 2807 N N . VAL B 1 62 ? 1.308 21.844 27.719 1 98.69 62 VAL B N 1
ATOM 2808 C CA . VAL B 1 62 ? 0.182 21.922 26.797 1 98.69 62 VAL B CA 1
ATOM 2809 C C . VAL B 1 62 ? -0.455 20.547 26.641 1 98.69 62 VAL B C 1
ATOM 2811 O O . VAL B 1 62 ? 0.248 19.547 26.469 1 98.69 62 VAL B O 1
ATOM 2814 N N . ASP B 1 63 ? -1.81 20.5 26.688 1 98.56 63 ASP B N 1
ATOM 2815 C CA . ASP B 1 63 ? -2.541 19.25 26.625 1 98.56 63 ASP B CA 1
ATOM 2816 C C . ASP B 1 63 ? -3.08 18.984 25.219 1 98.56 63 ASP B C 1
ATOM 2818 O O . ASP B 1 63 ? -3.209 17.844 24.797 1 98.56 63 ASP B O 1
ATOM 2822 N N . LEU B 1 64 ? -3.471 20.016 24.562 1 98.69 64 LEU B N 1
ATOM 2823 C CA . LEU B 1 64 ? -4.09 19.969 23.25 1 98.69 64 LEU B CA 1
ATOM 2824 C C . LEU B 1 64 ? -3.514 21.047 22.328 1 98.69 64 LEU B C 1
ATOM 2826 O O . LEU B 1 64 ? -3.166 22.125 22.797 1 98.69 64 LEU B O 1
ATOM 2830 N N . PHE B 1 65 ? -3.412 20.734 21.094 1 98.88 65 PHE B N 1
ATOM 2831 C CA . PHE B 1 65 ? -2.912 21.672 20.094 1 98.88 65 PHE B CA 1
ATOM 2832 C C . PHE B 1 65 ? -3.965 21.922 19.016 1 98.88 65 PHE B C 1
ATOM 2834 O O . PHE B 1 65 ? -4.246 21.047 18.203 1 98.88 65 PHE B O 1
ATOM 2841 N N . PHE B 1 66 ? -4.496 23.125 18.984 1 98.69 66 PHE B N 1
ATOM 2842 C CA . PHE B 1 66 ? -5.492 23.5 17.984 1 98.69 66 PHE B CA 1
ATOM 2843 C C . PHE B 1 66 ? -4.844 24.219 16.812 1 98.69 66 PHE B C 1
ATOM 2845 O O . PHE B 1 66 ? -4.059 25.156 17.016 1 98.69 66 PHE B O 1
ATOM 2852 N N . THR B 1 67 ? -5.148 23.781 15.672 1 98.31 67 THR B N 1
ATOM 2853 C CA . THR B 1 67 ? -4.746 24.5 14.461 1 98.31 67 THR B CA 1
ATOM 2854 C C . THR B 1 67 ? -5.961 25.094 13.75 1 98.31 67 THR B C 1
ATOM 2856 O O . THR B 1 67 ? -7.023 24.453 13.703 1 98.31 67 THR B O 1
ATOM 2859 N N . PHE B 1 68 ? -5.828 26.266 13.344 1 97.19 68 PHE B N 1
ATOM 2860 C CA . PHE B 1 68 ? -6.852 26.922 12.539 1 97.19 68 PHE B CA 1
ATOM 2861 C C . PHE B 1 68 ? -6.328 27.234 11.141 1 97.19 68 PHE B C 1
ATOM 2863 O O . PHE B 1 68 ? -5.461 28.094 10.969 1 97.19 68 PHE B O 1
ATOM 2870 N N . GLY B 1 69 ? -6.789 26.578 10.172 1 95.75 69 GLY B N 1
ATOM 287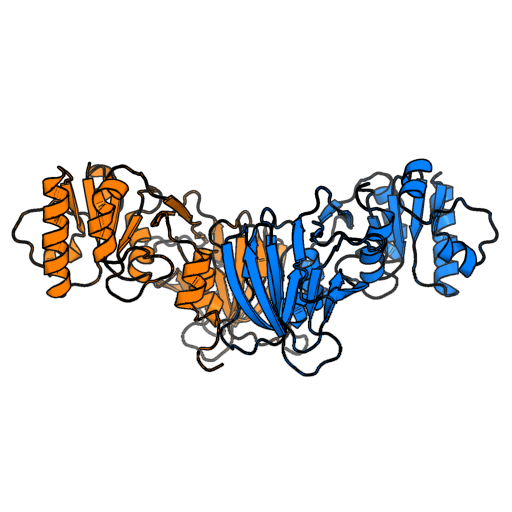1 C CA . GLY B 1 69 ? -6.336 26.578 8.789 1 95.75 69 GLY B CA 1
ATOM 2872 C C . GLY B 1 69 ? -6.555 25.25 8.086 1 95.75 69 GLY B C 1
ATOM 2873 O O . GLY B 1 69 ? -7.301 24.406 8.578 1 95.75 69 GLY B O 1
ATOM 2874 N N . GLY B 1 70 ? -5.969 25.078 6.938 1 95 70 GLY B N 1
ATOM 2875 C CA . GLY B 1 70 ? -6.109 23.844 6.18 1 95 70 GLY B CA 1
ATOM 2876 C C . GLY B 1 70 ? -5.098 22.781 6.574 1 95 70 GLY B C 1
ATOM 2877 O O . GLY B 1 70 ? -4.48 22.875 7.637 1 95 70 GLY B O 1
ATOM 2878 N N . ASP B 1 71 ? -4.953 21.781 5.723 1 96.56 71 ASP B N 1
ATOM 2879 C CA . ASP B 1 71 ? -4.043 20.672 5.969 1 96.56 71 ASP B CA 1
ATOM 2880 C C . ASP B 1 71 ? -2.605 21.172 6.141 1 96.56 71 ASP B C 1
ATOM 2882 O O . ASP B 1 71 ? -1.864 20.656 6.977 1 96.56 71 ASP B O 1
ATOM 2886 N N . GLY B 1 72 ? -2.25 22.172 5.371 1 96.31 72 GLY B N 1
ATOM 2887 C CA . GLY B 1 72 ? -0.903 22.703 5.469 1 96.31 72 GLY B CA 1
ATOM 2888 C C . GLY B 1 72 ? -0.559 23.203 6.859 1 96.31 72 GLY B C 1
ATOM 2889 O O . GLY B 1 72 ? 0.59 23.109 7.293 1 96.31 72 GLY B O 1
ATOM 2890 N N . THR B 1 73 ? -1.542 23.781 7.555 1 96.75 73 THR B N 1
ATOM 2891 C CA . THR B 1 73 ? -1.333 24.266 8.914 1 96.75 73 THR B CA 1
ATOM 2892 C C . THR B 1 73 ? -1.024 23.125 9.867 1 96.75 73 THR B C 1
ATOM 2894 O O . THR B 1 73 ? -0.171 23.25 10.742 1 96.75 73 THR B O 1
ATOM 2897 N N . ILE B 1 74 ? -1.704 22.047 9.727 1 97.69 74 ILE B N 1
ATOM 2898 C CA . ILE B 1 74 ? -1.451 20.875 10.547 1 97.69 74 ILE B CA 1
ATOM 2899 C C . ILE B 1 74 ? -0.063 20.312 10.234 1 97.69 74 ILE B C 1
ATOM 2901 O O . ILE B 1 74 ? 0.695 19.984 11.148 1 97.69 74 ILE B O 1
ATOM 2905 N N . VAL B 1 75 ? 0.24 20.188 8.969 1 98.19 75 VAL B N 1
ATOM 2906 C CA . VAL B 1 75 ? 1.556 19.703 8.562 1 98.19 75 VAL B CA 1
ATOM 2907 C C . VAL B 1 75 ? 2.645 20.547 9.234 1 98.19 75 VAL B C 1
ATOM 2909 O O . VAL B 1 75 ? 3.609 20 9.773 1 98.19 75 VAL B O 1
ATOM 2912 N N . ASN B 1 76 ? 2.443 21.859 9.25 1 97.44 76 ASN B N 1
ATOM 2913 C CA . ASN B 1 76 ? 3.434 22.75 9.828 1 97.44 76 ASN B CA 1
ATOM 2914 C C . ASN B 1 76 ? 3.488 22.625 11.352 1 97.44 76 ASN B C 1
ATOM 2916 O O . ASN B 1 76 ? 4.516 22.922 11.969 1 97.44 76 ASN B O 1
ATOM 2920 N N . SER B 1 77 ? 2.441 22.203 11.969 1 97.88 77 SER B N 1
ATOM 2921 C CA . SER B 1 77 ? 2.422 22.062 13.422 1 97.88 77 SER B CA 1
ATOM 2922 C C . SER B 1 77 ? 3.451 21.031 13.883 1 97.88 77 SER B C 1
ATOM 2924 O O . SER B 1 77 ? 3.881 21.062 15.039 1 97.88 77 SER B O 1
ATOM 2926 N N . LEU B 1 78 ? 3.83 20.109 13.008 1 98.12 78 LEU B N 1
ATOM 2927 C CA . LEU B 1 78 ? 4.852 19.109 13.305 1 98.12 78 LEU B CA 1
ATOM 2928 C C . LEU B 1 78 ? 6.133 19.781 13.805 1 98.12 78 LEU B C 1
ATOM 2930 O O . LEU B 1 78 ? 6.816 19.25 14.68 1 98.12 78 LEU B O 1
ATOM 2934 N N . THR B 1 79 ? 6.43 20.984 13.328 1 97.06 79 THR B N 1
ATOM 2935 C CA . THR B 1 79 ? 7.68 21.656 13.664 1 97.06 79 THR B CA 1
ATOM 2936 C C . THR B 1 79 ? 7.672 22.125 15.117 1 97.06 79 THR B C 1
ATOM 2938 O O . THR B 1 79 ? 8.727 22.375 15.695 1 97.06 79 THR B O 1
ATOM 2941 N N . PHE B 1 80 ? 6.5 22.25 15.711 1 97.94 80 PHE B N 1
ATOM 2942 C CA . PHE B 1 80 ? 6.379 22.672 17.109 1 97.94 80 PHE B CA 1
ATOM 2943 C C . PHE B 1 80 ? 6.23 21.453 18.016 1 97.94 80 PHE B C 1
ATOM 2945 O O . PHE B 1 80 ? 6.855 21.391 19.078 1 97.94 80 PHE B O 1
ATOM 2952 N N . ILE B 1 81 ? 5.438 20.469 17.594 1 98 81 ILE B N 1
ATOM 2953 C CA . ILE B 1 81 ? 5.023 19.359 18.438 1 98 81 ILE B CA 1
ATOM 2954 C C . ILE B 1 81 ? 6.137 18.312 18.516 1 98 81 ILE B C 1
ATOM 2956 O O . ILE B 1 81 ? 6.48 17.844 19.594 1 98 81 ILE B O 1
ATOM 2960 N N . GLU B 1 82 ? 6.609 17.906 17.25 1 96.81 82 GLU B N 1
ATOM 2961 C CA . GLU B 1 82 ? 7.66 16.906 17.125 1 96.81 82 GLU B CA 1
ATOM 2962 C C . GLU B 1 82 ? 7.27 15.609 17.812 1 96.81 82 GLU B C 1
ATOM 2964 O O . GLU B 1 82 ? 6.238 15.008 17.5 1 96.81 82 GLU B O 1
ATOM 2969 N N . ASP B 1 83 ? 8.031 15.18 18.859 1 98.12 83 ASP B N 1
ATOM 2970 C CA . ASP B 1 83 ? 7.82 13.859 19.453 1 98.12 83 ASP B CA 1
ATOM 2971 C C . ASP B 1 83 ? 6.984 13.945 20.719 1 98.12 83 ASP B C 1
ATOM 2973 O O . ASP B 1 83 ? 6.891 12.977 21.484 1 98.12 83 ASP B O 1
ATOM 2977 N N . LEU B 1 84 ? 6.387 15.133 20.953 1 98.38 84 LEU B N 1
ATOM 2978 C CA . LEU B 1 84 ? 5.625 15.297 22.188 1 98.38 84 LEU B CA 1
ATOM 2979 C C . LEU B 1 84 ? 4.324 14.508 22.141 1 98.38 84 LEU B C 1
ATOM 2981 O O . LEU B 1 84 ? 3.74 14.18 23.172 1 98.38 84 LEU B O 1
ATOM 2985 N N . GLU B 1 85 ? 3.83 14.242 20.891 1 98.19 85 GLU B N 1
ATOM 2986 C CA . GLU B 1 85 ? 2.6 13.492 20.641 1 98.19 85 GLU B CA 1
ATOM 2987 C C . GLU B 1 85 ? 1.408 14.141 21.344 1 98.19 85 GLU B C 1
ATOM 2989 O O . GLU B 1 85 ? 0.592 13.461 21.953 1 98.19 85 GLU B O 1
ATOM 2994 N N . ILE B 1 86 ? 1.443 15.516 21.406 1 98.62 86 ILE B N 1
ATOM 2995 C CA . ILE B 1 86 ? 0.271 16.281 21.812 1 98.62 86 ILE B CA 1
ATOM 2996 C C . ILE B 1 86 ? -0.824 16.156 20.766 1 98.62 86 ILE B C 1
ATOM 2998 O O . ILE B 1 86 ? -0.576 16.375 19.578 1 98.62 86 ILE B O 1
ATOM 3002 N N . PRO B 1 87 ? -2.062 15.773 21.172 1 98.69 87 PRO B N 1
ATOM 3003 C CA . PRO B 1 87 ? -3.143 15.656 20.188 1 98.69 87 PRO B CA 1
ATOM 3004 C C . PRO B 1 87 ? -3.42 16.969 19.469 1 98.69 87 PRO B C 1
ATOM 3006 O O . PRO B 1 87 ? -3.457 18.031 20.078 1 98.69 87 PRO B O 1
ATOM 3009 N N . ILE B 1 88 ? -3.596 16.891 18.188 1 98.75 88 ILE B N 1
ATOM 3010 C CA . ILE B 1 88 ? -3.852 18.047 17.344 1 98.75 88 ILE B CA 1
ATOM 3011 C C . ILE B 1 88 ? -5.32 18.062 16.922 1 98.75 88 ILE B C 1
ATOM 3013 O O . ILE B 1 88 ? -5.848 17.062 16.438 1 98.75 88 ILE B O 1
ATOM 3017 N N . VAL B 1 89 ? -5.914 19.125 17.141 1 98.44 89 VAL B N 1
ATOM 3018 C CA . VAL B 1 89 ? -7.266 19.375 16.641 1 98.44 89 VAL B CA 1
ATOM 3019 C C . VAL B 1 89 ? -7.227 20.375 15.5 1 98.44 89 VAL B C 1
ATOM 3021 O O . VAL B 1 89 ? -7.008 21.578 15.719 1 98.44 89 VAL B O 1
ATOM 3024 N N . GLY B 1 90 ? -7.492 19.891 14.297 1 97.94 90 GLY B N 1
ATOM 3025 C CA . GLY B 1 90 ? -7.457 20.75 13.125 1 97.94 90 GLY B CA 1
ATOM 3026 C C . GLY B 1 90 ? -8.812 21.328 12.766 1 97.94 90 GLY B C 1
ATOM 3027 O O . GLY B 1 90 ? -9.734 20.578 12.43 1 97.94 90 GLY B O 1
ATOM 3028 N N . VAL B 1 91 ? -8.906 22.625 12.836 1 96.88 91 VAL B N 1
ATOM 3029 C CA . VAL B 1 91 ? -10.125 23.328 12.453 1 96.88 91 VAL B CA 1
ATOM 3030 C C . VAL B 1 91 ? -9.938 23.984 11.086 1 96.88 91 VAL B C 1
ATOM 3032 O O . VAL B 1 91 ? -9.141 24.906 10.945 1 96.88 91 VAL B O 1
ATOM 3035 N N . ASN B 1 92 ? -10.68 23.453 10.148 1 93.62 92 ASN B N 1
ATOM 3036 C CA . ASN B 1 92 ? -10.586 23.969 8.789 1 93.62 92 ASN B CA 1
ATOM 3037 C C . ASN B 1 92 ? -11.359 25.281 8.633 1 93.62 92 ASN B C 1
ATOM 3039 O O . ASN B 1 92 ? -12.57 25.328 8.859 1 93.62 92 ASN B O 1
ATOM 3043 N N . THR B 1 93 ? -10.742 26.344 8.266 1 85.88 93 THR B N 1
ATOM 3044 C CA . THR B 1 93 ? -11.383 27.656 8.102 1 85.88 93 THR B CA 1
ATOM 3045 C C . THR B 1 93 ? -11.883 27.828 6.672 1 85.88 93 THR B C 1
ATOM 3047 O O . THR B 1 93 ? -12.406 28.891 6.32 1 85.88 93 THR B O 1
ATOM 3050 N N . GLY B 1 94 ? -11.75 26.844 5.781 1 82.31 94 GLY B N 1
ATOM 3051 C CA . GLY B 1 94 ? -12.266 26.781 4.422 1 82.31 94 GLY B CA 1
ATOM 3052 C C . GLY B 1 94 ? -12.992 25.484 4.125 1 82.31 94 GLY B C 1
ATOM 3053 O O . GLY B 1 94 ? -13.906 25.094 4.855 1 82.31 94 GLY B O 1
ATOM 3054 N N . ARG B 1 95 ? -12.586 24.844 3.082 1 80.75 95 ARG B N 1
ATOM 3055 C CA . ARG B 1 95 ? -13.148 23.547 2.725 1 80.75 95 ARG B CA 1
ATOM 3056 C C . ARG B 1 95 ? -12.445 22.422 3.477 1 80.75 95 ARG B C 1
ATOM 3058 O O . ARG B 1 95 ? -11.234 22.484 3.701 1 80.75 95 ARG B O 1
ATOM 3065 N N . LEU B 1 96 ? -13.18 21.469 3.781 1 83.81 96 LEU B N 1
ATOM 3066 C CA . LEU B 1 96 ? -12.672 20.344 4.562 1 83.81 96 LEU B CA 1
ATOM 3067 C C . LEU B 1 96 ? -11.477 19.703 3.871 1 83.81 96 LEU B C 1
ATOM 3069 O O . LEU B 1 96 ? -11.484 19.5 2.654 1 83.81 96 LEU B O 1
ATOM 3073 N N . GLY B 1 97 ? -10.453 19.406 4.664 1 89.56 97 GLY B N 1
ATOM 3074 C CA . GLY B 1 97 ? -9.25 18.766 4.16 1 89.56 97 GLY B CA 1
ATOM 3075 C C . GLY B 1 97 ? -9.141 17.312 4.574 1 89.56 97 GLY B C 1
ATOM 3076 O O . GLY B 1 97 ? -10.109 16.719 5.066 1 89.56 97 GLY B O 1
ATOM 3077 N N . PHE B 1 98 ? -8.07 16.703 4.285 1 92.94 98 PHE B N 1
ATOM 3078 C CA . PHE B 1 98 ? -7.789 15.32 4.676 1 92.94 98 PHE B CA 1
ATOM 3079 C C . PHE B 1 98 ? -7.363 15.25 6.137 1 92.94 98 PHE B C 1
ATOM 3081 O O . PHE B 1 98 ? -7.555 14.227 6.797 1 92.94 98 PHE B O 1
ATOM 3088 N N . LEU B 1 99 ? -6.797 16.375 6.633 1 96.31 99 LEU B N 1
ATOM 3089 C CA . LEU B 1 99 ? -6.273 16.375 7.996 1 96.31 99 LEU B CA 1
ATOM 3090 C C . LEU B 1 99 ? -7.121 17.266 8.898 1 96.31 99 LEU B C 1
ATOM 3092 O O . LEU B 1 99 ? -7.52 16.844 9.992 1 96.31 99 LEU B O 1
ATOM 3096 N N . ALA B 1 100 ? -7.355 18.484 8.477 1 95.75 100 ALA B N 1
ATOM 3097 C CA . ALA B 1 100 ? -8.211 19.375 9.25 1 95.75 100 ALA B CA 1
ATOM 3098 C C . ALA B 1 100 ? -9.672 18.953 9.172 1 95.75 100 ALA B C 1
ATOM 3100 O O . ALA B 1 100 ? -10.391 19.312 8.234 1 95.75 100 ALA B O 1
ATOM 3101 N N . SER B 1 101 ? -10.164 18.312 10.195 1 94.06 101 SER B N 1
ATOM 3102 C CA . SER B 1 101 ? -11.383 17.531 10.055 1 94.06 101 SER B CA 1
ATOM 3103 C C . SER B 1 101 ? -12.562 18.219 10.734 1 94.06 101 SER B C 1
ATOM 3105 O O . SER B 1 101 ? -13.703 17.766 10.633 1 94.06 101 SER B O 1
ATOM 3107 N N . PHE B 1 102 ? -12.336 19.312 11.438 1 95.88 102 PHE B N 1
ATOM 3108 C CA . PHE B 1 102 ? -13.43 20.062 12.047 1 95.88 102 PHE B CA 1
ATOM 3109 C C . PHE B 1 102 ? -13.711 21.344 11.273 1 95.88 102 PHE B C 1
ATOM 3111 O O . PHE B 1 102 ? -12.781 22.078 10.922 1 95.88 102 PHE B O 1
ATOM 3118 N N . THR B 1 103 ? -14.953 21.562 11.039 1 94.06 103 THR B N 1
ATOM 3119 C CA . THR B 1 103 ? -15.32 22.922 10.617 1 94.06 103 THR B CA 1
ATOM 3120 C C . THR B 1 103 ? -15.32 23.875 11.805 1 94.06 103 THR B C 1
ATOM 3122 O O . THR B 1 103 ? -15.266 23.438 12.961 1 94.06 103 THR B O 1
ATOM 3125 N N . LYS B 1 104 ? -15.414 25.141 11.547 1 93.88 104 LYS B N 1
ATOM 3126 C CA . LYS B 1 104 ? -15.516 26.125 12.609 1 93.88 104 LYS B CA 1
ATOM 3127 C C . LYS B 1 104 ? -16.703 25.844 13.523 1 93.88 104 LYS B C 1
ATOM 3129 O O . LYS B 1 104 ? -16.578 25.875 14.75 1 93.88 104 LYS B O 1
ATOM 3134 N N . GLU B 1 105 ? -17.781 25.484 12.898 1 93.88 105 GLU B N 1
ATOM 3135 C CA . GLU B 1 105 ? -19 25.203 13.641 1 93.88 105 GLU B CA 1
ATOM 3136 C C . GLU B 1 105 ? -18.844 23.938 14.484 1 93.88 105 GLU B C 1
ATOM 3138 O O . GLU B 1 105 ? -19.234 23.922 15.664 1 93.88 105 GLU B O 1
ATOM 3143 N N . GLU B 1 106 ? -18.281 22.969 13.953 1 93.88 106 GLU B N 1
ATOM 3144 C CA . GLU B 1 106 ? -18.109 21.703 14.648 1 93.88 106 GLU B CA 1
ATOM 3145 C C . GLU B 1 106 ? -17.156 21.844 15.828 1 93.88 106 GLU B C 1
ATOM 3147 O O . GLU B 1 106 ? -17.312 21.188 16.859 1 93.88 106 GLU B O 1
ATOM 3152 N N . ALA B 1 107 ? -16.125 22.641 15.625 1 95.12 107 ALA B N 1
ATOM 3153 C CA . ALA B 1 107 ? -15.156 22.859 16.703 1 95.12 107 ALA B CA 1
ATOM 3154 C C . ALA B 1 107 ? -15.836 23.406 17.953 1 95.12 107 ALA B C 1
ATOM 3156 O O . ALA B 1 107 ? -15.523 22.969 19.062 1 95.12 107 ALA B O 1
ATOM 3157 N N . PHE B 1 108 ? -16.781 24.328 17.766 1 95.75 108 PHE B N 1
ATOM 3158 C CA . PHE B 1 108 ? -17.531 24.875 18.891 1 95.75 108 PHE B CA 1
ATOM 3159 C C . PHE B 1 108 ? -18.484 23.844 19.469 1 95.75 108 PHE B C 1
ATOM 3161 O O . PHE B 1 108 ? -18.547 23.641 20.672 1 95.75 108 PHE B O 1
ATOM 3168 N N . LYS B 1 109 ? -19.172 23.203 18.578 1 96.12 109 LYS B N 1
ATOM 3169 C CA . LYS B 1 109 ? -20.203 22.25 18.984 1 96.12 109 LYS B CA 1
ATOM 3170 C C . LYS B 1 109 ? -19.594 21.062 19.75 1 96.12 109 LYS B C 1
ATOM 3172 O O . LYS B 1 109 ? -20.188 20.578 20.703 1 96.12 109 LYS B O 1
ATOM 3177 N N . GLU B 1 110 ? -18.406 20.656 19.297 1 96.75 110 GLU B N 1
ATOM 3178 C CA . GLU B 1 110 ? -17.797 19.453 19.859 1 96.75 110 GLU B CA 1
ATOM 3179 C C . GLU B 1 110 ? -16.719 19.781 20.875 1 96.75 110 GLU B C 1
ATOM 3181 O O . GLU B 1 110 ? -15.992 18.906 21.328 1 96.75 110 GLU B O 1
ATOM 3186 N N . LEU B 1 111 ? -16.609 21 21.281 1 98 111 LEU B N 1
ATOM 3187 C CA . LEU B 1 111 ? -15.516 21.453 22.125 1 98 111 LEU B CA 1
ATOM 3188 C C . LEU B 1 111 ? -15.477 20.688 23.438 1 98 111 LEU B C 1
ATOM 3190 O O . LEU B 1 111 ? -14.406 20.25 23.875 1 98 111 LEU B O 1
ATOM 3194 N N . ASP B 1 112 ? -16.609 20.438 24.062 1 98.06 112 ASP B N 1
ATOM 3195 C CA . ASP B 1 112 ? -16.656 19.688 25.328 1 98.06 112 ASP B CA 1
ATOM 3196 C C . ASP B 1 112 ? -16.141 18.266 25.141 1 98.06 112 ASP B C 1
ATOM 3198 O O . ASP B 1 112 ? -15.344 17.781 25.953 1 98.06 112 ASP B O 1
ATOM 3202 N N . ALA B 1 113 ? -16.609 17.656 24.062 1 97.81 113 ALA B N 1
ATOM 3203 C CA . ALA B 1 113 ? -16.172 16.297 23.766 1 97.81 113 ALA B CA 1
ATOM 3204 C C . ALA B 1 113 ? -14.664 16.25 23.516 1 97.81 113 ALA B C 1
ATOM 3206 O O . ALA B 1 113 ? -13.984 15.328 23.984 1 97.81 113 ALA B O 1
ATOM 3207 N N . ILE B 1 114 ? -14.188 17.234 22.781 1 98.12 114 ILE B N 1
ATOM 3208 C CA . ILE B 1 114 ? -12.766 17.328 22.469 1 98.12 114 ILE B CA 1
ATOM 3209 C C . ILE B 1 114 ? -11.961 17.469 23.766 1 98.12 114 ILE B C 1
ATOM 3211 O O . ILE B 1 114 ? -10.984 16.75 23.984 1 98.12 114 ILE B O 1
ATOM 3215 N N . LEU B 1 115 ? -12.383 18.375 24.672 1 98.25 115 LEU B N 1
ATOM 3216 C CA . LEU B 1 115 ? -11.672 18.672 25.906 1 98.25 115 LEU B CA 1
ATOM 3217 C C . LEU B 1 115 ? -11.688 17.469 26.844 1 98.25 115 LEU B C 1
ATOM 3219 O O . LEU B 1 115 ? -10.734 17.234 27.594 1 98.25 115 LEU B O 1
ATOM 3223 N N . LYS B 1 116 ? -12.734 16.609 26.703 1 97 116 LYS B N 1
ATOM 3224 C CA . LYS B 1 116 ? -12.875 15.438 27.578 1 97 116 LYS B CA 1
ATOM 3225 C C . LYS B 1 116 ? -12.18 14.227 26.984 1 97 116 LYS B C 1
ATOM 3227 O O . LYS B 1 116 ? -12.047 13.195 27.641 1 97 116 LYS B O 1
ATOM 3232 N N . GLY B 1 117 ? -11.812 14.297 25.766 1 96.06 117 GLY B N 1
ATOM 3233 C CA . GLY B 1 117 ? -11.172 13.172 25.094 1 96.06 117 GLY B CA 1
ATOM 3234 C C . GLY B 1 117 ? -12.164 12.164 24.547 1 96.06 117 GLY B C 1
ATOM 3235 O O . GLY B 1 117 ? -11.797 11.023 24.25 1 96.06 117 GLY B O 1
ATOM 3236 N N . ASP B 1 118 ? -13.406 12.562 24.438 1 96.38 118 ASP B N 1
ATOM 3237 C CA . ASP B 1 118 ? -14.453 11.688 23.922 1 96.38 118 ASP B CA 1
ATOM 3238 C C . ASP B 1 118 ? -14.547 11.781 22.406 1 96.38 118 ASP B C 1
ATOM 3240 O O . ASP B 1 118 ? -15.633 11.984 21.844 1 96.38 118 ASP B O 1
ATOM 3244 N N . VAL B 1 119 ? -13.445 11.797 21.75 1 95 119 VAL B N 1
ATOM 3245 C CA . VAL B 1 119 ? -13.328 11.859 20.297 1 95 119 VAL B CA 1
ATOM 3246 C C . VAL B 1 119 ? -12.305 10.844 19.797 1 95 119 VAL B C 1
ATOM 3248 O O . VAL B 1 119 ? -11.469 10.375 20.578 1 95 119 VAL B O 1
ATOM 3251 N N . LYS B 1 120 ? -12.414 10.531 18.516 1 94.81 120 LYS B N 1
ATOM 3252 C CA . LYS B 1 120 ? -11.477 9.602 17.891 1 94.81 120 LYS B CA 1
ATOM 3253 C C . LYS B 1 120 ? -10.109 10.25 17.688 1 94.81 120 LYS B C 1
ATOM 3255 O O . LYS B 1 120 ? -10.023 11.445 17.406 1 94.81 120 LYS B O 1
ATOM 3260 N N . THR B 1 121 ? -9.078 9.477 17.906 1 96 121 THR B N 1
ATOM 3261 C CA . THR B 1 121 ? -7.715 9.922 17.641 1 96 121 THR B CA 1
ATOM 3262 C C . THR B 1 121 ? -7.039 9.008 16.625 1 96 121 THR B C 1
ATOM 3264 O O . THR B 1 121 ? -7.074 7.785 16.766 1 96 121 THR B O 1
ATOM 3267 N N . SER B 1 122 ? -6.566 9.57 15.578 1 95.81 122 SER B N 1
ATOM 3268 C CA . SER B 1 122 ? -5.84 8.852 14.539 1 95.81 122 SER B CA 1
ATOM 3269 C C . SER B 1 122 ? -4.332 9.047 14.68 1 95.81 122 SER B C 1
ATOM 3271 O O . SER B 1 122 ? -3.857 10.18 14.789 1 95.81 122 SER B O 1
ATOM 3273 N N . ARG B 1 123 ? -3.594 7.969 14.664 1 97 123 ARG B N 1
ATOM 3274 C CA . ARG B 1 123 ? -2.139 8.031 14.742 1 97 123 ARG B CA 1
ATOM 3275 C C . ARG B 1 123 ? -1.521 8.07 13.344 1 97 123 ARG B C 1
ATOM 3277 O O . ARG B 1 123 ? -1.819 7.219 12.5 1 97 123 ARG B O 1
ATOM 3284 N N . ARG B 1 124 ? -0.703 9.047 13.109 1 98.06 124 ARG B N 1
ATOM 3285 C CA . ARG B 1 124 ? -0.101 9.266 11.797 1 98.06 124 ARG B CA 1
ATOM 3286 C C . ARG B 1 124 ? 1.415 9.117 11.859 1 98.06 124 ARG B C 1
ATOM 3288 O O . ARG B 1 124 ? 2.072 9.711 12.719 1 98.06 124 ARG B O 1
ATOM 3295 N N . SER B 1 125 ? 1.948 8.273 10.953 1 98.38 125 SER B N 1
ATOM 3296 C CA . SER B 1 125 ? 3.391 8.062 10.906 1 98.38 125 SER B CA 1
ATOM 3297 C C . SER B 1 125 ? 4.117 9.312 10.414 1 98.38 125 SER B C 1
ATOM 3299 O O . SER B 1 125 ? 3.533 10.141 9.719 1 98.38 125 SER B O 1
ATOM 3301 N N . VAL B 1 126 ? 5.359 9.438 10.852 1 98.69 126 VAL B N 1
ATOM 3302 C CA . VAL B 1 126 ? 6.242 10.531 10.461 1 98.69 126 VAL B CA 1
ATOM 3303 C C . VAL B 1 126 ? 7.527 9.969 9.859 1 98.69 126 VAL B C 1
ATOM 3305 O O . VAL B 1 126 ? 8.016 8.922 10.289 1 98.69 126 VAL B O 1
ATOM 3308 N N . ILE B 1 127 ? 8.016 10.617 8.828 1 98.62 127 ILE B N 1
ATOM 3309 C CA . ILE B 1 127 ? 9.281 10.25 8.211 1 98.62 127 ILE B CA 1
ATOM 3310 C C . ILE B 1 127 ? 10.422 11.016 8.883 1 98.62 127 ILE B C 1
ATOM 3312 O O . ILE B 1 127 ? 10.266 12.188 9.234 1 98.62 127 ILE B O 1
ATOM 3316 N N . GLU B 1 128 ? 11.555 10.375 9.031 1 98.44 128 GLU B N 1
ATOM 3317 C CA . GLU B 1 128 ? 12.766 11.008 9.531 1 98.44 128 GLU B CA 1
ATOM 3318 C C . GLU B 1 128 ? 13.914 10.859 8.539 1 98.44 128 GLU B C 1
ATOM 3320 O O . GLU B 1 128 ? 14.203 9.75 8.078 1 98.44 128 GLU B O 1
ATOM 3325 N N . VAL B 1 129 ? 14.531 11.969 8.164 1 98.12 129 VAL B N 1
ATOM 3326 C CA . VAL B 1 129 ? 15.797 11.938 7.438 1 98.12 129 VAL B CA 1
ATOM 3327 C C . VAL B 1 129 ? 16.953 11.789 8.422 1 98.12 129 VAL B C 1
ATOM 3329 O O . VAL B 1 129 ? 17.219 12.703 9.211 1 98.12 129 VAL B O 1
ATOM 3332 N N . VAL B 1 130 ? 17.641 10.703 8.359 1 96.75 130 VAL B N 1
ATOM 3333 C CA . VAL B 1 130 ? 18.656 10.438 9.359 1 96.75 130 VAL B CA 1
A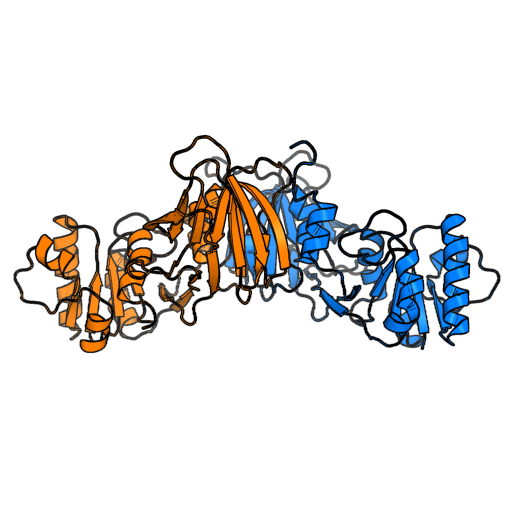TOM 3334 C C . VAL B 1 130 ? 20.031 10.812 8.812 1 96.75 130 VAL B C 1
ATOM 3336 O O . VAL B 1 130 ? 20.984 10.984 9.57 1 96.75 130 VAL B O 1
ATOM 3339 N N . SER B 1 131 ? 20.172 10.836 7.449 1 95.94 131 SER B N 1
ATOM 3340 C CA . SER B 1 131 ? 21.375 11.289 6.777 1 95.94 131 SER B CA 1
ATOM 3341 C C . SER B 1 131 ? 21.047 12.047 5.496 1 95.94 131 SER B C 1
ATOM 3343 O O . SER B 1 131 ? 20.156 11.648 4.746 1 95.94 131 SER B O 1
ATOM 3345 N N . PRO B 1 132 ? 21.812 13.164 5.238 1 93.75 132 PRO B N 1
ATOM 3346 C CA . PRO B 1 132 ? 22.844 13.789 6.074 1 93.75 132 PRO B CA 1
ATOM 3347 C C . PRO B 1 132 ? 22.266 14.492 7.297 1 93.75 132 PRO B C 1
ATOM 3349 O O . PRO B 1 132 ? 21.078 14.781 7.336 1 93.75 132 PRO B O 1
ATOM 3352 N N . LYS B 1 133 ? 23.141 14.594 8.266 1 88.94 133 LYS B N 1
ATOM 3353 C CA . LYS B 1 133 ? 22.75 15.438 9.398 1 88.94 133 LYS B CA 1
ATOM 3354 C C . LYS B 1 133 ? 22.734 16.906 9.008 1 88.94 133 LYS B C 1
ATOM 3356 O O . LYS B 1 133 ? 23.734 17.438 8.508 1 88.94 133 LYS B O 1
ATOM 3361 N N . LEU B 1 134 ? 21.625 17.391 9.133 1 80.31 134 LEU B N 1
ATOM 3362 C CA . LEU B 1 134 ? 21.438 18.781 8.742 1 80.31 134 LEU B CA 1
ATOM 3363 C C . LEU B 1 134 ? 21.25 19.672 9.969 1 80.31 134 LEU B C 1
ATOM 3365 O O . LEU B 1 134 ? 20.266 19.547 10.688 1 80.31 134 LEU B O 1
ATOM 3369 N N . ASP B 1 135 ? 22.219 20.438 10.555 1 78.56 135 ASP B N 1
ATOM 3370 C CA . ASP B 1 135 ? 22.188 21.203 11.797 1 78.56 135 ASP B CA 1
ATOM 3371 C C . ASP B 1 135 ? 21.016 22.172 11.82 1 78.56 135 ASP B C 1
ATOM 3373 O O . ASP B 1 135 ? 20.344 22.328 12.844 1 78.56 135 ASP B O 1
ATOM 3377 N N . ASP B 1 136 ? 20.578 22.812 10.812 1 85.56 136 ASP B N 1
ATOM 3378 C CA . ASP B 1 136 ? 19.578 23.875 10.828 1 85.56 136 ASP B CA 1
ATOM 3379 C C . ASP B 1 136 ? 18.375 23.516 9.945 1 85.56 136 ASP B C 1
ATOM 3381 O O . ASP B 1 136 ? 17.719 24.406 9.398 1 85.56 136 ASP B O 1
ATOM 3385 N N . PHE B 1 137 ? 18.203 22.219 9.945 1 91.25 137 PHE B N 1
ATOM 3386 C CA . PHE B 1 137 ? 17.062 21.828 9.125 1 91.25 137 PHE B CA 1
ATOM 3387 C C . PHE B 1 137 ? 16.203 20.812 9.852 1 91.25 137 PHE B C 1
ATOM 3389 O O . PHE B 1 137 ? 16.719 19.875 10.453 1 91.25 137 PHE B O 1
ATOM 3396 N N . PHE B 1 138 ? 14.953 21.062 9.93 1 95.31 138 PHE B N 1
ATOM 3397 C CA . PHE B 1 138 ? 13.992 20.172 10.57 1 95.31 138 PHE B CA 1
ATOM 3398 C C . PHE B 1 138 ? 13.867 18.859 9.797 1 95.31 138 PHE B C 1
ATOM 3400 O O . PHE B 1 138 ? 13.375 18.844 8.672 1 95.31 138 PHE B O 1
ATOM 3407 N N . PRO B 1 139 ? 14.227 17.672 10.398 1 97.12 139 PRO B N 1
ATOM 3408 C CA . PRO B 1 139 ? 14.469 16.453 9.609 1 97.12 139 PRO B CA 1
ATOM 3409 C C . PRO B 1 139 ? 13.227 15.562 9.508 1 97.12 139 PRO B C 1
ATOM 3411 O O . PRO B 1 139 ? 13.344 14.383 9.164 1 97.12 139 PRO B O 1
ATOM 3414 N N . TYR B 1 140 ? 12.047 16.078 9.867 1 98.06 140 TYR B N 1
ATOM 3415 C CA . TYR B 1 140 ? 10.852 15.242 9.883 1 98.06 140 TYR B CA 1
ATOM 3416 C C . TYR B 1 140 ? 9.836 15.719 8.852 1 98.06 140 TYR B C 1
ATOM 3418 O O . TYR B 1 140 ? 9.781 16.906 8.523 1 98.06 140 TYR B O 1
ATOM 3426 N N . ALA B 1 141 ? 9.094 14.812 8.344 1 98.62 141 ALA B N 1
ATOM 3427 C CA . ALA B 1 141 ? 8.016 15.117 7.398 1 98.62 141 ALA B CA 1
ATOM 3428 C C . ALA B 1 141 ? 6.781 14.281 7.688 1 98.62 141 ALA B C 1
ATOM 3430 O O . ALA B 1 141 ? 6.887 13.086 7.992 1 98.62 141 ALA B O 1
ATOM 3431 N N . LEU B 1 142 ? 5.656 14.906 7.621 1 98.69 142 LEU B N 1
ATOM 3432 C CA . LEU B 1 142 ? 4.391 14.219 7.824 1 98.69 142 LEU B CA 1
ATOM 3433 C C . LEU B 1 142 ? 3.895 13.594 6.523 1 98.69 142 LEU B C 1
ATOM 3435 O O . LEU B 1 142 ? 3.354 12.492 6.523 1 98.69 142 LEU B O 1
ATOM 3439 N N . ASN B 1 143 ? 4.102 14.305 5.402 1 98.5 143 ASN B N 1
ATOM 3440 C CA . ASN B 1 143 ? 3.627 13.836 4.105 1 98.5 143 ASN B CA 1
ATOM 3441 C C . ASN B 1 143 ? 4.707 13.055 3.363 1 98.5 143 ASN B C 1
ATOM 3443 O O . ASN B 1 143 ? 4.527 11.875 3.068 1 98.5 143 ASN B O 1
ATOM 3447 N N . ASP B 1 144 ? 5.805 13.742 3.043 1 98.81 144 ASP B N 1
ATOM 3448 C CA . ASP B 1 144 ? 6.742 13.062 2.16 1 98.81 144 ASP B CA 1
ATOM 3449 C C . ASP B 1 144 ? 8.125 13.711 2.213 1 98.81 144 ASP B C 1
ATOM 3451 O O . ASP B 1 144 ? 8.266 14.828 2.709 1 98.81 144 ASP B O 1
ATOM 3455 N N . VAL B 1 145 ? 9.086 12.984 1.884 1 98.75 145 VAL B N 1
ATOM 3456 C CA . VAL B 1 145 ? 10.43 13.43 1.521 1 98.75 145 VAL B CA 1
ATOM 3457 C C . VAL B 1 145 ? 10.641 13.258 0.019 1 98.75 145 VAL B C 1
ATOM 3459 O O . VAL B 1 145 ? 10.406 12.18 -0.528 1 98.75 145 VAL B O 1
ATOM 3462 N N . THR B 1 146 ? 11.102 14.328 -0.67 1 98.75 146 THR B N 1
ATOM 3463 C CA . THR B 1 146 ? 11.266 14.305 -2.119 1 98.75 146 THR B CA 1
ATOM 3464 C C . THR B 1 146 ? 12.695 14.672 -2.51 1 98.75 146 THR B C 1
ATOM 3466 O O . THR B 1 146 ? 13.234 15.672 -2.023 1 98.75 146 THR B O 1
ATOM 3469 N N . VAL B 1 147 ? 13.281 13.883 -3.289 1 98.56 147 VAL B N 1
ATOM 3470 C CA . VAL B 1 147 ? 14.523 14.195 -3.984 1 98.56 147 VAL B CA 1
ATOM 3471 C C . VAL B 1 147 ? 14.219 14.648 -5.41 1 98.56 147 VAL B C 1
ATOM 3473 O O . VAL B 1 147 ? 13.555 13.93 -6.164 1 98.56 147 VAL B O 1
ATOM 3476 N N . SER B 1 148 ? 14.719 15.812 -5.797 1 98.38 148 SER B N 1
ATOM 3477 C CA . SER B 1 148 ? 14.422 16.312 -7.137 1 98.38 148 SER B CA 1
ATOM 3478 C C . SER B 1 148 ? 15.586 17.109 -7.699 1 98.38 148 SER B C 1
ATOM 3480 O O . SER B 1 148 ? 16.484 17.531 -6.957 1 98.38 148 SER B O 1
ATOM 3482 N N . ARG B 1 149 ? 15.594 17.328 -8.914 1 97.56 149 ARG B N 1
ATOM 3483 C CA . ARG B 1 149 ? 16.609 18.125 -9.594 1 97.56 149 ARG B CA 1
ATOM 3484 C C . ARG B 1 149 ? 16.547 19.578 -9.133 1 97.56 149 ARG B C 1
ATOM 3486 O O . ARG B 1 149 ? 15.469 20.094 -8.812 1 97.56 149 ARG B O 1
ATOM 3493 N N . LYS B 1 150 ? 17.656 20.141 -9.125 1 96.56 150 LYS B N 1
ATOM 3494 C CA . LYS B 1 150 ? 17.766 21.547 -8.719 1 96.56 150 LYS B CA 1
ATOM 3495 C C . LYS B 1 150 ? 18.172 22.422 -9.898 1 96.56 150 LYS B C 1
ATOM 3497 O O . LYS B 1 150 ? 19.266 22.281 -10.438 1 96.56 150 LYS B O 1
ATOM 3502 N N . GLU B 1 151 ? 17.359 23.406 -10.305 1 91.81 151 GLU B N 1
ATOM 3503 C CA . GLU B 1 151 ? 17.672 24.484 -11.25 1 91.81 151 GLU B CA 1
ATOM 3504 C C . GLU B 1 151 ? 18.281 23.922 -12.531 1 91.81 151 GLU B C 1
ATOM 3506 O O . GLU B 1 151 ? 19.297 24.438 -13.008 1 91.81 151 GLU B O 1
ATOM 3511 N N . THR B 1 152 ? 17.891 22.906 -13.062 1 90.88 152 THR B N 1
ATOM 3512 C CA . THR B 1 152 ? 18.312 22.328 -14.336 1 90.88 152 THR B CA 1
ATOM 3513 C C . THR B 1 152 ? 17.125 21.703 -15.07 1 90.88 152 THR B C 1
ATOM 3515 O O . THR B 1 152 ? 16.141 21.312 -14.445 1 90.88 152 THR B O 1
ATOM 3518 N N . THR B 1 153 ? 17.203 21.656 -16.359 1 91.94 153 THR B N 1
ATOM 3519 C CA . THR B 1 153 ? 16.203 20.969 -17.172 1 91.94 153 THR B CA 1
ATOM 3520 C C . THR B 1 153 ? 16.594 19.516 -17.375 1 91.94 153 THR B C 1
ATOM 3522 O O . THR B 1 153 ? 15.789 18.703 -17.844 1 91.94 153 THR B O 1
ATOM 3525 N N . SER B 1 154 ? 17.781 19.25 -17 1 94.5 154 SER B N 1
ATOM 3526 C CA . SER B 1 154 ? 18.266 17.891 -17.188 1 94.5 154 SER B CA 1
ATOM 3527 C C . SER B 1 154 ? 17.688 16.953 -16.125 1 94.5 154 SER B C 1
ATOM 3529 O O . SER B 1 154 ? 17.547 17.328 -14.961 1 94.5 154 SER B O 1
ATOM 3531 N N . MET B 1 155 ? 17.438 15.797 -16.516 1 94.94 155 MET B N 1
ATOM 3532 C CA . MET B 1 155 ? 17 14.75 -15.594 1 94.94 155 MET B CA 1
ATOM 3533 C C . MET B 1 155 ? 18.125 14.367 -14.633 1 94.94 155 MET B C 1
ATOM 3535 O O . MET B 1 155 ? 19.297 14.602 -14.914 1 94.94 155 MET B O 1
ATOM 3539 N N . ILE B 1 156 ? 17.703 13.82 -13.547 1 97 156 ILE B N 1
ATOM 3540 C CA . ILE B 1 156 ? 18.672 13.266 -12.602 1 97 156 ILE B CA 1
ATOM 3541 C C . ILE B 1 156 ? 18.484 11.758 -12.484 1 97 156 ILE B C 1
ATOM 3543 O O . ILE B 1 156 ? 17.453 11.227 -12.891 1 97 156 ILE B O 1
ATOM 3547 N N . THR B 1 157 ? 19.547 11.109 -12 1 96.81 157 THR B N 1
ATOM 3548 C CA . THR B 1 157 ? 19.438 9.703 -11.633 1 96.81 157 THR B CA 1
ATOM 3549 C C . THR B 1 157 ? 19.484 9.531 -10.125 1 96.81 157 THR B C 1
ATOM 3551 O O . THR B 1 157 ? 20.25 10.211 -9.438 1 96.81 157 THR B O 1
ATOM 3554 N N . VAL B 1 158 ? 18.594 8.742 -9.609 1 97.81 158 VAL B N 1
ATOM 3555 C CA . VAL B 1 158 ? 18.516 8.469 -8.18 1 97.81 158 VAL B CA 1
ATOM 3556 C C . VAL B 1 158 ? 18.672 6.969 -7.934 1 97.81 158 VAL B C 1
ATOM 3558 O O . VAL B 1 158 ? 17.719 6.203 -8.133 1 97.81 158 VAL B O 1
ATOM 3561 N N . ASP B 1 159 ? 19.891 6.578 -7.488 1 97.62 159 ASP B N 1
ATOM 3562 C CA . ASP B 1 159 ? 20.047 5.211 -7 1 97.62 159 ASP B CA 1
ATOM 3563 C C . ASP B 1 159 ? 19.266 5 -5.707 1 97.62 159 ASP B C 1
ATOM 3565 O O . ASP B 1 159 ? 19.391 5.781 -4.762 1 97.62 159 ASP B O 1
ATOM 3569 N N . SER B 1 160 ? 18.578 3.936 -5.68 1 97.81 160 SER B N 1
ATOM 3570 C CA . SER B 1 160 ? 17.703 3.695 -4.527 1 97.81 160 SER B CA 1
ATOM 3571 C C . SER B 1 160 ? 17.969 2.322 -3.92 1 97.81 160 SER B C 1
ATOM 3573 O O . SER B 1 160 ? 18.188 1.349 -4.645 1 97.81 160 SER B O 1
ATOM 3575 N N . TYR B 1 161 ? 17.938 2.295 -2.617 1 98.06 161 TYR B N 1
ATOM 3576 C CA . TYR B 1 161 ? 18.188 1.078 -1.85 1 98.06 161 TYR B CA 1
ATOM 3577 C C . TYR B 1 161 ? 17.156 0.92 -0.733 1 98.06 161 TYR B C 1
ATOM 3579 O O . TYR B 1 161 ? 16.75 1.904 -0.109 1 98.06 161 TYR B O 1
ATOM 3587 N N . ILE B 1 162 ? 16.75 -0.277 -0.478 1 97.38 162 ILE B N 1
ATOM 3588 C CA . ILE B 1 162 ? 15.914 -0.63 0.661 1 97.38 162 ILE B CA 1
ATOM 3589 C C . ILE B 1 162 ? 16.656 -1.619 1.561 1 97.38 162 ILE B C 1
ATOM 3591 O O . ILE B 1 162 ? 17 -2.717 1.125 1 97.38 162 ILE B O 1
ATOM 3595 N N . ASN B 1 163 ? 16.906 -1.228 2.83 1 96.5 163 ASN B N 1
ATOM 3596 C CA . ASN B 1 163 ? 17.703 -2.025 3.746 1 96.5 163 ASN B CA 1
ATOM 3597 C C . ASN B 1 163 ? 19.031 -2.451 3.109 1 96.5 163 ASN B C 1
ATOM 3599 O O . ASN B 1 163 ? 19.391 -3.627 3.156 1 96.5 163 ASN B O 1
ATOM 3603 N N . ASN B 1 164 ? 19.641 -1.572 2.404 1 95.62 164 ASN B N 1
ATOM 3604 C CA . ASN B 1 164 ? 20.953 -1.706 1.784 1 95.62 164 ASN B CA 1
ATOM 3605 C C . ASN B 1 164 ? 20.922 -2.643 0.581 1 95.62 164 ASN B C 1
ATOM 3607 O O . ASN B 1 164 ? 21.953 -2.971 0.009 1 95.62 164 ASN B O 1
ATOM 3611 N N . GLU B 1 165 ? 19.75 -3.064 0.239 1 95.56 165 GLU B N 1
ATOM 3612 C CA . GLU B 1 165 ? 19.594 -3.807 -1.007 1 95.56 165 GLU B CA 1
ATOM 3613 C C . GLU B 1 165 ? 19.203 -2.877 -2.156 1 95.56 165 GLU B C 1
ATOM 3615 O O . GLU B 1 165 ? 18.297 -2.057 -2.023 1 95.56 165 GLU B O 1
ATOM 3620 N N . PHE B 1 166 ? 19.906 -3.068 -3.248 1 96.19 166 PHE B N 1
ATOM 3621 C CA . PHE B 1 166 ? 19.672 -2.223 -4.41 1 96.19 166 PHE B CA 1
ATOM 3622 C C . PHE B 1 166 ? 18.266 -2.451 -4.965 1 96.19 166 PHE B C 1
ATOM 3624 O O . PHE B 1 166 ? 17.875 -3.594 -5.215 1 96.19 166 PHE B O 1
ATOM 3631 N N . LEU B 1 167 ? 17.5 -1.432 -5.066 1 95.38 167 LEU B N 1
ATOM 3632 C CA . LEU B 1 167 ? 16.156 -1.477 -5.633 1 95.38 167 LEU B CA 1
ATOM 3633 C C . LEU B 1 167 ? 16.188 -1.155 -7.125 1 95.38 167 LEU B C 1
ATOM 3635 O O . LEU B 1 167 ? 16 -2.043 -7.961 1 95.38 167 LEU B O 1
ATOM 3639 N N . ASN B 1 168 ? 16.562 0.115 -7.422 1 94.06 168 ASN B N 1
ATOM 3640 C CA . ASN B 1 168 ? 16.5 0.618 -8.789 1 94.06 168 ASN B CA 1
ATOM 3641 C C . ASN B 1 168 ? 17.219 1.963 -8.922 1 94.06 168 ASN B C 1
ATOM 3643 O O . ASN B 1 168 ? 17.594 2.566 -7.914 1 94.06 168 ASN B O 1
ATOM 3647 N N . ILE B 1 169 ? 17.453 2.256 -10.188 1 95.38 169 ILE B N 1
ATOM 3648 C CA . ILE B 1 169 ? 17.828 3.625 -10.523 1 95.38 169 ILE B CA 1
ATOM 3649 C C . ILE B 1 169 ? 16.625 4.352 -11.133 1 95.38 169 ILE B C 1
ATOM 3651 O O . ILE B 1 169 ? 16.141 3.965 -12.195 1 95.38 169 ILE B O 1
ATOM 3655 N N . PHE B 1 170 ? 16.172 5.348 -10.469 1 95.69 170 PHE B N 1
ATOM 3656 C CA . PHE B 1 170 ? 15.141 6.203 -11.031 1 95.69 170 PHE B CA 1
ATOM 3657 C C . PHE B 1 170 ? 15.758 7.305 -11.891 1 95.69 170 PHE B C 1
ATOM 3659 O O . PHE B 1 170 ? 16.625 8.047 -11.43 1 95.69 170 PHE B O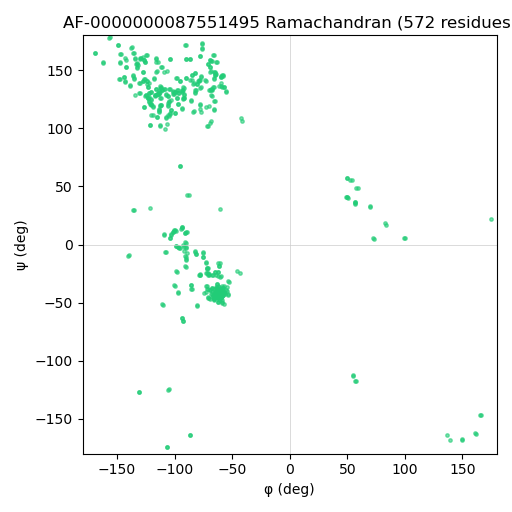 1
ATOM 3666 N N . TRP B 1 171 ? 15.383 7.406 -13.07 1 95.81 171 TRP B N 1
ATOM 3667 C CA . TRP B 1 171 ? 15.828 8.422 -14.016 1 95.81 171 TRP B CA 1
ATOM 3668 C C . TRP B 1 171 ? 14.68 9.352 -14.391 1 95.81 171 TRP B C 1
ATOM 3670 O O . TRP B 1 171 ? 13.68 8.914 -14.969 1 95.81 171 TRP B O 1
ATOM 3680 N N . GLY B 1 172 ? 14.742 10.586 -14.047 1 97 172 GLY B N 1
ATOM 3681 C CA . GLY B 1 172 ? 13.68 11.547 -14.273 1 97 172 GLY B CA 1
ATOM 3682 C C . GLY B 1 172 ? 13.844 12.82 -13.469 1 97 172 GLY B C 1
ATOM 3683 O O . GLY B 1 172 ? 14.961 13.297 -13.273 1 97 172 GLY B O 1
ATOM 3684 N N . ASP B 1 173 ? 12.6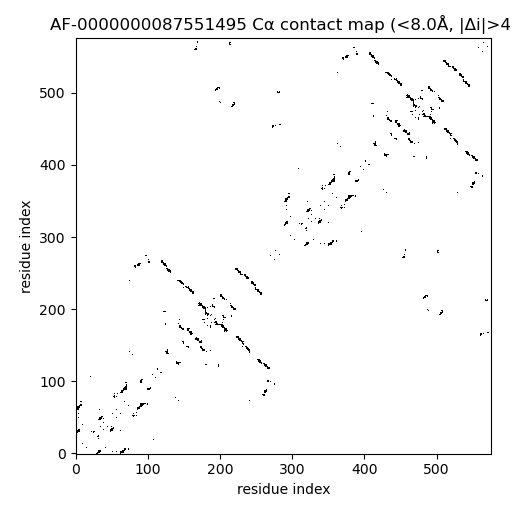95 13.43 -13.039 1 98.06 173 ASP B N 1
ATOM 3685 C CA . ASP B 1 173 ? 12.734 14.68 -12.281 1 98.06 173 ASP B CA 1
ATOM 3686 C C . ASP B 1 173 ? 13.094 14.414 -10.82 1 98.06 173 ASP B C 1
ATOM 3688 O O . ASP B 1 173 ? 13.547 15.32 -10.117 1 98.06 173 ASP B O 1
ATOM 3692 N N . GLY B 1 174 ? 12.789 13.227 -10.344 1 98.12 174 GLY B N 1
ATOM 3693 C CA . GLY B 1 174 ? 13.062 12.891 -8.953 1 98.12 174 GLY B CA 1
ATOM 3694 C C . GLY B 1 174 ? 12.266 11.695 -8.461 1 98.12 174 GLY B C 1
ATOM 3695 O O . GLY B 1 174 ? 11.773 10.898 -9.258 1 98.12 174 GLY B O 1
ATOM 3696 N N . VAL B 1 175 ? 12.227 11.586 -7.117 1 98.62 175 VAL B N 1
ATOM 3697 C CA . VAL B 1 175 ? 11.516 10.484 -6.473 1 98.62 175 VAL B CA 1
ATOM 3698 C C . VAL B 1 175 ? 10.93 10.961 -5.141 1 98.62 175 VAL B C 1
ATOM 3700 O O . VAL B 1 175 ? 11.547 11.766 -4.438 1 98.62 175 VAL B O 1
ATOM 3703 N N . ILE B 1 176 ? 9.75 10.484 -4.84 1 98.81 176 ILE B N 1
ATOM 3704 C CA . ILE B 1 176 ? 9.039 10.836 -3.615 1 98.81 176 ILE B CA 1
ATOM 3705 C C . ILE B 1 176 ? 8.938 9.617 -2.705 1 98.81 176 ILE B C 1
ATOM 3707 O O . ILE B 1 176 ? 8.617 8.516 -3.164 1 98.81 176 ILE B O 1
ATOM 3711 N N . MET B 1 177 ? 9.258 9.711 -1.469 1 98.75 177 MET B N 1
ATOM 3712 C CA . MET B 1 177 ? 8.867 8.773 -0.418 1 98.75 177 MET B CA 1
ATOM 3713 C C . MET B 1 177 ? 7.773 9.367 0.464 1 98.75 177 MET B C 1
ATOM 3715 O O . MET B 1 177 ? 7.973 10.398 1.099 1 98.75 177 MET B O 1
ATOM 3719 N N . SER B 1 178 ? 6.66 8.68 0.539 1 98.81 178 SER B N 1
ATOM 3720 C CA . SER B 1 178 ? 5.52 9.281 1.216 1 98.81 178 SER B CA 1
ATOM 3721 C C . SER B 1 178 ? 4.957 8.352 2.289 1 98.81 178 SER B C 1
ATOM 3723 O O . SER B 1 178 ? 5.047 7.129 2.166 1 98.81 178 SER B O 1
ATOM 3725 N N . THR B 1 179 ? 4.422 8.93 3.35 1 98.75 179 THR B N 1
ATOM 3726 C CA . THR B 1 179 ? 3.613 8.234 4.344 1 98.75 179 THR B CA 1
ATOM 3727 C C . THR B 1 179 ? 2.207 7.977 3.814 1 98.75 179 THR B C 1
ATOM 3729 O O . THR B 1 179 ? 1.841 8.469 2.746 1 98.75 179 THR B O 1
ATOM 3732 N N . PRO B 1 180 ? 1.383 7.207 4.578 1 98.56 180 PRO B N 1
ATOM 3733 C CA . PRO B 1 180 ? -0.032 7.113 4.207 1 98.56 180 PRO B CA 1
ATOM 3734 C C . PRO B 1 180 ? -0.723 8.477 4.168 1 98.56 180 PRO B C 1
ATOM 3736 O O . PRO B 1 180 ? -1.521 8.742 3.266 1 98.56 180 PRO B O 1
ATOM 3739 N N . THR B 1 181 ? -0.37 9.359 5.086 1 98.12 181 THR B N 1
ATOM 3740 C CA . THR B 1 181 ? -0.917 10.711 5.082 1 98.12 181 THR B CA 1
ATOM 3741 C C . THR B 1 181 ? -0.553 11.438 3.793 1 98.12 181 THR B C 1
ATOM 3743 O O . THR B 1 181 ? -1.418 12.023 3.139 1 98.12 181 THR B O 1
ATOM 3746 N N . GLY B 1 182 ? 0.674 11.305 3.412 1 98.25 182 GLY B N 1
ATOM 3747 C CA . GLY B 1 182 ? 1.179 11.992 2.238 1 98.25 182 GLY B CA 1
ATOM 3748 C C . GLY B 1 182 ? 0.724 11.367 0.934 1 98.25 182 GLY B C 1
ATOM 3749 O O . GLY B 1 182 ? 0.92 11.945 -0.138 1 98.25 182 GLY B O 1
ATOM 3750 N N . SER B 1 183 ? 0.122 10.188 0.955 1 98.44 183 SER B N 1
ATOM 3751 C CA . SER B 1 183 ? -0.333 9.516 -0.259 1 98.44 183 SER B CA 1
ATOM 3752 C C . SER B 1 183 ? -1.382 10.344 -0.99 1 98.44 183 SER B C 1
ATOM 3754 O O . SER B 1 183 ? -1.597 10.172 -2.189 1 98.44 183 SER B O 1
ATOM 3756 N N . THR B 1 184 ? -2.037 11.312 -0.347 1 96.5 184 THR B N 1
ATOM 3757 C CA . THR B 1 184 ? -3.055 12.156 -0.959 1 96.5 184 THR B CA 1
ATOM 3758 C C . THR B 1 184 ? -2.49 13.539 -1.277 1 96.5 184 THR B C 1
ATOM 3760 O O . THR B 1 184 ? -3.24 14.461 -1.61 1 96.5 184 THR B O 1
ATOM 3763 N N . ALA B 1 185 ? -1.22 13.695 -1.134 1 96.69 185 ALA B N 1
ATOM 3764 C CA . ALA B 1 185 ? -0.549 14.953 -1.441 1 96.69 185 ALA B CA 1
ATOM 3765 C C . ALA B 1 185 ? 0.232 14.859 -2.748 1 96.69 185 ALA B C 1
ATOM 3767 O O . ALA B 1 185 ? -0.335 14.531 -3.795 1 96.69 185 ALA B O 1
ATOM 3768 N N . TYR B 1 186 ? 1.58 15.18 -2.729 1 98.06 186 TYR B N 1
ATOM 3769 C CA . TYR B 1 186 ? 2.393 15.25 -3.938 1 98.06 186 TYR B CA 1
ATOM 3770 C C . TYR B 1 186 ? 2.479 13.891 -4.621 1 98.06 186 TYR B C 1
ATOM 3772 O O . TYR B 1 186 ? 2.459 13.805 -5.852 1 98.06 186 TYR B O 1
ATOM 3780 N N . SER B 1 187 ? 2.555 12.82 -3.832 1 98.38 187 SER B N 1
ATOM 3781 C CA . SER B 1 187 ? 2.629 11.461 -4.371 1 98.38 187 SER B CA 1
ATOM 3782 C C . SER B 1 187 ? 1.437 11.164 -5.273 1 98.38 187 SER B C 1
ATOM 3784 O O . SER B 1 187 ? 1.59 10.539 -6.324 1 98.38 187 SER B O 1
ATOM 3786 N N . LEU B 1 188 ? 0.275 11.609 -4.859 1 97.62 188 LEU B N 1
ATOM 3787 C CA . LEU B 1 188 ? -0.941 11.375 -5.629 1 97.62 188 LEU B CA 1
ATOM 3788 C C . LEU B 1 188 ? -0.838 12.016 -7.012 1 97.62 188 LEU B C 1
ATOM 3790 O O . LEU B 1 188 ? -1.198 11.398 -8.016 1 97.62 188 LEU B O 1
ATOM 3794 N N . SER B 1 189 ? -0.358 13.156 -7.113 1 96.75 189 SER B N 1
ATOM 3795 C CA . SER B 1 189 ? -0.224 13.906 -8.359 1 96.75 189 SER B CA 1
ATOM 3796 C C . SER B 1 189 ? 0.753 13.227 -9.312 1 96.75 189 SER B C 1
ATOM 3798 O O . SER B 1 189 ? 0.699 13.438 -10.523 1 96.75 189 SER B O 1
ATOM 3800 N N . CYS B 1 190 ? 1.639 12.438 -8.742 1 97.62 190 CYS B N 1
ATOM 3801 C CA . CYS B 1 190 ? 2.666 11.781 -9.547 1 97.62 190 CYS B CA 1
ATOM 3802 C C . CYS B 1 190 ? 2.301 10.328 -9.82 1 97.62 190 CYS B C 1
ATOM 3804 O O . CYS B 1 190 ? 3.16 9.531 -10.195 1 97.62 190 CYS B O 1
ATOM 3806 N N . GLY B 1 191 ? 1.079 10.008 -9.523 1 96.62 191 GLY B N 1
ATOM 3807 C CA . GLY B 1 191 ? 0.598 8.695 -9.93 1 96.62 191 GLY B CA 1
ATOM 3808 C C . GLY B 1 191 ? 0.617 7.684 -8.797 1 96.62 191 GLY B C 1
ATOM 3809 O O . GLY B 1 191 ? 0.353 6.496 -9.016 1 96.62 191 GLY B O 1
ATOM 3810 N N . GLY B 1 192 ? 0.94 8.078 -7.586 1 98.31 192 GLY B N 1
ATOM 3811 C CA . GLY B 1 192 ? 0.893 7.18 -6.441 1 98.31 192 GLY B CA 1
ATOM 3812 C C . GLY B 1 192 ? -0.52 6.793 -6.047 1 98.31 192 GLY B C 1
ATOM 3813 O O . GLY B 1 192 ? -1.478 7.492 -6.383 1 98.31 192 GLY B O 1
ATOM 3814 N N . PRO B 1 193 ? -0.634 5.684 -5.328 1 98.62 193 PRO B N 1
ATOM 3815 C CA . PRO B 1 193 ? -1.939 5.281 -4.797 1 98.62 193 PRO B CA 1
ATOM 3816 C C . PRO B 1 193 ? -2.348 6.078 -3.562 1 98.62 193 PRO B C 1
ATOM 3818 O O . PRO B 1 193 ? -1.516 6.77 -2.967 1 98.62 193 PRO B O 1
ATOM 3821 N N . ILE B 1 194 ? -3.633 6.023 -3.281 1 98.25 194 ILE B N 1
ATOM 3822 C CA . ILE B 1 194 ? -4.086 6.453 -1.963 1 98.25 194 ILE B CA 1
ATOM 3823 C C . ILE B 1 194 ? -3.859 5.336 -0.948 1 98.25 194 ILE B C 1
ATOM 3825 O O . ILE B 1 194 ? -4.105 4.164 -1.24 1 98.25 194 ILE B O 1
ATOM 3829 N N . ILE B 1 195 ? -3.404 5.668 0.191 1 98.5 195 ILE B N 1
ATOM 3830 C CA . ILE B 1 195 ? -3.201 4.703 1.267 1 98.5 195 ILE B CA 1
ATOM 3831 C C . ILE B 1 195 ? -3.998 5.125 2.498 1 98.5 195 ILE B C 1
ATOM 3833 O O . ILE B 1 195 ? -3.881 6.262 2.961 1 98.5 195 ILE B O 1
ATOM 3837 N N . SER B 1 196 ? -4.785 4.285 3.027 1 96.62 196 SER B N 1
ATOM 3838 C CA . SER B 1 196 ? -5.527 4.625 4.238 1 96.62 196 SER B CA 1
ATOM 3839 C C . SER B 1 196 ? -4.59 4.816 5.426 1 96.62 196 SER B C 1
ATOM 3841 O O . SER B 1 196 ? -3.549 4.164 5.512 1 96.62 196 SER B O 1
ATOM 3843 N N . PRO B 1 197 ? -4.801 5.77 6.383 1 92.31 197 PRO B N 1
ATOM 3844 C CA . PRO B 1 197 ? -3.863 6.285 7.383 1 92.31 197 PRO B CA 1
ATOM 3845 C C . PRO B 1 197 ? -3.348 5.195 8.32 1 92.31 197 PRO B C 1
ATOM 3847 O O . PRO B 1 197 ? -2.248 5.316 8.867 1 92.31 197 PRO B O 1
ATOM 3850 N N . ASN B 1 198 ? -4.051 4.094 8.602 1 87.5 198 ASN B N 1
ATOM 3851 C CA . ASN B 1 198 ? -3.633 3.137 9.625 1 87.5 198 ASN B CA 1
ATOM 3852 C C . ASN B 1 198 ? -2.809 2.002 9.023 1 87.5 198 ASN B C 1
ATOM 3854 O O . ASN B 1 198 ? -2.445 1.055 9.719 1 87.5 198 ASN B O 1
ATOM 3858 N N . ASN B 1 199 ? -2.35 2.188 7.832 1 95.75 199 ASN B N 1
ATOM 3859 C CA . ASN B 1 199 ? -1.452 1.222 7.207 1 95.75 199 ASN B CA 1
ATOM 3860 C C . ASN B 1 199 ? 0.004 1.487 7.578 1 95.75 199 ASN B C 1
ATOM 3862 O O . ASN B 1 199 ? 0.427 2.641 7.664 1 95.75 199 ASN B O 1
ATOM 3866 N N . GLU B 1 200 ? 0.758 0.489 7.793 1 97 200 GLU B N 1
ATOM 3867 C CA . GLU B 1 200 ? 2.17 0.578 8.148 1 97 200 GLU B CA 1
ATOM 3868 C C . GLU B 1 200 ? 3.061 0.454 6.918 1 97 200 GLU B C 1
ATOM 3870 O O . GLU B 1 200 ? 3.84 -0.494 6.801 1 97 200 GLU B O 1
ATOM 3875 N N . ASN B 1 201 ? 2.965 1.484 6.059 1 97.75 201 ASN B N 1
ATOM 3876 C CA . ASN B 1 201 ? 3.678 1.438 4.785 1 97.75 201 ASN B CA 1
ATOM 3877 C C . ASN B 1 201 ? 4.23 2.809 4.402 1 97.75 201 ASN B C 1
ATOM 3879 O O . ASN B 1 201 ? 3.807 3.828 4.949 1 97.75 201 ASN B O 1
ATOM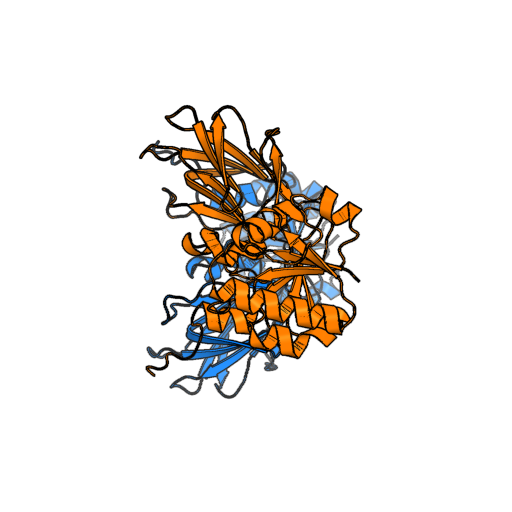 3883 N N . PHE B 1 202 ? 5.191 2.764 3.562 1 98.44 202 PHE B N 1
ATOM 3884 C CA . PHE B 1 202 ? 5.578 3.898 2.732 1 98.44 202 PHE B CA 1
ATOM 3885 C C . PHE B 1 202 ? 5.336 3.6 1.258 1 98.44 202 PHE B C 1
ATOM 3887 O O . PHE B 1 202 ? 5.191 2.439 0.87 1 98.44 202 PHE B O 1
ATOM 3894 N N . VAL B 1 203 ? 5.195 4.641 0.515 1 98.81 203 VAL B N 1
ATOM 3895 C CA . VAL B 1 203 ? 5.137 4.477 -0.934 1 98.81 203 VAL B CA 1
ATOM 3896 C C . VAL B 1 203 ? 6.238 5.297 -1.596 1 98.81 203 VAL B C 1
ATOM 3898 O O . VAL B 1 203 ? 6.496 6.438 -1.195 1 98.81 203 VAL B O 1
ATOM 3901 N N . ILE B 1 204 ? 6.984 4.688 -2.473 1 98.75 204 ILE B N 1
ATOM 3902 C CA . ILE B 1 204 ? 7.984 5.336 -3.314 1 98.75 204 ILE B CA 1
ATOM 3903 C C . ILE B 1 204 ? 7.387 5.629 -4.691 1 98.75 204 ILE B C 1
ATOM 3905 O O . ILE B 1 204 ? 6.965 4.711 -5.398 1 98.75 204 ILE B O 1
ATOM 3909 N N . THR B 1 205 ? 7.359 6.852 -5.105 1 98.69 205 THR B N 1
ATOM 3910 C CA . THR B 1 205 ? 6.719 7.285 -6.34 1 98.69 205 THR B CA 1
ATOM 3911 C C . THR B 1 205 ? 7.695 8.086 -7.203 1 98.69 205 THR B C 1
ATOM 3913 O O . THR B 1 205 ? 8.18 9.141 -6.789 1 98.69 205 THR B O 1
ATOM 3916 N N . PRO B 1 206 ? 8.016 7.633 -8.398 1 98.12 206 PRO B N 1
ATOM 3917 C CA . PRO B 1 206 ? 8.867 8.414 -9.297 1 98.12 206 PRO B CA 1
ATOM 3918 C C . PRO B 1 206 ? 8.18 9.672 -9.82 1 98.12 206 PRO B C 1
ATOM 3920 O O . PRO B 1 206 ? 6.953 9.688 -9.984 1 98.12 206 PRO B O 1
ATOM 3923 N N . ILE B 1 207 ? 8.969 10.664 -10.055 1 98.06 207 ILE B N 1
ATOM 3924 C CA . ILE B 1 207 ? 8.453 11.891 -10.641 1 98.06 207 ILE B CA 1
ATOM 3925 C C . ILE B 1 207 ? 8.867 11.977 -12.109 1 98.06 207 ILE B C 1
ATOM 3927 O O . ILE B 1 207 ? 10.047 12.148 -12.422 1 98.06 207 ILE B O 1
ATOM 3931 N N . ALA B 1 208 ? 7.934 11.859 -13.031 1 96.5 208 ALA B N 1
ATOM 3932 C CA . ALA B 1 208 ? 8.141 11.961 -14.477 1 96.5 208 ALA B CA 1
ATOM 3933 C C . ALA B 1 208 ? 9.297 11.07 -14.93 1 96.5 208 ALA B C 1
ATOM 3935 O O . ALA B 1 208 ? 10.258 11.539 -15.539 1 96.5 208 ALA B O 1
ATOM 3936 N N . PRO B 1 209 ? 9.188 9.805 -14.648 1 95.38 209 PRO B N 1
ATOM 3937 C CA . PRO B 1 209 ? 10.273 8.898 -15.016 1 95.38 209 PRO B CA 1
ATOM 3938 C C . PRO B 1 209 ? 10.461 8.773 -16.516 1 95.38 209 PRO B C 1
ATOM 3940 O O . PRO B 1 209 ? 9.484 8.797 -17.281 1 95.38 209 PRO B O 1
ATOM 3943 N N . HIS B 1 210 ? 11.656 8.617 -16.859 1 92.94 210 HIS B N 1
ATOM 3944 C CA . HIS B 1 210 ? 12.008 8.398 -18.266 1 92.94 210 HIS B CA 1
ATOM 3945 C C . HIS B 1 210 ? 11.531 7.027 -18.75 1 92.94 210 HIS B C 1
ATOM 3947 O O . HIS B 1 210 ? 11.102 6.879 -19.891 1 92.94 210 HIS B O 1
ATOM 3953 N N . ASN B 1 211 ? 11.656 6.098 -17.922 1 89.5 211 ASN B N 1
ATOM 3954 C CA . ASN B 1 211 ? 11.188 4.75 -18.219 1 89.5 211 ASN B CA 1
ATOM 3955 C C . ASN B 1 211 ? 9.688 4.609 -17.969 1 89.5 211 ASN B C 1
ATOM 3957 O O . ASN B 1 211 ? 9.211 4.844 -16.859 1 89.5 211 ASN B O 1
ATOM 3961 N N . LEU B 1 212 ? 9.023 4.062 -18.953 1 86.81 212 LEU B N 1
ATOM 3962 C CA . LEU B 1 212 ? 7.566 4 -18.891 1 86.81 212 LEU B CA 1
ATOM 3963 C C . LEU B 1 212 ? 7.109 2.826 -18.031 1 86.81 212 LEU B C 1
ATOM 3965 O O . LEU B 1 212 ? 5.941 2.748 -17.656 1 86.81 212 LEU B O 1
ATOM 3969 N N . ASN B 1 213 ? 8.008 1.991 -17.641 1 90.5 213 ASN B N 1
ATOM 3970 C CA . ASN B 1 213 ? 7.629 0.783 -16.922 1 90.5 213 ASN B CA 1
ATOM 3971 C C . ASN B 1 213 ? 7.758 0.97 -15.406 1 90.5 213 ASN B C 1
ATOM 3973 O O . ASN B 1 213 ? 7.375 0.091 -14.633 1 90.5 213 ASN B O 1
ATOM 3977 N N . VAL B 1 214 ? 8.195 2.07 -15.039 1 93.06 214 VAL B N 1
ATOM 3978 C CA . VAL B 1 214 ? 8.375 2.289 -13.609 1 93.06 214 VAL B CA 1
ATOM 3979 C C . VAL B 1 214 ? 7.031 2.57 -12.945 1 93.06 214 VAL B C 1
ATOM 3981 O O . VAL B 1 214 ? 6.207 3.307 -13.492 1 93.06 214 VAL B O 1
ATOM 3984 N N . ARG B 1 215 ? 6.77 1.961 -11.812 1 96.38 215 ARG B N 1
ATOM 3985 C CA . ARG B 1 215 ? 5.539 2.088 -11.047 1 96.38 215 ARG B CA 1
ATOM 3986 C C . ARG B 1 215 ? 5.828 2.492 -9.602 1 96.38 215 ARG B C 1
ATOM 3988 O O . ARG B 1 215 ? 6.934 2.27 -9.102 1 96.38 215 ARG B O 1
ATOM 3995 N N . PRO B 1 216 ? 4.805 3.105 -8.953 1 98.31 216 PRO B N 1
ATOM 3996 C CA . PRO B 1 216 ? 4.961 3.281 -7.504 1 98.31 216 PRO B CA 1
ATOM 3997 C C . PRO B 1 216 ? 5.141 1.958 -6.766 1 98.31 216 PRO B C 1
ATOM 3999 O O . PRO B 1 216 ? 4.562 0.942 -7.164 1 98.31 216 PRO B O 1
ATOM 4002 N N . LEU B 1 217 ? 5.938 2.002 -5.746 1 98.5 217 LEU B N 1
ATOM 4003 C CA . LEU B 1 217 ? 6.223 0.817 -4.945 1 98.5 217 LEU B CA 1
ATOM 4004 C C . LEU B 1 217 ? 5.824 1.036 -3.488 1 98.5 217 LEU B C 1
ATOM 4006 O O . LEU B 1 217 ? 6.301 1.976 -2.846 1 98.5 217 LEU B O 1
ATOM 4010 N N . VAL B 1 218 ? 4.926 0.204 -2.961 1 98.81 218 VAL B N 1
ATOM 4011 C CA . VAL B 1 218 ? 4.535 0.223 -1.556 1 98.81 218 VAL B CA 1
ATOM 4012 C C . VAL B 1 218 ? 5.406 -0.751 -0.765 1 98.81 218 VAL B C 1
ATOM 4014 O O . VAL B 1 218 ? 5.504 -1.931 -1.112 1 98.81 218 VAL B O 1
ATOM 4017 N N . VAL B 1 219 ? 6.039 -0.263 0.282 1 98.06 219 VAL B N 1
ATOM 4018 C CA . VAL B 1 219 ? 6.879 -1.07 1.161 1 98.06 219 VAL B CA 1
ATOM 4019 C C . VAL B 1 219 ? 6.434 -0.891 2.611 1 98.06 219 VAL B C 1
ATOM 4021 O O . VAL B 1 219 ? 5.742 0.077 2.938 1 98.06 219 VAL B O 1
ATOM 4024 N N . ASN B 1 220 ? 6.777 -1.855 3.467 1 97 220 ASN B N 1
ATOM 4025 C CA . ASN B 1 220 ? 6.492 -1.649 4.883 1 97 220 ASN B CA 1
ATOM 4026 C C . ASN B 1 220 ? 7.273 -0.466 5.445 1 97 220 ASN B C 1
ATOM 4028 O O . ASN B 1 220 ? 8.289 -0.064 4.883 1 97 220 ASN B O 1
ATOM 4032 N N . ASP B 1 221 ? 6.805 0.116 6.516 1 97.62 221 ASP B N 1
ATOM 4033 C CA . ASP B 1 221 ? 7.406 1.351 7.008 1 97.62 221 ASP B CA 1
ATOM 4034 C C . ASP B 1 221 ? 8.508 1.056 8.023 1 97.62 221 ASP B C 1
ATOM 4036 O O . ASP B 1 221 ? 8.984 1.961 8.711 1 97.62 221 ASP B O 1
ATOM 4040 N N . LYS B 1 222 ? 8.938 -0.211 8.195 1 97.38 222 LYS B N 1
ATOM 4041 C CA . LYS B 1 222 ? 10.039 -0.572 9.086 1 97.38 222 LYS B CA 1
ATOM 4042 C C . LYS B 1 222 ? 11.375 -0.539 8.344 1 97.38 222 LYS B C 1
ATOM 4044 O O . LYS B 1 222 ? 12.43 -0.709 8.961 1 97.38 222 LYS B O 1
ATOM 4049 N N . VAL B 1 223 ? 11.367 -0.255 7.109 1 97.12 223 VAL B N 1
ATOM 4050 C CA . VAL B 1 223 ? 12.562 -0.329 6.277 1 97.12 223 VAL B CA 1
ATOM 4051 C C . VAL B 1 223 ? 13.336 0.989 6.359 1 97.12 223 VAL B C 1
ATOM 4053 O O . VAL B 1 223 ? 12.781 2.014 6.762 1 97.12 223 VAL B O 1
ATOM 4056 N N . GLU B 1 224 ? 14.57 0.922 6.027 1 98.31 224 GLU B N 1
ATOM 4057 C CA . GLU B 1 224 ? 15.414 2.082 5.734 1 98.31 224 GLU B CA 1
ATOM 4058 C C . GLU B 1 224 ? 15.586 2.271 4.23 1 98.31 224 GLU B C 1
ATOM 4060 O O . GLU B 1 224 ? 15.883 1.315 3.51 1 98.31 224 GLU B O 1
ATOM 4065 N N . ILE B 1 225 ? 15.398 3.457 3.742 1 98.56 225 ILE B N 1
ATOM 4066 C CA . ILE B 1 225 ? 15.508 3.764 2.32 1 98.56 225 ILE B CA 1
ATOM 4067 C C . ILE B 1 225 ? 16.656 4.738 2.094 1 98.56 225 ILE B C 1
ATOM 4069 O O . ILE B 1 225 ? 16.797 5.727 2.82 1 98.56 225 ILE B O 1
ATOM 4073 N N . LYS B 1 226 ? 17.453 4.473 1.15 1 98.69 226 LYS B N 1
ATOM 4074 C CA . LYS B 1 226 ? 18.609 5.301 0.819 1 98.69 226 LYS B CA 1
ATOM 4075 C C . LYS B 1 226 ? 18.547 5.77 -0.632 1 98.69 226 LYS B C 1
ATOM 4077 O O . LYS B 1 226 ? 18.25 4.98 -1.532 1 98.69 226 LYS B O 1
ATOM 4082 N N . PHE B 1 227 ? 18.828 7.016 -0.892 1 98.62 227 PHE B N 1
ATOM 4083 C CA . PHE B 1 227 ? 18.938 7.59 -2.229 1 98.62 227 PHE B CA 1
ATOM 4084 C C . PHE B 1 227 ? 20.312 8.18 -2.461 1 98.62 227 PHE B C 1
ATOM 4086 O O . PHE B 1 227 ? 20.844 8.891 -1.602 1 98.62 227 PHE B O 1
ATOM 4093 N N . ARG B 1 228 ? 20.906 7.859 -3.521 1 98.38 228 ARG B N 1
ATOM 4094 C CA . ARG B 1 228 ? 22.094 8.508 -4.039 1 98.38 228 ARG B CA 1
ATOM 4095 C C . ARG B 1 228 ? 21.812 9.227 -5.355 1 98.38 228 ARG B C 1
ATOM 4097 O O . ARG B 1 228 ? 21.344 8.609 -6.316 1 98.38 228 ARG B O 1
ATOM 4104 N N . VAL B 1 229 ? 22.203 10.484 -5.422 1 98.12 229 VAL B N 1
ATOM 4105 C CA . VAL B 1 229 ? 21.766 11.305 -6.539 1 98.12 229 VAL B CA 1
ATOM 4106 C C . VAL B 1 229 ? 22.938 11.633 -7.449 1 98.12 229 VAL B C 1
ATOM 4108 O O . VAL B 1 229 ? 24.016 11.992 -6.969 1 98.12 229 VAL B O 1
ATOM 4111 N N . GLU B 1 230 ? 22.766 11.484 -8.711 1 97.5 230 GLU B N 1
ATOM 4112 C CA . GLU B 1 230 ? 23.656 12.023 -9.734 1 97.5 230 GLU B CA 1
ATOM 4113 C C . GLU B 1 230 ? 22.953 13.117 -10.547 1 97.5 230 GLU B C 1
ATOM 4115 O O . GLU B 1 230 ? 21.812 12.945 -10.953 1 97.5 230 GLU B O 1
ATOM 4120 N N . SER B 1 231 ? 23.625 14.141 -10.75 1 96.75 231 SER B N 1
ATOM 4121 C CA . SER B 1 231 ? 23.078 15.297 -11.453 1 96.75 231 SER B CA 1
ATOM 4122 C C . SER B 1 231 ? 24.172 16.016 -12.25 1 96.75 231 SER B C 1
ATOM 4124 O O . SER B 1 231 ? 25.359 15.859 -11.969 1 96.75 231 SER B O 1
ATOM 4126 N N . ARG B 1 232 ? 23.812 16.719 -13.25 1 96 232 ARG B N 1
ATOM 4127 C CA . ARG B 1 232 ? 24.734 17.531 -14.031 1 96 232 ARG B CA 1
ATOM 4128 C C . ARG B 1 232 ? 25.219 18.734 -13.242 1 96 232 ARG B C 1
ATOM 4130 O O . ARG B 1 232 ? 26.234 19.359 -13.594 1 96 232 ARG B O 1
ATOM 4137 N N . VAL B 1 233 ? 24.391 19.141 -12.289 1 96.44 233 VAL B N 1
ATOM 4138 C CA . VAL B 1 233 ? 24.781 20.234 -11.414 1 96.44 233 VAL B CA 1
ATOM 4139 C C . VAL B 1 233 ? 25.188 19.688 -10.047 1 96.44 233 VAL B C 1
ATOM 4141 O O . VAL B 1 233 ? 24.812 18.578 -9.68 1 96.44 233 VAL B O 1
ATOM 4144 N N . PRO B 1 234 ? 25.906 20.406 -9.297 1 97 234 PRO B N 1
ATOM 4145 C CA . PRO B 1 234 ? 26.578 19.875 -8.102 1 97 234 PRO B CA 1
ATOM 4146 C C . PRO B 1 234 ? 25.609 19.656 -6.941 1 97 234 PRO B C 1
ATOM 4148 O O . PRO B 1 234 ? 25.984 19.078 -5.922 1 97 234 PRO B O 1
ATOM 4151 N N . GLN B 1 235 ? 24.312 20.094 -7.082 1 97.88 235 GLN B N 1
ATOM 4152 C CA . GLN B 1 235 ? 23.359 19.953 -5.984 1 97.88 235 GLN B CA 1
ATOM 4153 C C . GLN B 1 235 ? 22.031 19.391 -6.473 1 97.88 235 GLN B C 1
ATOM 4155 O O . GLN B 1 235 ? 21.703 19.469 -7.66 1 97.88 235 GLN B O 1
ATOM 4160 N N . TYR B 1 236 ? 21.344 18.781 -5.574 1 98.06 236 TYR B N 1
ATOM 4161 C CA . TYR B 1 236 ? 19.938 18.422 -5.77 1 98.06 236 TYR B CA 1
ATOM 4162 C C . TYR B 1 236 ? 19.062 19 -4.664 1 98.06 236 TYR B C 1
ATOM 4164 O O . TYR B 1 236 ? 19.578 19.5 -3.664 1 98.06 236 TYR B O 1
ATOM 4172 N N . SER B 1 237 ? 17.781 19.031 -4.918 1 98.12 237 SER B N 1
ATOM 4173 C CA . SER B 1 237 ? 16.828 19.562 -3.938 1 98.12 237 SER B CA 1
ATOM 4174 C C . SER B 1 237 ? 16.266 18.438 -3.072 1 98.12 237 SER B C 1
ATOM 4176 O O . SER B 1 237 ? 15.891 17.375 -3.582 1 98.12 237 SER B O 1
ATOM 4178 N N . LEU B 1 238 ? 16.266 18.641 -1.803 1 97.88 238 LEU B N 1
ATOM 4179 C CA . LEU B 1 238 ? 15.578 17.797 -0.824 1 97.88 238 LEU B CA 1
ATOM 4180 C C . LEU B 1 238 ? 14.422 18.562 -0.186 1 97.88 238 LEU B C 1
ATOM 4182 O O . LEU B 1 238 ? 14.617 19.609 0.417 1 97.88 238 LEU B O 1
ATOM 4186 N N . SER B 1 239 ? 13.258 18.016 -0.359 1 98 239 SER B N 1
ATOM 4187 C CA . SER B 1 239 ? 12.078 18.641 0.227 1 98 239 SER B CA 1
ATOM 4188 C C . SER B 1 239 ? 11.461 17.766 1.311 1 98 239 SER B C 1
ATOM 4190 O O . SER B 1 239 ? 11.32 16.547 1.132 1 98 239 SER B O 1
ATOM 4192 N N . LEU B 1 240 ? 11.195 18.297 2.414 1 98.06 240 LEU B N 1
ATOM 4193 C CA . LEU B 1 240 ? 10.398 17.703 3.482 1 98.06 240 LEU B CA 1
ATOM 4194 C C . LEU B 1 240 ? 9.086 18.469 3.668 1 98.06 240 LEU B C 1
ATOM 4196 O O . LEU B 1 240 ? 9.078 19.547 4.266 1 98.06 240 LEU B O 1
ATOM 4200 N N . ASP B 1 241 ? 8.086 17.797 3.125 1 97.88 241 ASP B N 1
ATOM 4201 C CA . ASP B 1 241 ? 6.812 18.5 3.008 1 97.88 241 ASP B CA 1
ATOM 4202 C C . ASP B 1 241 ? 6.969 19.812 2.25 1 97.88 241 ASP B C 1
ATOM 4204 O O . ASP B 1 241 ? 7.352 19.812 1.08 1 97.88 241 ASP B O 1
ATOM 4208 N N . SER B 1 242 ? 6.793 20.953 2.877 1 94.25 242 SER B N 1
ATOM 4209 C CA . SER B 1 242 ? 6.82 22.234 2.18 1 94.25 242 SER B CA 1
ATOM 4210 C C . SER B 1 242 ? 8.18 22.906 2.328 1 94.25 242 SER B C 1
ATOM 4212 O O . SER B 1 242 ? 8.406 23.984 1.764 1 94.25 242 SER B O 1
ATOM 4214 N N . ARG B 1 243 ? 9.055 22.297 3.029 1 96.31 243 ARG B N 1
ATOM 4215 C CA . ARG B 1 243 ? 10.383 22.859 3.238 1 96.31 243 ARG B CA 1
ATOM 4216 C C . ARG B 1 243 ? 11.391 22.297 2.24 1 96.31 243 ARG B C 1
ATOM 4218 O O . ARG B 1 243 ? 11.359 21.094 1.936 1 96.31 243 ARG B O 1
ATOM 4225 N N . ILE B 1 244 ? 12.281 23.156 1.756 1 96.56 244 ILE B N 1
ATOM 4226 C CA . ILE B 1 244 ? 13.234 22.719 0.744 1 96.56 244 ILE B CA 1
ATOM 4227 C C . ILE B 1 244 ? 14.648 23.141 1.153 1 96.56 244 ILE B C 1
ATOM 4229 O O . ILE B 1 244 ? 14.859 24.25 1.653 1 96.56 244 ILE B O 1
ATOM 4233 N N . ILE B 1 245 ? 15.586 22.281 0.958 1 96.06 245 ILE B N 1
ATOM 4234 C CA . ILE B 1 245 ? 17 22.578 1.081 1 96.06 245 ILE B CA 1
ATOM 4235 C C . ILE B 1 245 ? 17.766 21.984 -0.104 1 96.06 245 ILE B C 1
ATOM 4237 O O . ILE B 1 245 ? 17.219 21.172 -0.848 1 96.06 245 ILE B O 1
ATOM 4241 N N . HIS B 1 246 ? 18.938 22.406 -0.284 1 96.81 246 HIS B N 1
ATOM 4242 C CA . HIS B 1 246 ? 19.766 21.906 -1.365 1 96.81 246 HIS B CA 1
ATOM 4243 C C . HIS B 1 246 ? 20.984 21.156 -0.819 1 96.81 246 HIS B C 1
ATOM 4245 O O . HIS B 1 246 ? 21.641 21.625 0.112 1 96.81 246 HIS B O 1
ATOM 4251 N N . ILE B 1 247 ? 21.172 20 -1.329 1 96.38 247 ILE B N 1
ATOM 4252 C CA . ILE B 1 247 ? 22.219 19.094 -0.84 1 96.38 247 ILE B CA 1
ATOM 4253 C C . ILE B 1 247 ? 23.219 18.812 -1.953 1 96.38 247 ILE B C 1
ATOM 4255 O O . ILE B 1 247 ? 22.844 18.656 -3.117 1 96.38 247 ILE B O 1
ATOM 4259 N N . GLU B 1 248 ? 24.5 18.703 -1.591 1 96.75 248 GLU B N 1
ATOM 4260 C CA . GLU B 1 248 ? 25.531 18.312 -2.555 1 96.75 248 GLU B CA 1
ATOM 4261 C C . GLU B 1 248 ? 25.312 16.891 -3.043 1 96.75 248 GLU B C 1
ATOM 4263 O O . GLU B 1 248 ? 24.922 16.016 -2.268 1 96.75 248 GLU B O 1
ATOM 4268 N N . THR B 1 249 ? 25.688 16.578 -4.316 1 96.88 249 THR B N 1
ATOM 4269 C CA . THR B 1 249 ? 25.391 15.289 -4.945 1 96.88 249 THR B CA 1
ATOM 4270 C C . THR B 1 249 ? 26.266 14.18 -4.352 1 96.88 249 THR B C 1
ATOM 4272 O O . THR B 1 249 ? 25.969 13 -4.539 1 96.88 249 THR B O 1
ATOM 4275 N N . ASP B 1 250 ? 27.297 14.484 -3.654 1 96 250 ASP B N 1
ATOM 4276 C CA . ASP B 1 250 ? 28.156 13.469 -3.057 1 96 250 ASP B CA 1
ATOM 4277 C C . ASP B 1 250 ? 27.578 12.969 -1.734 1 96 250 ASP B C 1
ATOM 4279 O O . ASP B 1 250 ? 28.109 12.039 -1.128 1 96 250 ASP B O 1
ATOM 4283 N N . LYS B 1 251 ? 26.531 13.578 -1.29 1 96.38 251 LYS B N 1
ATOM 4284 C CA . LYS B 1 251 ? 25.859 13.164 -0.056 1 96.38 251 LYS B CA 1
ATOM 4285 C C . LYS B 1 251 ? 24.625 12.312 -0.352 1 96.38 251 LYS B C 1
ATOM 4287 O O . LYS B 1 251 ? 23.797 12.68 -1.188 1 96.38 251 LYS B O 1
ATOM 4292 N N . GLU B 1 252 ? 24.5 11.211 0.291 1 97.06 252 GLU B N 1
ATOM 4293 C CA . GLU B 1 252 ? 23.312 10.367 0.157 1 97.06 252 GLU B CA 1
ATOM 4294 C C . GLU B 1 252 ? 22.25 10.75 1.173 1 97.06 252 GLU B C 1
ATOM 4296 O O . GLU B 1 252 ? 22.547 11.391 2.184 1 97.06 252 GLU B O 1
ATOM 4301 N N . VAL B 1 253 ? 21.062 10.398 0.931 1 98.19 253 VAL B N 1
ATOM 4302 C CA . VAL B 1 253 ? 19.938 10.633 1.833 1 98.19 253 VAL B CA 1
ATOM 4303 C C . VAL B 1 253 ? 19.438 9.305 2.385 1 98.19 253 VAL B C 1
ATOM 4305 O O . VAL B 1 253 ? 19.188 8.359 1.625 1 98.19 253 VAL B O 1
ATOM 4308 N N . ILE B 1 254 ? 19.344 9.172 3.67 1 98.62 254 ILE B N 1
ATOM 4309 C CA . ILE B 1 254 ? 18.797 7.988 4.324 1 98.62 254 ILE B CA 1
ATOM 4310 C C . ILE B 1 254 ? 17.531 8.367 5.109 1 98.62 254 ILE B C 1
ATOM 4312 O O . ILE B 1 254 ? 17.547 9.312 5.895 1 98.62 254 ILE B O 1
ATOM 4316 N N . ILE B 1 255 ? 16.484 7.645 4.875 1 98.38 255 ILE B N 1
ATOM 4317 C CA . ILE B 1 255 ? 15.164 7.953 5.414 1 98.38 255 ILE B CA 1
ATOM 4318 C C . ILE B 1 255 ? 14.609 6.734 6.148 1 98.38 255 ILE B C 1
ATOM 4320 O O . ILE B 1 255 ? 14.781 5.602 5.695 1 98.38 255 ILE B O 1
ATOM 4324 N N . LYS B 1 256 ? 13.93 6.906 7.223 1 98.5 256 LYS B N 1
ATOM 4325 C CA . LYS B 1 256 ? 13.219 5.867 7.961 1 98.5 256 LYS B CA 1
ATOM 4326 C C . LYS B 1 256 ? 11.977 6.43 8.656 1 98.5 256 LYS B C 1
ATOM 4328 O O . LYS B 1 256 ? 11.742 7.641 8.633 1 98.5 256 LYS B O 1
ATOM 4333 N N . LYS B 1 257 ? 11.211 5.543 9.195 1 98.75 257 LYS B N 1
ATOM 4334 C CA . LYS B 1 257 ? 10.094 5.957 10.031 1 98.75 257 LYS B CA 1
ATOM 4335 C C . LYS B 1 257 ? 10.586 6.574 11.336 1 98.75 257 LYS B C 1
ATOM 4337 O O . LYS B 1 257 ? 11.516 6.059 11.961 1 98.75 257 LYS B O 1
ATOM 4342 N N . ALA B 1 258 ? 10.039 7.715 11.734 1 98.62 258 ALA B N 1
ATOM 4343 C CA . ALA B 1 258 ? 10.375 8.32 13.023 1 98.62 258 ALA B CA 1
ATOM 4344 C C . ALA B 1 258 ? 9.906 7.449 14.18 1 98.62 258 ALA B C 1
ATOM 4346 O O . ALA B 1 258 ? 9.07 6.562 14 1 98.62 258 ALA B O 1
ATOM 4347 N N . ASN B 1 259 ? 10.422 7.684 15.352 1 98.19 259 ASN B N 1
ATOM 4348 C CA . ASN B 1 259 ? 10.094 6.902 16.531 1 98.19 259 ASN B CA 1
ATOM 4349 C C . ASN B 1 259 ? 8.891 7.488 17.281 1 98.19 259 ASN B C 1
ATOM 4351 O O . ASN B 1 259 ? 8.625 7.129 18.422 1 98.19 259 ASN B O 1
ATOM 4355 N N . PHE B 1 260 ? 8.227 8.391 16.703 1 98.38 260 PHE B N 1
ATOM 4356 C CA . PHE B 1 260 ? 7.012 8.969 17.266 1 98.38 260 PHE B CA 1
ATOM 4357 C C . PHE B 1 260 ? 5.949 9.141 16.172 1 98.38 260 PHE B C 1
ATOM 4359 O O . PHE B 1 260 ? 6.223 8.938 14.992 1 98.38 260 PHE B O 1
ATOM 4366 N N . GLN B 1 261 ? 4.75 9.445 16.547 1 98.12 261 GLN B N 1
ATOM 4367 C CA . GLN B 1 261 ? 3.631 9.688 15.648 1 98.12 261 GLN B CA 1
ATOM 4368 C C . GLN B 1 261 ? 2.922 10.992 15.984 1 98.12 261 GLN B C 1
ATOM 4370 O O . GLN B 1 261 ? 3.117 11.555 17.062 1 98.12 261 GLN B O 1
ATOM 4375 N N . ILE B 1 262 ? 2.227 11.461 15.031 1 97.94 262 ILE B N 1
ATOM 4376 C CA . ILE B 1 262 ? 1.326 12.586 15.266 1 97.94 262 ILE B CA 1
ATOM 4377 C C . ILE B 1 262 ? -0.066 12.07 15.617 1 97.94 262 ILE B C 1
ATOM 4379 O O . ILE B 1 262 ? -0.559 11.125 15 1 97.94 262 ILE B O 1
ATOM 4383 N N . LEU B 1 263 ? -0.646 12.672 16.641 1 98.19 263 LEU B N 1
ATOM 4384 C CA . LEU B 1 263 ? -1.999 12.312 17.062 1 98.19 263 LEU B CA 1
ATOM 4385 C C . LEU B 1 263 ? -3.016 13.312 16.516 1 98.19 263 LEU B C 1
ATOM 4387 O O . LEU B 1 263 ? -3.021 14.477 16.906 1 98.19 263 LEU B O 1
ATOM 4391 N N . LEU B 1 264 ? -3.844 12.875 15.641 1 97.81 264 LEU B N 1
ATOM 4392 C CA . LEU B 1 264 ? -4.844 13.727 15.008 1 97.81 264 LEU B CA 1
ATOM 4393 C C . LEU B 1 264 ? -6.234 13.43 15.555 1 97.81 264 LEU B C 1
ATOM 4395 O O . LEU B 1 264 ? -6.73 12.305 15.43 1 97.81 264 LEU B O 1
ATOM 4399 N N . VAL B 1 265 ? -6.844 14.438 16.156 1 97.69 265 VAL B N 1
ATOM 4400 C CA . VAL B 1 265 ? -8.195 14.305 16.672 1 97.69 265 VAL B CA 1
ATOM 4401 C C . VAL B 1 265 ? -9.211 14.492 15.555 1 97.69 265 VAL B C 1
ATOM 4403 O O . VAL B 1 265 ? -9.086 15.414 14.742 1 97.69 265 VAL B O 1
ATOM 4406 N N . GLN B 1 266 ? -10.164 13.609 15.508 1 95.19 266 GLN B N 1
ATOM 4407 C CA . GLN B 1 266 ? -11.18 13.656 14.469 1 95.19 266 GLN B CA 1
ATOM 4408 C C . GLN B 1 266 ? -12.578 13.492 15.055 1 95.19 266 GLN B C 1
ATOM 4410 O O . GLN B 1 266 ? -12.742 12.883 16.109 1 95.19 266 GLN B O 1
ATOM 4415 N N . PRO B 1 267 ? -13.547 14.102 14.32 1 93.81 267 PRO B N 1
ATOM 4416 C CA . PRO B 1 267 ? -14.922 13.836 14.75 1 93.81 267 PRO B CA 1
ATOM 4417 C C . PRO B 1 267 ? -15.266 12.344 14.742 1 93.81 267 PRO B C 1
ATOM 4419 O O . PRO B 1 267 ? -14.828 11.609 13.859 1 93.81 267 PRO B O 1
ATOM 4422 N N . ASN B 1 268 ? -16.094 11.914 15.672 1 91.94 268 ASN B N 1
ATOM 4423 C CA . ASN B 1 268 ? -16.438 10.508 15.828 1 91.94 268 ASN B CA 1
ATOM 4424 C C . ASN B 1 268 ? -17.188 9.977 14.602 1 91.94 268 ASN B C 1
ATOM 4426 O O . ASN B 1 268 ? -17.094 8.797 14.273 1 91.94 268 ASN B O 1
ATOM 4430 N N . ASN B 1 269 ? -17.844 10.867 13.938 1 88.19 269 ASN B N 1
ATOM 4431 C CA . ASN B 1 269 ? -18.703 10.438 12.836 1 88.19 269 ASN B CA 1
ATOM 4432 C C . ASN B 1 269 ? -17.984 10.539 11.492 1 88.19 269 ASN B C 1
ATOM 4434 O O . ASN B 1 269 ? -18.547 10.188 10.461 1 88.19 269 ASN B O 1
ATOM 4438 N N . LEU B 1 270 ? -16.828 11.016 11.516 1 86.88 270 LEU B N 1
ATOM 4439 C CA . LEU B 1 270 ? -16.109 11.18 10.258 1 86.88 270 LEU B CA 1
ATOM 4440 C C . LEU B 1 270 ? -15.266 9.953 9.953 1 86.88 270 LEU B C 1
ATOM 4442 O O . LEU B 1 270 ? -14.57 9.43 10.828 1 86.88 270 LEU B O 1
ATOM 4446 N N . SER B 1 271 ? -15.469 9.469 8.688 1 89 271 SER B N 1
ATOM 4447 C CA . SER B 1 271 ? -14.609 8.367 8.266 1 89 271 SER B CA 1
ATOM 4448 C C . SER B 1 271 ? -13.648 8.805 7.164 1 89 271 SER B C 1
ATOM 4450 O O . SER B 1 271 ? -13.93 9.758 6.43 1 89 271 SER B O 1
ATOM 4452 N N . PHE B 1 272 ? -12.555 8.148 7.102 1 91.5 272 PHE B N 1
ATOM 4453 C CA . PHE B 1 272 ? -11.555 8.398 6.07 1 91.5 272 PHE B CA 1
ATOM 4454 C C . PHE B 1 272 ? -12.164 8.281 4.68 1 91.5 272 PHE B C 1
ATOM 4456 O O . PHE B 1 272 ? -11.883 9.094 3.801 1 91.5 272 PHE B O 1
ATOM 4463 N N . TYR B 1 273 ? -13.008 7.363 4.504 1 92.88 273 TYR B N 1
ATOM 4464 C CA . TYR B 1 273 ? -13.586 7.086 3.197 1 92.88 273 TYR B CA 1
ATOM 4465 C C . TYR B 1 273 ? -14.578 8.18 2.795 1 92.88 273 TYR B C 1
ATOM 4467 O O . TYR B 1 273 ? -14.664 8.539 1.621 1 92.88 273 TYR B O 1
ATOM 4475 N N . GLU B 1 274 ? -15.266 8.664 3.779 1 91 274 GLU B N 1
ATOM 4476 C CA . GLU B 1 274 ? -16.109 9.82 3.512 1 91 274 GLU B CA 1
ATOM 4477 C C . GLU B 1 274 ? -15.281 11.031 3.078 1 91 274 GLU B C 1
ATOM 4479 O O . GLU B 1 274 ? -15.672 11.766 2.166 1 91 274 GLU B O 1
ATOM 4484 N N . THR B 1 275 ? -14.195 11.234 3.725 1 91.94 275 THR B N 1
ATOM 4485 C CA . THR B 1 275 ? -13.297 12.336 3.398 1 91.94 275 THR B CA 1
ATOM 4486 C C . THR B 1 275 ? -12.781 12.211 1.97 1 91.94 275 THR B C 1
ATOM 4488 O O . THR B 1 275 ? -12.766 13.188 1.22 1 91.94 275 THR B O 1
ATOM 4491 N N . ILE B 1 276 ? -12.359 11.039 1.592 1 91.38 276 ILE B N 1
ATOM 4492 C CA . ILE B 1 276 ? -11.852 10.812 0.242 1 91.38 276 ILE B CA 1
ATOM 4493 C C . ILE B 1 276 ? -12.945 11.133 -0.778 1 91.38 276 ILE B C 1
ATOM 4495 O O . ILE B 1 276 ? -12.68 11.766 -1.801 1 91.38 276 ILE B O 1
ATOM 4499 N N . ARG B 1 277 ? -14.156 10.68 -0.527 1 90.31 277 ARG B N 1
ATOM 4500 C CA . ARG B 1 277 ? -15.258 10.922 -1.45 1 90.31 277 ARG B CA 1
ATOM 4501 C C . ARG B 1 277 ? -15.5 12.422 -1.634 1 90.31 277 ARG B C 1
ATOM 4503 O O . ARG B 1 277 ? -15.727 12.883 -2.752 1 90.31 277 ARG B O 1
ATOM 4510 N N . GLN B 1 278 ? -15.438 13.086 -0.602 1 86.25 278 GLN B N 1
ATOM 4511 C CA . GLN B 1 278 ? -15.703 14.523 -0.64 1 86.25 278 GLN B CA 1
ATOM 4512 C C . GLN B 1 278 ? -14.562 15.273 -1.333 1 86.25 278 GLN B C 1
ATOM 4514 O O . GLN B 1 278 ? -14.812 16.172 -2.141 1 86.25 278 GLN B O 1
ATOM 4519 N N . LYS B 1 279 ? -13.383 14.836 -1.083 1 87.94 279 LYS B N 1
ATOM 4520 C CA . LYS B 1 279 ? -12.219 15.602 -1.531 1 87.94 279 LYS B CA 1
ATOM 4521 C C . LYS B 1 279 ? -11.852 15.242 -2.967 1 87.94 279 LYS B C 1
ATOM 4523 O O . LYS B 1 279 ? -11.336 16.078 -3.711 1 87.94 279 LYS B O 1
ATOM 4528 N N . LEU B 1 280 ? -12.039 13.992 -3.305 1 86.81 280 LEU B N 1
ATOM 4529 C CA . LEU B 1 280 ? -11.602 13.555 -4.625 1 86.81 280 LEU B CA 1
ATOM 4530 C C . LEU B 1 280 ? -12.789 13.406 -5.57 1 86.81 280 LEU B C 1
ATOM 4532 O O . LEU B 1 280 ? -12.633 12.969 -6.711 1 86.81 280 LEU B O 1
ATOM 4536 N N . LEU B 1 281 ? -13.977 13.805 -5.09 1 79.06 281 LEU B N 1
ATOM 4537 C CA . LEU B 1 281 ? -15.203 13.766 -5.871 1 79.06 281 LEU B CA 1
ATOM 4538 C C . LEU B 1 281 ? -15.477 12.359 -6.391 1 79.06 281 LEU B C 1
ATOM 4540 O O . LEU B 1 281 ? -15.766 12.172 -7.574 1 79.06 281 LEU B O 1
ATOM 4544 N N . TRP B 1 282 ? -15.094 11.492 -5.426 1 76.62 282 TRP B N 1
ATOM 4545 C CA . TRP B 1 282 ? -15.453 10.109 -5.73 1 76.62 282 TRP B CA 1
ATOM 4546 C C . TRP B 1 282 ? -16.953 9.906 -5.652 1 76.62 282 TRP B C 1
ATOM 4548 O O . TRP B 1 282 ? -17.641 10.555 -4.848 1 76.62 282 TRP B O 1
ATOM 4558 N N . GLY B 1 283 ? -17.703 9.273 -6.566 1 67.69 283 GLY B N 1
ATOM 4559 C CA . GLY B 1 283 ? -19.125 9.008 -6.426 1 67.69 283 GLY B CA 1
ATOM 4560 C C . GLY B 1 283 ? -19.906 9.227 -7.711 1 67.69 283 GLY B C 1
ATOM 4561 O O . GLY B 1 283 ? -19.312 9.289 -8.797 1 67.69 283 GLY B O 1
ATOM 4562 N N . ARG B 1 284 ? -21.219 9.234 -7.508 1 61.16 284 ARG B N 1
ATOM 4563 C CA . ARG B 1 284 ? -22.125 9.289 -8.648 1 61.16 284 ARG B CA 1
ATOM 4564 C C . ARG B 1 284 ? -22.031 10.641 -9.352 1 61.16 284 ARG B C 1
ATOM 4566 O O . ARG B 1 284 ? -22 11.688 -8.695 1 61.16 284 ARG B O 1
ATOM 4573 N N . ASP B 1 285 ? -21.375 10.531 -10.531 1 55.31 285 ASP B N 1
ATOM 4574 C CA . ASP B 1 285 ? -21.469 11.719 -11.367 1 55.31 285 ASP B CA 1
ATOM 4575 C C . ASP B 1 285 ? -22.891 12.281 -11.352 1 55.31 285 ASP B C 1
ATOM 4577 O O . ASP B 1 285 ? -23.859 11.547 -11.57 1 55.31 285 ASP B O 1
ATOM 4581 N N . LYS B 1 286 ? -23 13.43 -10.672 1 49.56 286 LYS B N 1
ATOM 4582 C CA . LYS B 1 286 ? -24.312 14.078 -10.75 1 49.56 286 LYS B CA 1
ATOM 4583 C C . LYS B 1 286 ? -24.828 14.109 -12.18 1 49.56 286 LYS B C 1
ATOM 4585 O O . LYS B 1 286 ? -26 14.445 -12.422 1 49.56 286 LYS B O 1
ATOM 4590 N N . ARG B 1 287 ? -24.094 14.039 -13.211 1 41.28 287 ARG B N 1
ATOM 4591 C CA . ARG B 1 287 ? -24.609 14.188 -14.562 1 41.28 287 ARG B CA 1
ATOM 4592 C C . ARG B 1 287 ? -25.422 12.961 -14.977 1 41.28 287 ARG B C 1
ATOM 4594 O O . ARG B 1 287 ? -25.953 12.906 -16.078 1 41.28 287 ARG B O 1
ATOM 4601 N N . ASN B 1 288 ? -25.172 11.766 -14.219 1 34.78 288 ASN B N 1
ATOM 4602 C CA . ASN B 1 288 ? -26.031 10.68 -14.68 1 34.78 288 ASN B CA 1
ATOM 4603 C C . ASN B 1 288 ? -27.359 10.672 -13.938 1 34.78 288 ASN B C 1
ATOM 4605 O O . ASN B 1 288 ? -27.406 10.836 -12.719 1 34.78 288 ASN B O 1
#

Solvent-accessible surface area (backbone atoms only — not comparable to full-atom values): 29724 Å² total; per-residue (Å²): 102,26,33,30,40,40,47,84,67,70,48,68,69,53,45,54,49,49,52,52,51,50,52,53,35,45,76,71,65,31,46,64,30,32,30,44,73,44,45,62,68,56,58,61,86,68,91,62,55,58,31,88,37,40,65,43,41,59,75,65,55,48,57,34,35,36,29,46,29,48,39,67,47,54,59,55,45,46,76,36,47,57,75,68,49,51,38,30,40,27,26,9,78,70,70,75,41,94,59,8,56,27,42,66,66,48,47,63,74,41,38,66,38,57,76,70,58,71,47,41,72,45,65,34,66,27,40,26,51,71,30,63,81,56,98,83,50,84,51,55,20,52,30,27,43,33,44,31,57,44,97,61,91,62,60,27,38,34,39,32,25,51,70,84,38,68,45,41,46,46,44,15,50,33,40,33,42,22,29,26,67,10,16,74,45,71,39,33,80,49,65,29,46,37,34,48,55,86,44,70,36,30,37,40,23,50,31,73,50,72,56,85,65,70,66,28,39,36,39,54,40,86,48,40,39,36,39,38,46,49,56,94,48,70,42,30,29,42,27,39,56,91,44,74,49,74,41,52,38,90,52,49,40,31,36,32,54,42,96,45,40,45,32,39,40,35,56,74,84,64,48,72,43,54,44,48,24,68,69,50,65,50,39,80,58,81,89,108,103,27,33,32,42,41,47,87,68,69,48,68,69,54,46,55,50,48,51,53,51,50,51,53,35,45,77,69,64,29,46,65,29,32,31,43,72,43,44,61,66,58,58,60,86,67,91,62,54,59,32,88,39,40,65,42,41,61,76,66,55,49,58,35,36,37,30,46,28,49,40,66,48,54,58,54,43,46,76,35,46,57,75,67,49,50,38,29,40,27,27,10,78,70,69,77,41,92,60,8,57,26,42,65,67,48,47,64,73,40,37,67,38,57,78,70,59,72,47,42,70,46,66,35,66,28,39,26,50,72,30,62,83,53,94,91,48,84,51,56,21,53,29,27,44,33,43,31,56,45,97,60,92,63,60,25,40,34,41,32,24,50,71,85,37,68,47,42,47,48,42,17,49,34,40,33,42,23,30,26,68,11,14,76,45,73,39,32,78,50,64,30,46,36,34,48,56,87,43,69,37,30,37,40,21,49,31,72,49,70,56,86,66,70,66,26,38,36,38,55,40,84,49,41,38,35,39,39,46,47,55,95,49,72,41,29,29,41,27,40,56,92,43,75,49,76,40,53,40,91,53,48,40,32,36,32,56,42,98,43,40,46,33,37,39,35,56,76,84,62,48,73,42,54,44,46,23,67,70,51,64,52,42,79,57,82,89,108

pLDDT: mean 94.6, std 7.75, range [34.38, 98.88]

Secondary structure (DSSP, 8-state):
-EEEEEES--SHHHHHHHHHHHHHHHHTT-EEEEEHHHHHHHT-SS--EEESSHHHHHHTT--EEEEESSHHHHHHHHHHHGGG---EEEEESSS--SS--EEHHHHHHTHHHHHHT-SEEEEEEEEEEEES--TTS--EESSEEEEEE-S-SS-EEEEEEETTEEEEEEEESEEEEE-TGGGGTHHHHTTPPEE-TT--EEEEEEES-SSTT---EEEETTS-EEEEEE-SSSEEEEEETTEEEEEETTS-EEEEEEEEEEEEEE-TT--HHHHHHHHHT-S--TT-/-EEEEEES--SHHHHHHHHHHHHHHHHTTPEEEEEHHHHHHHT-SS--EEE-SHHHHHHTT--EEEEESSHHHHHHHHHHHGGG---EEEEESSS--SS--EEHHHHHHTHHHHHHT-SEEEEEEEEEEEES--TTS--EESSEEEEEE-S-SS-EEEEEEETTEEEEEEEESEEEEE-TGGGGTHHHHTTPPEE-TT--EEEEEEES-SSTT---EEEETTS-EEEEEE-SSSEEEEEETTEEEEEETTS-EEEEEEEEEEEEEE-TT--HHHHHHHHHT-S--TT-